Protein 7YY9 (pdb70)

Secondary structure (DSSP, 8-state):
--EEEEEE--TT--HHHHHHHHHHHHHSSEEEEEEE--TTS--SS-HHHHHHHHHHH-TT-TTEEEEEE-S-HHHHHHHTT--EEEEEE-SHHHHHHHHHHHHHHHHHH--EEEEEEPPGGGTT--HHHHHHHHHTT---TTTS-HHHHHHHHHHH-/--EEEEEE--TT--HHHHHHHHHHHHHSSEEEEEEEP-SS---SS-HHHHHHHHHHHTTT-TTEEEEEE-S-HHHHHHHTT--EEEEEE-SHHHHHHHHHHHHHHHHHH--EEEEEEPPGGGTT--HHHHHHHHHTT---GGGS-HHHHHHHHHHH-/--EEEEEE--TT--HHHHHHHHHHHTTSSEEEEEEE-----SS-HHHHHHHHHHHTTT-TTEEEEEE-S-HHHHHHTTT--EEEEEE-SHHHHHHHHHHHHHHHHHH--EEEEEEPPGGGTT--HHHHHHHHHTT---TTTS-HHHHHHHHHHH-

Radius of gyration: 25.12 Å; Cα contacts (8 Å, |Δi|>4): 786; chains: 3; bounding box: 42×67×66 Å

Nearest PDB structures (foldseek):
  8qj8-assembly1_C-2  TM=9.941E-01  e=2.354E-29  Mycobacteroides abscessus
  7yy8-assembly1_B-2  TM=9.987E-01  e=1.580E-28  Mycobacteroides abscessus
  5o08-assembly1_A  TM=9.700E-01  e=3.671E-29  Mycobacteroides abscessus ATCC 19977
  7yy0-assembly1_C  TM=9.836E-01  e=7.717E-28  Mycobacteroides abscessus
  3nba-assembly2_B  TM=9.868E-01  e=1.891E-24  Mycobacterium tuberculosis

B-factor: mean 23.9, std 9.45, range [9.54, 72.09]

Sequence (469 aa):
MTGAVCCPGSSFDPVTLGHLDVFERAAAQFDEVIVAVLINPNKAGMFTVVDERIEMIRESTADLPNLRVESGQGLLVDFVRERGLNAIVKGLRTGTDFEYELQMAQMNKHIAGVDTFFVVATAPAYSFVSSSSLAKEVATYGGDVSALLPASVHQRLLGKLRMTGAVCCPGSFDPVTLGHLDVFERAAAQFDEVIVAVLINPNKAGMFTVDERRIEMIRESTADDLPNLRVESGQGLLVDFVRERGLNNAIVKGLRTGTDFEYELQQMAQMNKHIAGVDTFFVATAPAYSFVSSSSLAKEVATYGGDVSALLPASVHQRLLGKLRMTGAVCPGSFDPVTLGHLLDVFERRAAAQFDEVIVAVLINPAGMFTVDERIEMIRESTADLPNLRVESGQGLLVDFVRERGLNAIVKGLRTGTDFEYELQMAQMNKHIAGVDTFFVATAPAYSFVSSSSLAKEVATYGGDVSALLPASVHQRLLGKLR

Organism: Mycobacteroides abscessus (strain ATCC 19977 / DSM 44196 / CCUG 20993 / CIP 104536 / JCM 13569 / NCTC 13031 / TMC 1543 / L948) (NCBI:txid561007)

Solvent-accessible surface area: 21781 Å² total; per-residue (Å²): 129,75,9,0,0,2,19,21,63,5,10,0,0,2,41,14,53,11,27,15,2,84,85,4,12,79,143,45,82,54,0,0,0,0,0,45,34,76,86,130,75,105,38,4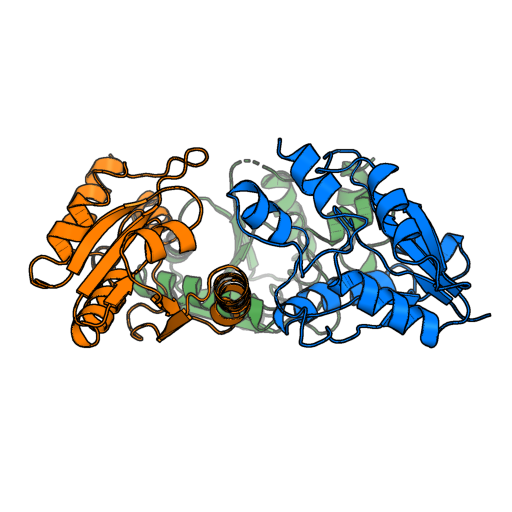8,4,69,47,100,35,15,24,81,0,0,135,98,31,10,86,136,34,133,44,22,101,6,53,48,19,114,37,24,23,2,75,9,0,129,126,63,70,15,68,11,0,11,43,37,22,86,41,44,41,42,89,41,130,27,48,22,46,16,64,2,23,105,78,34,17,30,0,50,29,107,60,35,70,32,24,119,67,52,28,20,8,22,18,71,23,0,44,102,10,7,71,120,66,10,85,0,53,60,5,6,11,104,15,0,34,142,82,0,64,46,86,60,238,183,77,9,0,0,5,16,17,63,5,9,0,0,3,36,15,52,21,27,12,0,72,83,3,11,78,140,43,73,32,0,0,0,0,0,60,42,83,101,93,75,97,46,46,4,84,36,111,61,19,20,34,0,0,141,92,20,8,88,109,26,133,47,16,104,4,42,51,8,125,42,25,32,2,64,11,0,132,133,74,71,19,92,8,1,4,45,36,24,93,22,44,44,41,88,50,116,28,52,20,60,18,66,2,24,106,79,23,10,41,0,58,18,102,55,34,72,33,24,120,66,51,25,23,5,27,16,80,24,0,39,89,4,8,75,114,69,16,86,0,50,62,4,4,12,94,30,0,35,68,80,0,84,29,98,63,228,142,74,9,0,0,2,22,19,54,7,9,0,1,2,42,17,54,12,24,15,3,84,83,4,12,78,140,44,95,56,0,0,0,7,0,76,55,74,109,146,53,56,5,82,34,99,38,27,16,78,0,0,132,93,31,9,83,133,32,132,46,21,95,4,47,41,17,127,36,19,50,2,61,14,0,133,139,74,70,16,87,9,5,8,58,27,23,82,25,46,44,42,91,43,117,34,48,24,61,17,64,2,23,111,81,32,13,33,0,60,23,105,61,44,74,34,15,120,68,50,24,21,9,31,17,81,28,0,37,94,4,12,76,109,69,15,91,0,52,61,4,4,13,95,41,0,34,116,72,0,74,51,86,67,123

Foldseek 3Di:
DFEAEEEDQPLPPKPQSVVQVVVRLVPTQAYEYENEDDPVDDGLDDPVLRQQLVCVSCVVRVRYHYDYDYDDPLVVQVVVVHQEYEYEDQDPVRVVVVVVVQVVSCVPRVHHYDYDYTDPVQSPDDSVVLLVCVLVPHDPPVTHDPSPDVVSNVSSD/DAEAEEEDQPLPPKVQNLVQVVVRLVPGQAYEYEHEDDPPDDDLDDSVRRLVQVCVSCVVRPRYHYDYDYDDVLVVQVVVVHQEYEYEDQDPVRCVVVVVVQVVSCVPRVHHYHYDYTDPVQSPDDSVVLLVCVLVPHDCCVTHPNVVVVVSVVSND/DFEAEEEDQPLPPKVQSVVQVVVRLVPGQAYEYEHEDDPDGQDDSVRRQVQVCVSCVVRPRYHYDYDYDDPLCVQVVVVHQEYEYEDQDPVRCVVVVVVQVVSCVPRVHHYHYDYTDPVCSPDDSVVLLVCVLVPHDCCVIHDVVVVVVSVVSSD

Structure (mmCIF, N/CA/C/O backbone):
data_7YY9
#
_entry.id   7YY9
#
_cell.length_a   76.053
_cell.length_b   125.052
_cell.length_c   119.088
_cell.angle_alpha   90.000
_cell.angle_beta   90.000
_cell.angle_gamma   90.000
#
_symmetry.space_group_name_H-M   'C 2 2 21'
#
loop_
_entity.id
_entity.type
_entity.pdbx_description
1 polymer 'Phosphopantetheine adenylyltransferase'
2 non-polymer 2-azanyl-4-chloranyl-benzenecarbonitrile
3 water water
#
loop_
_atom_site.group_PDB
_atom_site.id
_atom_site.type_symbol
_atom_site.label_atom_id
_atom_site.label_alt_id
_atom_site.label_comp_id
_atom_site.label_asym_id
_atom_site.label_entity_id
_atom_site.label_seq_id
_atom_site.pdbx_PDB_ins_code
_atom_site.Cartn_x
_atom_site.Cartn_y
_atom_site.Cartn_z
_atom_site.occupancy
_atom_site.B_iso_or_equiv
_atom_site.auth_seq_id
_atom_site.auth_comp_id
_atom_site.auth_asym_id
_atom_site.auth_atom_id
_atom_site.pdbx_PDB_model_num
ATOM 1 N N . MET A 1 2 ? 5.276 -39.045 3.078 1.00 45.39 1 MET A N 1
ATOM 2 C CA . MET A 1 2 ? 5.674 -37.659 3.283 1.00 34.25 1 MET A CA 1
ATOM 3 C C . MET A 1 2 ? 5.209 -36.774 2.128 1.00 28.90 1 MET A C 1
ATOM 4 O O . MET A 1 2 ? 4.367 -35.893 2.313 1.00 28.93 1 MET A O 1
ATOM 6 N N . THR A 1 3 ? 5.747 -37.013 0.935 1.00 25.52 2 THR A N 1
ATOM 7 C CA . THR A 1 3 ? 5.378 -36.205 -0.227 1.00 21.83 2 THR A CA 1
ATOM 8 C C . THR A 1 3 ? 3.998 -36.593 -0.747 1.00 22.56 2 THR A C 1
ATOM 9 O O . THR A 1 3 ? 3.534 -37.715 -0.547 1.00 22.54 2 THR A O 1
ATOM 13 N N . GLY A 1 4 ? 3.339 -35.659 -1.417 1.00 20.20 3 GLY A N 1
ATOM 14 C CA . GLY A 1 4 ? 2.023 -35.952 -1.947 1.00 16.97 3 GLY A CA 1
ATOM 15 C C . GLY A 1 4 ? 1.543 -34.934 -2.943 1.00 16.92 3 GLY A C 1
ATOM 16 O O . GLY A 1 4 ? 2.019 -33.793 -2.982 1.00 19.29 3 GLY A O 1
ATOM 17 N N . ALA A 1 5 ? 0.596 -35.365 -3.769 1.00 14.22 4 ALA A N 1
ATOM 18 C CA . ALA A 1 5 ? -0.038 -34.468 -4.727 1.00 15.11 4 ALA A CA 1
ATOM 19 C C . ALA A 1 5 ? -1.502 -34.798 -4.923 1.00 14.41 4 ALA A C 1
ATOM 20 O O . ALA A 1 5 ? -1.951 -35.922 -4.673 1.00 15.37 4 ALA A O 1
ATOM 22 N N . VAL A 1 6 ? -2.233 -33.789 -5.388 1.00 12.99 5 VAL A N 1
ATOM 23 C CA . VAL A 1 6 ? -3.646 -33.918 -5.734 1.00 12.93 5 VAL A CA 1
ATOM 24 C C . VAL A 1 6 ? -3.820 -33.831 -7.241 1.00 14.26 5 VAL A C 1
ATOM 25 O O . VAL A 1 6 ? -3.290 -32.916 -7.881 1.00 13.40 5 VAL A O 1
ATOM 29 N N . CYS A 1 7 ? -4.546 -34.798 -7.800 1.00 12.90 6 CYS A N 1
ATOM 30 C CA A CYS A 1 7 ? -4.910 -34.819 -9.218 0.70 13.00 6 CYS A CA 1
ATOM 31 C CA B CYS A 1 7 ? -4.903 -34.769 -9.211 0.30 13.02 6 CYS A CA 1
ATOM 32 C C . CYS A 1 7 ? -6.379 -34.452 -9.359 1.00 13.12 6 CYS A C 1
ATOM 33 O O . CYS A 1 7 ? -7.236 -35.300 -9.115 1.00 12.34 6 CYS A O 1
ATOM 38 N N . PRO A 1 8 ? -6.678 -33.218 -9.775 1.00 13.31 7 PRO A N 1
ATOM 39 C CA . PRO A 1 8 ? -8.060 -32.740 -9.822 1.00 12.11 7 PRO A CA 1
ATOM 40 C C . PRO A 1 8 ? -8.724 -32.907 -11.162 1.00 15.90 7 PRO A C 1
ATOM 41 O O . PRO A 1 8 ? -8.064 -32.987 -12.195 1.00 17.71 7 PRO A O 1
ATOM 45 N N . GLY A 1 9 ? -10.043 -32.935 -11.127 1.00 13.34 8 GLY A N 1
ATOM 46 C CA . GLY A 1 9 ? -10.837 -32.928 -12.335 1.00 14.15 8 GLY A CA 1
ATOM 47 C C . GLY A 1 9 ? -12.289 -33.208 -12.047 1.00 14.72 8 GLY A C 1
ATOM 48 O O . GLY A 1 9 ? -12.653 -33.532 -10.910 1.00 14.82 8 GLY A O 1
ATOM 49 N N . SER A 1 10 ? -13.120 -33.082 -13.079 1.00 14.40 9 SER A N 1
ATOM 50 C CA A SER A 1 10 ? -14.522 -33.446 -12.941 0.68 15.28 9 SER A CA 1
ATOM 51 C CA B SER A 1 10 ? -14.534 -33.437 -13.000 0.32 15.34 9 SER A CA 1
ATOM 52 C C . SER A 1 10 ? -14.728 -34.931 -13.199 1.00 14.75 9 SER A C 1
ATOM 53 O O . SER A 1 10 ? -15.666 -35.516 -12.667 1.00 15.70 9 SER A O 1
ATOM 58 N N . PHE A 1 11 ? -13.837 -35.529 -13.994 1.00 14.12 10 PHE A N 1
ATOM 59 C CA . PHE A 1 11 ? -13.830 -36.964 -14.286 1.00 14.69 10 PHE A CA 1
ATOM 60 C C . PHE A 1 11 ? -15.232 -37.514 -14.575 1.00 15.58 10 PHE A C 1
ATOM 61 O O . PHE A 1 11 ? -15.732 -38.418 -13.892 1.00 13.66 10 PHE A O 1
ATOM 69 N N . ASP A 1 12 ? -15.850 -36.957 -15.615 1.00 14.76 11 ASP A N 1
ATOM 70 C CA . ASP A 1 12 ? -17.241 -37.226 -15.939 1.00 14.98 11 ASP A CA 1
ATOM 71 C C . ASP A 1 12 ? -17.395 -37.714 -17.387 1.00 16.46 11 ASP A C 1
ATOM 72 O O . ASP A 1 12 ? -17.992 -37.030 -18.215 1.00 18.24 11 ASP A O 1
ATOM 77 N N . PRO A 1 13 ? -16.872 -38.909 -17.694 1.00 14.48 12 PRO A N 1
ATOM 78 C CA . PRO A 1 13 ? -16.151 -39.887 -16.882 1.00 15.43 12 PRO A CA 1
ATOM 79 C C . PRO A 1 13 ? -14.642 -39.776 -16.993 1.00 14.32 12 PRO A C 1
ATOM 80 O O . PRO A 1 13 ? -14.122 -39.133 -17.903 1.00 14.94 12 PRO A O 1
ATOM 84 N N . VAL A 1 14 ? -13.947 -40.455 -16.093 1.00 14.43 13 VAL A N 1
ATOM 85 C CA . VAL A 1 14 ? -12.506 -40.631 -16.197 1.00 15.00 13 VAL A CA 1
ATOM 86 C C . VAL A 1 14 ? -12.159 -41.307 -17.534 1.00 15.43 13 VAL A C 1
ATOM 87 O O . VAL A 1 14 ? -12.881 -42.194 -18.007 1.00 15.24 13 VAL A O 1
ATOM 91 N N . THR A 1 15 ? -11.067 -40.860 -18.143 1.00 14.72 14 THR A N 1
ATOM 92 C CA . THR A 1 15 ? -10.573 -41.470 -19.376 1.00 14.65 14 THR A CA 1
ATOM 93 C C . THR A 1 15 ? -9.228 -42.165 -19.174 1.00 14.32 14 THR A C 1
ATOM 94 O O . THR A 1 15 ? -8.596 -42.053 -18.107 1.00 13.59 14 THR A O 1
ATOM 98 N N . LEU A 1 16 ? -8.755 -42.850 -20.218 1.00 15.67 15 LEU A N 1
ATOM 99 C CA . LEU A 1 16 ? -7.433 -43.479 -20.151 1.00 16.81 15 LEU A CA 1
ATOM 100 C C . LEU A 1 16 ? -6.315 -42.432 -20.061 1.00 14.36 15 LEU A C 1
ATOM 101 O O . LEU A 1 16 ? -5.243 -42.705 -19.507 1.00 16.14 15 LEU A O 1
ATOM 106 N N . GLY A 1 17 ? -6.563 -41.241 -20.602 1.00 16.31 16 GLY A N 1
ATOM 107 C CA . GLY A 1 17 ? -5.636 -40.131 -20.441 1.00 14.78 16 GLY A CA 1
ATOM 108 C C . GLY A 1 17 ? -5.478 -39.735 -18.979 1.00 15.09 16 GLY A C 1
ATOM 109 O O . GLY A 1 17 ? -4.370 -39.546 -18.494 1.00 15.23 16 GLY A O 1
ATOM 110 N N . HIS A 1 18 ? -6.597 -39.636 -18.265 1.00 14.22 17 HIS A N 1
ATOM 111 C CA . HIS A 1 18 ? -6.530 -39.345 -16.838 1.00 15.19 17 HIS A CA 1
ATOM 112 C C . HIS A 1 18 ? -5.821 -40.434 -16.060 1.00 14.23 17 HIS A C 1
ATOM 113 O O . HIS A 1 18 ? -5.009 -40.147 -15.190 1.00 13.13 17 HIS A O 1
ATOM 120 N N . LEU A 1 19 ? -6.151 -41.684 -16.357 1.00 14.18 18 LEU A N 1
ATOM 121 C CA . LEU A 1 19 ? -5.537 -42.803 -15.651 1.00 15.55 18 LEU A CA 1
ATOM 122 C C . LEU A 1 19 ? -4.019 -42.806 -15.821 1.00 14.73 18 LEU A C 1
ATOM 123 O O . LEU A 1 19 ? -3.282 -43.101 -14.880 1.00 16.34 18 LEU A O 1
ATOM 128 N N . ASP A 1 20 ? -3.551 -42.470 -17.020 1.00 14.09 19 ASP A N 1
ATOM 129 C CA . ASP A 1 20 ? -2.121 -42.363 -17.268 1.00 15.31 19 ASP A CA 1
ATOM 130 C C . ASP A 1 20 ? -1.483 -41.300 -16.372 1.00 14.94 19 ASP A C 1
ATOM 131 O O . ASP A 1 20 ? -0.445 -41.546 -15.760 1.00 15.42 19 ASP A O 1
ATOM 136 N N . VAL A 1 21 ? -2.136 -40.148 -16.242 1.00 13.49 20 VAL A N 1
ATOM 137 C CA . VAL A 1 21 ? -1.662 -39.125 -15.319 1.00 13.88 20 VAL A CA 1
ATOM 138 C C . VAL A 1 21 ? -1.634 -39.620 -13.868 1.00 15.55 20 VAL A C 1
ATOM 139 O O . VAL A 1 21 ? -0.646 -39.402 -13.166 1.00 13.84 20 VAL A O 1
ATOM 143 N N . PHE A 1 22 ? -2.701 -40.282 -13.427 1.00 13.76 21 PHE A N 1
ATOM 144 C CA . PHE A 1 22 ? -2.729 -40.828 -12.065 1.00 12.97 21 PHE A CA 1
ATOM 145 C C . PHE A 1 22 ? -1.554 -41.771 -11.791 1.00 14.19 21 PHE A C 1
ATOM 146 O O . PHE A 1 22 ? -0.909 -41.716 -10.742 1.00 15.42 21 PHE A O 1
ATOM 154 N N . GLU A 1 23 ? -1.293 -42.667 -12.736 1.00 14.13 22 GLU A N 1
ATOM 155 C CA . GLU A 1 23 ? -0.236 -43.645 -12.584 1.00 16.45 22 GLU A CA 1
ATOM 156 C C . GLU A 1 23 ? 1.117 -42.958 -12.496 1.00 16.67 22 GLU A C 1
ATOM 157 O O . GLU A 1 23 ? 1.967 -43.310 -11.677 1.00 16.08 22 GLU A O 1
ATOM 163 N N . ARG A 1 24 ? 1.314 -41.946 -13.326 1.00 14.17 23 ARG A N 1
ATOM 164 C CA . ARG A 1 24 ? 2.581 -41.246 -13.318 1.00 17.39 23 ARG A CA 1
ATOM 165 C C . ARG A 1 24 ? 2.783 -40.406 -12.052 1.00 16.21 23 ARG A C 1
ATOM 166 O O . ARG A 1 24 ? 3.881 -40.351 -11.507 1.00 15.86 23 ARG A O 1
ATOM 174 N N . ALA A 1 25 ? 1.715 -39.797 -11.555 1.00 15.20 24 ALA A N 1
ATOM 175 C CA . ALA A 1 25 ? 1.804 -39.092 -10.282 1.00 14.78 24 ALA A CA 1
ATOM 176 C C . ALA A 1 25 ? 2.073 -40.076 -9.141 1.00 14.43 24 ALA A C 1
ATOM 177 O O . ALA A 1 25 ? 2.918 -39.814 -8.279 1.00 14.85 24 ALA A O 1
ATOM 179 N N . ALA A 1 26 ? 1.375 -41.215 -9.138 1.00 15.52 25 ALA A N 1
ATOM 180 C CA . ALA A 1 26 ? 1.556 -42.196 -8.052 1.00 15.08 25 ALA A CA 1
ATOM 181 C C . ALA A 1 26 ? 2.955 -42.803 -8.064 1.00 17.15 25 ALA A C 1
ATOM 182 O O . ALA A 1 26 ? 3.440 -43.283 -7.047 1.00 18.76 25 ALA A O 1
ATOM 184 N N . ALA A 1 27 ? 3.619 -42.774 -9.217 1.00 14.19 26 ALA A N 1
ATOM 185 C CA . ALA A 1 27 ? 4.984 -43.280 -9.297 1.00 16.81 26 ALA A CA 1
ATOM 186 C C . ALA A 1 27 ? 6.002 -42.292 -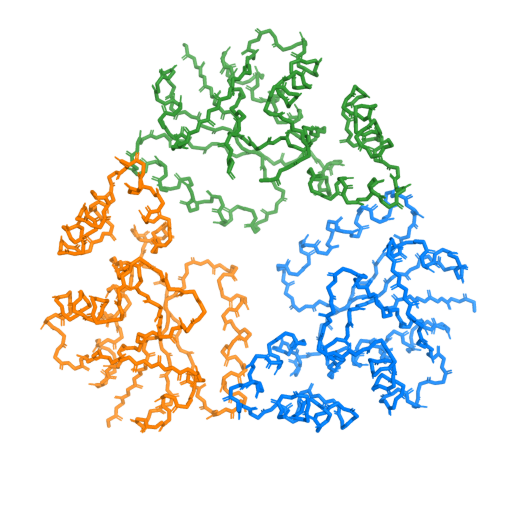8.722 1.00 17.18 26 ALA A C 1
ATOM 187 O O . ALA A 1 27 ? 7.148 -42.675 -8.451 1.00 22.72 26 ALA A O 1
ATOM 189 N N . GLN A 1 28 ? 5.613 -41.033 -8.545 1.00 16.64 27 GLN A N 1
ATOM 190 C CA . GLN A 1 28 ? 6.583 -39.991 -8.186 1.00 17.06 27 GLN A CA 1
ATOM 191 C C . GLN A 1 28 ? 6.323 -39.292 -6.860 1.00 21.03 27 GLN A C 1
ATOM 192 O O . GLN A 1 28 ? 7.148 -38.495 -6.419 1.00 21.36 27 GLN A O 1
ATOM 198 N N . PHE A 1 29 ? 5.178 -39.572 -6.240 1.00 18.24 28 PHE A N 1
ATOM 199 C CA . PHE A 1 29 ? 4.804 -38.965 -4.963 1.00 20.82 28 PHE A CA 1
ATOM 200 C C . PHE A 1 29 ? 4.406 -40.066 -3.990 1.00 18.49 28 PHE A C 1
ATOM 201 O O . PHE A 1 29 ? 3.868 -41.084 -4.416 1.00 20.21 28 PHE A O 1
ATOM 209 N N . ASP A 1 30 ? 4.647 -39.878 -2.694 1.00 18.14 29 ASP A N 1
ATOM 210 C CA . ASP A 1 30 ? 4.335 -40.947 -1.754 1.00 19.39 29 ASP A CA 1
ATOM 211 C C . ASP A 1 30 ? 2.832 -41.227 -1.682 1.00 18.54 29 ASP A C 1
ATOM 212 O O . ASP A 1 30 ? 2.416 -42.375 -1.531 1.00 21.19 29 ASP A O 1
ATOM 217 N N . GLU A 1 31 ? 2.022 -40.181 -1.777 1.00 16.09 30 GLU A N 1
ATOM 218 C CA . GLU A 1 31 ? 0.575 -40.373 -1.823 1.00 18.23 30 GLU A CA 1
ATOM 219 C C . GLU A 1 31 ? -0.044 -39.486 -2.894 1.00 17.84 30 GLU A C 1
ATOM 220 O O . GLU A 1 31 ? 0.411 -38.364 -3.141 1.00 17.36 30 GLU A O 1
ATOM 226 N N . VAL A 1 32 ? -1.091 -39.992 -3.523 1.00 14.23 31 VAL A N 1
ATOM 227 C CA . VAL A 1 32 ? -1.826 -39.213 -4.501 1.00 14.45 31 VAL A CA 1
ATOM 228 C C . VAL A 1 32 ? -3.299 -39.239 -4.134 1.00 15.18 31 VAL A C 1
ATOM 229 O O . VAL A 1 32 ? -3.846 -40.305 -3.799 1.00 16.66 31 VAL A O 1
ATOM 233 N N . ILE A 1 33 ? -3.930 -38.072 -4.163 1.00 13.84 32 ILE A N 1
ATOM 234 C CA . ILE A 1 33 ? -5.378 -37.993 -4.003 1.00 13.46 32 ILE A CA 1
ATOM 235 C C . ILE A 1 33 ? -5.995 -37.503 -5.289 1.00 14.95 32 ILE A C 1
ATOM 236 O O . ILE A 1 33 ? -5.634 -36.427 -5.792 1.00 15.03 32 ILE A O 1
ATOM 241 N N . VAL A 1 34 ? -6.900 -38.302 -5.841 1.00 12.35 33 VAL A N 1
ATOM 242 C CA . VAL A 1 34 ? -7.690 -37.882 -6.982 1.00 13.01 33 VAL A CA 1
ATOM 243 C C . VAL A 1 34 ? -8.860 -37.099 -6.430 1.00 14.14 33 VAL A C 1
ATOM 244 O O . VAL A 1 34 ? -9.638 -37.633 -5.625 1.00 15.14 33 VAL A O 1
ATOM 248 N N . ALA A 1 35 ? -8.958 -35.833 -6.807 1.00 12.46 34 ALA A N 1
ATOM 249 C CA . ALA A 1 35 ? -10.014 -34.949 -6.314 1.00 12.98 34 ALA A CA 1
ATOM 250 C C . ALA A 1 35 ? -11.090 -34.816 -7.374 1.00 12.07 34 ALA A C 1
ATOM 251 O O . ALA A 1 35 ? -10.886 -34.187 -8.421 1.00 13.23 34 ALA A O 1
ATOM 253 N N . VAL A 1 36 ? -12.243 -35.409 -7.103 1.00 13.24 35 VAL A N 1
ATOM 254 C CA . VAL A 1 36 ? -13.378 -35.336 -8.010 1.00 12.82 35 VAL A CA 1
ATOM 255 C C . VAL A 1 36 ? -14.161 -34.091 -7.648 1.00 14.93 35 VAL A C 1
ATOM 256 O O . VAL A 1 36 ? -14.881 -34.052 -6.631 1.00 14.69 35 VAL A O 1
ATOM 260 N N . LEU A 1 37 ? -13.988 -33.045 -8.443 1.00 14.44 36 LEU A N 1
ATOM 261 C CA . LEU A 1 37 ? -14.585 -31.762 -8.135 1.00 15.52 36 LEU A CA 1
ATOM 262 C C . LEU A 1 37 ? -15.969 -31.627 -8.761 1.00 17.90 36 LEU A C 1
ATOM 263 O O . LEU A 1 37 ? -16.138 -31.756 -9.976 1.00 20.84 36 LEU A O 1
ATOM 268 N N . ILE A 1 38 ? -16.949 -31.376 -7.902 1.00 18.94 37 ILE A N 1
ATOM 269 C CA . ILE A 1 38 ? -18.363 -31.401 -8.247 1.00 20.13 37 ILE A CA 1
ATOM 270 C C . ILE A 1 38 ? -18.907 -29.991 -8.273 1.00 24.73 37 ILE A C 1
ATOM 271 O O . ILE A 1 38 ? -18.630 -29.200 -7.375 1.00 26.53 37 ILE A O 1
ATOM 276 N N . ASN A 1 39 ? -19.659 -29.660 -9.317 1.00 22.90 38 ASN A N 1
ATOM 277 C CA . ASN A 1 39 ? -20.367 -28.389 -9.352 1.00 31.87 38 ASN A CA 1
ATOM 278 C C . ASN A 1 39 ? -21.752 -28.615 -8.770 1.00 28.93 38 ASN A C 1
ATOM 279 O O . ASN A 1 39 ? -22.562 -29.323 -9.362 1.00 30.36 38 ASN A O 1
ATOM 284 N N . PRO A 1 40 ? -22.030 -28.032 -7.594 1.00 26.14 39 PRO A N 1
ATOM 285 C CA . PRO A 1 40 ? -23.338 -28.304 -6.987 1.00 30.94 39 PRO A CA 1
ATOM 286 C C . PRO A 1 40 ? -24.492 -27.711 -7.800 1.00 36.70 39 PRO A C 1
ATOM 287 O O . PRO A 1 40 ? -25.644 -28.031 -7.518 1.00 45.74 39 PRO A O 1
ATOM 291 N N . ASN A 1 41 ? -24.186 -26.886 -8.800 1.00 33.92 40 ASN A N 1
ATOM 292 C CA . ASN A 1 41 ? -25.221 -26.242 -9.607 1.00 41.33 40 ASN A CA 1
ATOM 293 C C . ASN A 1 41 ? -25.402 -26.834 -11.004 1.00 44.07 40 ASN A C 1
ATOM 294 O O . ASN A 1 41 ? -26.315 -26.439 -11.729 1.00 50.76 40 ASN A O 1
ATOM 299 N N . LYS A 1 42 ? -24.540 -27.765 -11.397 1.00 39.90 41 LYS A N 1
ATOM 300 C CA . LYS A 1 42 ? -24.763 -28.461 -12.658 1.00 41.96 41 LYS A CA 1
ATOM 301 C C . LYS A 1 42 ? -24.370 -29.932 -12.557 1.00 39.40 41 LYS A C 1
ATOM 302 O O . LYS A 1 42 ? -23.206 -30.285 -12.360 1.00 40.87 41 LYS A O 1
ATOM 305 N N . ALA A 1 43 ? -25.378 -30.790 -12.643 1.00 40.23 42 ALA A N 1
ATOM 306 C CA . ALA A 1 43 ? -25.145 -32.219 -12.653 1.00 38.04 42 ALA A CA 1
ATOM 307 C C . ALA A 1 43 ? -24.478 -32.583 -13.966 1.00 41.26 42 ALA A C 1
ATOM 308 O O . ALA A 1 43 ? -24.806 -32.030 -15.015 1.00 45.88 42 ALA A O 1
ATOM 310 N N . GLY A 1 44 ? -23.525 -33.497 -13.909 1.00 37.94 43 GLY A N 1
ATOM 311 C CA . GLY A 1 44 ? -22.924 -33.984 -15.132 1.00 31.48 43 GLY A CA 1
ATOM 312 C C . GLY A 1 44 ? -23.686 -35.195 -15.616 1.00 25.68 43 GLY A C 1
ATOM 313 O O . GLY A 1 44 ? -24.869 -35.370 -15.323 1.00 27.92 43 GLY A O 1
ATOM 314 N N . MET A 1 45 ? -23.000 -36.049 -16.356 1.00 19.61 44 MET A N 1
ATOM 315 C CA . MET A 1 45 ? -23.597 -37.300 -16.791 1.00 23.97 44 MET A CA 1
ATOM 316 C C . MET A 1 45 ? -23.664 -38.335 -15.674 1.00 20.82 44 MET A C 1
ATOM 317 O O . MET A 1 45 ? -24.638 -39.090 -15.552 1.00 24.07 44 MET A O 1
ATOM 322 N N . PHE A 1 46 ? -22.610 -38.372 -14.866 1.00 18.46 45 PHE A N 1
ATOM 323 C CA . PHE A 1 46 ? -22.478 -39.340 -13.794 1.00 19.54 45 PHE A CA 1
ATOM 324 C C . PHE A 1 46 ? -22.577 -38.666 -12.436 1.00 16.74 45 PHE A C 1
ATOM 325 O O . PHE A 1 46 ? -22.074 -37.558 -12.257 1.00 16.82 45 PHE A O 1
ATOM 333 N N . THR A 1 47 ? -23.213 -39.337 -11.484 1.00 17.05 46 THR A N 1
ATOM 334 C CA . THR A 1 47 ? -23.240 -38.837 -10.117 1.00 16.32 46 THR A CA 1
ATOM 335 C C . THR A 1 47 ? -21.844 -38.949 -9.517 1.00 16.68 46 THR A C 1
ATOM 336 O O . THR A 1 47 ? -20.983 -39.648 -10.039 1.00 16.94 46 THR A O 1
ATOM 340 N N . VAL A 1 48 ? -21.632 -38.268 -8.399 1.00 17.95 47 VAL A N 1
ATOM 341 C CA A VAL A 1 48 ? -20.347 -38.329 -7.707 0.67 18.17 47 VAL A CA 1
ATOM 342 C CA B VAL A 1 48 ? -20.349 -38.312 -7.719 0.33 18.22 47 VAL A CA 1
ATOM 343 C C . VAL A 1 48 ? -19.954 -39.753 -7.358 1.00 15.83 47 VAL A C 1
ATOM 344 O O . VAL A 1 48 ? -18.811 -40.164 -7.578 1.00 17.45 47 VAL A O 1
ATOM 351 N N . ASP A 1 49 ? -20.899 -40.535 -6.829 1.00 16.79 48 ASP A N 1
ATOM 352 C CA . ASP A 1 49 ? -20.588 -41.908 -6.455 1.00 20.06 48 ASP A CA 1
ATOM 353 C C . ASP A 1 49 ? -20.181 -42.740 -7.668 1.00 15.49 48 ASP A C 1
ATOM 354 O O . ASP A 1 49 ? -19.275 -43.561 -7.587 1.00 19.27 48 ASP A O 1
ATOM 359 N N . GLU A 1 50 ? -20.860 -42.521 -8.792 1.00 17.73 49 GLU A N 1
ATOM 360 C CA . GLU A 1 50 ? -20.518 -43.229 -10.018 1.00 18.29 49 GLU A CA 1
ATOM 361 C C . GLU A 1 50 ? -19.120 -42.847 -10.511 1.00 16.88 49 GLU A C 1
ATOM 362 O O . GLU A 1 50 ? -18.341 -43.711 -10.907 1.00 17.59 49 GLU A O 1
ATOM 368 N N . ARG A 1 51 ? -18.807 -41.555 -10.468 1.00 16.31 50 ARG A N 1
ATOM 369 C CA . ARG A 1 51 ? -17.477 -41.110 -10.902 1.00 13.97 50 ARG A CA 1
ATOM 370 C C . ARG A 1 51 ? -16.378 -41.737 -10.062 1.00 14.61 50 ARG A C 1
ATOM 371 O O . ARG A 1 51 ? -15.373 -42.197 -10.573 1.00 16.42 50 ARG A O 1
ATOM 379 N N . ILE A 1 52 ? -16.577 -41.757 -8.751 1.00 16.62 51 ILE A N 1
ATOM 380 C CA . ILE A 1 52 ? -15.588 -42.311 -7.836 1.00 15.59 51 ILE A CA 1
ATOM 381 C C . ILE A 1 52 ? -15.416 -43.815 -8.044 1.00 15.29 51 ILE A C 1
ATOM 382 O O . ILE A 1 52 ? -14.297 -44.321 -8.080 1.00 16.84 51 ILE A O 1
ATOM 387 N N . GLU A 1 53 ? -16.535 -44.511 -8.216 1.00 17.32 52 GLU A N 1
ATOM 388 C CA . GLU A 1 53 ? -16.515 -45.948 -8.449 1.00 20.80 52 GLU A CA 1
ATOM 389 C C . GLU A 1 53 ? -15.739 -46.295 -9.721 1.00 19.33 52 GLU A C 1
ATOM 390 O O . GLU A 1 53 ? -14.951 -47.234 -9.737 1.00 21.05 52 GLU A O 1
ATOM 396 N N . MET A 1 54 ? -15.941 -45.522 -10.781 1.00 17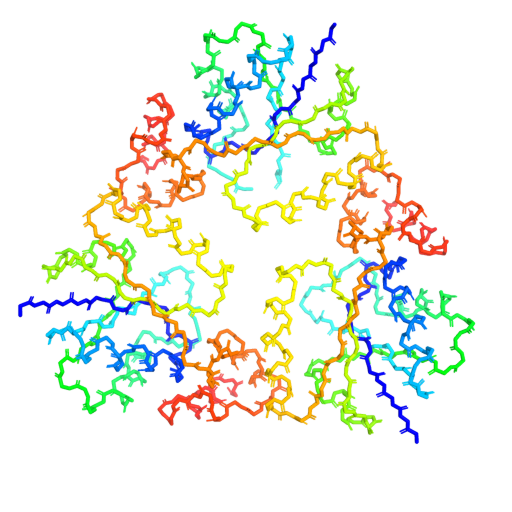.14 53 MET A N 1
ATOM 397 C CA . MET A 1 54 ? -15.254 -45.808 -12.033 1.00 19.30 53 MET A CA 1
ATOM 398 C C . MET A 1 54 ? -13.756 -45.570 -11.916 1.00 18.71 53 MET A C 1
ATOM 399 O O . MET A 1 54 ? -12.950 -46.298 -12.503 1.00 19.35 53 MET A O 1
ATOM 404 N N . ILE A 1 55 ? -13.367 -44.566 -11.136 1.00 16.85 54 ILE A N 1
ATOM 405 C CA . ILE A 1 55 ? -11.945 -44.341 -10.914 1.00 16.18 54 ILE A CA 1
ATOM 406 C C . ILE A 1 55 ? -11.323 -45.429 -10.039 1.00 17.68 54 ILE A C 1
ATOM 407 O O . ILE A 1 55 ? -10.241 -45.927 -10.338 1.00 19.01 54 ILE A O 1
ATOM 412 N N . ARG A 1 56 ? -12.020 -45.822 -8.981 1.00 17.37 55 ARG A N 1
ATOM 413 C CA . ARG A 1 56 ? -11.461 -46.825 -8.077 1.00 18.40 55 ARG A CA 1
ATOM 414 C C . ARG A 1 56 ? -11.253 -48.152 -8.787 1.00 17.28 55 ARG A C 1
ATOM 415 O O . ARG A 1 56 ? -10.226 -48.808 -8.604 1.00 21.74 55 ARG A O 1
ATOM 423 N N . GLU A 1 57 ? -12.213 -48.533 -9.620 1.00 19.78 56 GLU A N 1
ATOM 424 C CA . GLU A 1 57 ? -12.121 -49.811 -10.325 1.00 21.64 56 GLU A CA 1
ATOM 425 C C . GLU A 1 57 ? -10.950 -49.862 -11.304 1.00 25.21 56 GLU A C 1
ATOM 426 O O . GLU A 1 57 ? -10.423 -50.936 -11.599 1.00 29.92 56 GLU A O 1
ATOM 432 N N . SER A 1 58 ? -10.519 -48.706 -11.794 1.00 20.96 57 SER A N 1
ATOM 433 C CA . SER A 1 58 ? -9.425 -48.699 -12.757 1.00 19.99 57 SER A CA 1
ATOM 434 C C . SER A 1 58 ? -8.088 -48.247 -12.154 1.00 23.86 57 SER A C 1
ATOM 435 O O . SER A 1 58 ? -7.105 -48.099 -12.881 1.00 23.37 57 SER A O 1
ATOM 438 N N . THR A 1 59 ? -8.047 -48.059 -10.832 1.00 20.53 58 THR A N 1
ATOM 439 C CA . THR A 1 59 ? -6.808 -47.718 -10.121 1.00 20.64 58 THR A CA 1
ATOM 440 C C . THR A 1 59 ? -6.492 -48.681 -8.974 1.00 23.90 58 THR A C 1
ATOM 441 O O . THR A 1 59 ? -5.724 -48.354 -8.073 1.00 21.19 58 THR A O 1
ATOM 445 N N . ALA A 1 60 ? -7.069 -49.875 -9.011 1.00 26.44 59 ALA A N 1
ATOM 446 C CA . ALA A 1 60 ? -6.898 -50.821 -7.912 1.00 28.76 59 ALA A CA 1
ATOM 447 C C . ALA A 1 60 ? -5.445 -51.268 -7.743 1.00 29.19 59 ALA A C 1
ATOM 448 O O . ALA A 1 60 ? -5.049 -51.696 -6.656 1.00 33.74 59 ALA A O 1
ATOM 450 N N . ASP A 1 61 ? -4.656 -51.158 -8.810 1.00 32.38 60 ASP A N 1
ATOM 451 C CA . ASP A 1 61 ? -3.244 -51.548 -8.785 1.00 32.36 60 ASP A CA 1
ATOM 452 C C . ASP A 1 61 ? -2.320 -50.437 -8.281 1.00 30.61 60 ASP A C 1
ATOM 453 O O . ASP A 1 61 ? -1.103 -50.608 -8.256 1.00 35.93 60 ASP A O 1
ATOM 458 N N . LEU A 1 62 ? -2.892 -49.300 -7.892 1.00 26.06 61 LEU A N 1
ATOM 459 C CA . LEU A 1 62 ? -2.100 -48.184 -7.371 1.00 25.96 61 LEU A CA 1
ATOM 460 C C . LEU A 1 62 ? -2.323 -48.014 -5.866 1.00 23.78 61 LEU A C 1
ATOM 461 O O . LEU A 1 62 ? -3.245 -47.315 -5.445 1.00 25.34 61 LEU A O 1
ATOM 466 N N . PRO A 1 63 ? -1.474 -48.649 -5.045 1.00 26.22 62 PRO A N 1
ATOM 467 C CA . PRO A 1 63 ? -1.742 -48.714 -3.604 1.00 27.49 62 PRO A CA 1
ATOM 468 C C . PRO A 1 63 ? -1.667 -47.375 -2.869 1.00 27.43 62 PRO A C 1
ATOM 469 O O . PRO A 1 63 ? -2.272 -47.240 -1.804 1.00 24.66 62 PRO A O 1
ATOM 473 N N . ASN A 1 64 ? -0.946 -46.402 -3.422 1.00 20.41 63 ASN A N 1
ATOM 474 C CA . ASN A 1 64 ? -0.783 -45.122 -2.749 1.00 19.61 63 ASN A CA 1
ATOM 475 C C . ASN A 1 64 ? -1.719 -44.042 -3.280 1.00 17.03 63 ASN A C 1
ATOM 476 O O . ASN A 1 64 ? -1.526 -42.857 -3.004 1.00 20.71 63 ASN A O 1
ATOM 481 N N . LEU A 1 65 ? -2.742 -44.459 -4.016 1.00 15.63 64 LEU A N 1
ATOM 482 C CA . LEU A 1 65 ? -3.726 -43.528 -4.547 1.00 16.92 64 LEU A CA 1
ATOM 483 C C . LEU A 1 65 ? -5.087 -43.703 -3.870 1.00 18.68 64 LEU A C 1
ATOM 484 O O . LEU A 1 65 ? -5.550 -44.823 -3.664 1.00 19.86 64 LEU A O 1
ATOM 489 N N . ARG A 1 66 ? -5.726 -42.590 -3.533 1.00 14.91 65 ARG A N 1
ATOM 490 C CA . ARG A 1 66 ? -7.102 -42.636 -3.070 1.00 15.76 65 ARG A CA 1
ATOM 491 C C . ARG A 1 66 ? -7.945 -41.582 -3.753 1.00 16.48 65 ARG A C 1
ATOM 492 O O . ARG A 1 66 ? -7.414 -40.652 -4.373 1.00 15.02 65 ARG A O 1
ATOM 500 N N . VAL A 1 67 ? -9.259 -41.756 -3.678 1.00 15.53 66 VAL A N 1
ATOM 501 C CA . VAL A 1 67 ? -10.189 -40.919 -4.429 1.00 13.75 66 VAL A CA 1
ATOM 502 C C . VAL A 1 67 ? -11.184 -40.252 -3.493 1.00 15.19 66 VAL A C 1
ATOM 503 O O . VAL A 1 67 ? -11.813 -40.937 -2.683 1.00 16.78 66 VAL A O 1
ATOM 507 N N . GLU A 1 68 ? -11.303 -38.928 -3.577 1.00 14.79 67 GLU A N 1
ATOM 508 C CA . GLU A 1 68 ? -12.245 -38.168 -2.745 1.00 16.20 67 GLU A CA 1
ATOM 509 C C . GLU A 1 68 ? -12.912 -37.076 -3.555 1.00 17.21 67 GLU A C 1
ATOM 510 O O . GLU A 1 68 ? -12.300 -36.507 -4.457 1.00 17.01 67 GLU A O 1
ATOM 516 N N . SER A 1 69 ? -14.152 -36.745 -3.237 1.00 14.56 68 SER A N 1
ATOM 517 C CA . SER A 1 69 ? -14.800 -35.637 -3.916 1.00 14.61 68 SER A CA 1
ATOM 518 C C . SER A 1 69 ? -14.706 -34.346 -3.115 1.00 13.41 68 SER A C 1
ATOM 519 O O . SER A 1 69 ? -14.392 -34.345 -1.923 1.00 13.86 68 SER A O 1
ATOM 522 N N . GLY A 1 70 ? -14.997 -33.243 -3.785 1.00 13.11 69 GLY A N 1
ATOM 523 C CA . GLY A 1 70 ? -14.979 -31.937 -3.172 1.00 12.39 69 GLY A CA 1
ATOM 524 C C . GLY A 1 70 ? -15.638 -30.892 -4.031 1.00 14.31 69 GLY A C 1
ATOM 525 O O . GLY A 1 70 ? -16.090 -31.170 -5.132 1.00 15.83 69 GLY A O 1
ATOM 526 N N . GLN A 1 71 ? -15.691 -29.675 -3.520 1.00 14.81 70 GLN A N 1
ATOM 527 C CA . GLN A 1 71 ? -16.216 -28.543 -4.277 1.00 17.02 70 GLN A CA 1
ATOM 528 C C . GLN A 1 71 ? -15.567 -27.263 -3.753 1.00 15.83 70 GLN A C 1
ATOM 529 O O . GLN A 1 71 ? -14.851 -27.295 -2.760 1.00 17.85 70 GLN A O 1
ATOM 535 N N . GLY A 1 72 ? -15.798 -26.141 -4.430 1.00 18.28 71 GLY A N 1
ATOM 536 C CA . GLY A 1 72 ? -15.185 -24.894 -4.010 1.00 18.85 71 GLY A CA 1
ATOM 537 C C . GLY A 1 72 ? -13.755 -24.803 -4.496 1.00 16.50 71 GLY A C 1
ATOM 538 O O . GLY A 1 72 ? -13.407 -25.394 -5.511 1.00 19.44 71 GLY A O 1
ATOM 539 N N . LEU A 1 73 ? -12.928 -24.068 -3.772 1.00 16.48 72 LEU A N 1
ATOM 540 C CA . LEU A 1 73 ? -11.542 -23.858 -4.199 1.00 17.22 72 LEU A CA 1
ATOM 541 C C . LEU A 1 73 ? -10.696 -25.114 -4.076 1.00 15.46 72 LEU A C 1
ATOM 542 O O . LEU A 1 73 ? -10.581 -25.688 -2.995 1.00 16.94 72 LEU A O 1
ATOM 547 N N . LEU A 1 74 ? -10.067 -25.505 -5.173 1.00 14.65 73 LEU A N 1
ATOM 548 C CA . LEU A 1 74 ? -9.142 -26.629 -5.151 1.00 14.46 73 LEU A CA 1
ATOM 549 C C . LEU A 1 74 ? -8.039 -26.442 -4.102 1.00 14.67 73 LEU A C 1
ATOM 550 O O . LEU A 1 74 ? -7.675 -27.394 -3.419 1.00 13.80 73 LEU A O 1
ATOM 555 N N . VAL A 1 75 ? -7.502 -25.228 -3.966 1.00 16.08 74 VAL A N 1
ATOM 556 C CA . VAL A 1 75 ? -6.414 -25.034 -3.006 1.00 14.91 74 VAL A CA 1
ATOM 557 C C . VAL A 1 75 ? -6.836 -25.333 -1.571 1.00 14.84 74 VAL A C 1
ATOM 558 O O . VAL A 1 75 ? -6.004 -25.763 -0.779 1.00 16.10 74 VAL A O 1
ATOM 562 N N . ASP A 1 76 ? -8.113 -25.150 -1.238 1.00 15.70 75 ASP A N 1
ATOM 563 C CA . ASP A 1 76 ? -8.580 -25.535 0.101 1.00 15.66 75 ASP A CA 1
ATOM 564 C C . ASP A 1 76 ? -8.597 -27.060 0.292 1.00 14.91 75 ASP A C 1
ATOM 565 O O . ASP A 1 76 ? -8.214 -27.580 1.341 1.00 16.33 75 ASP A O 1
ATOM 570 N N . PHE A 1 77 ? -9.039 -27.776 -0.738 1.00 15.37 76 PHE A N 1
ATOM 571 C CA . PHE A 1 77 ? -8.996 -29.233 -0.725 1.00 15.38 76 PHE A CA 1
ATOM 572 C C . PHE A 1 77 ? -7.561 -29.723 -0.504 1.00 13.57 76 PHE A C 1
ATOM 573 O O . PHE A 1 77 ? -7.300 -30.630 0.300 1.00 14.09 76 PHE A O 1
ATOM 581 N N . VAL A 1 78 ? -6.621 -29.114 -1.223 1.00 12.90 77 VAL A N 1
ATOM 582 C CA . VAL A 1 78 ? -5.229 -29.512 -1.140 1.00 14.07 77 VAL A CA 1
ATOM 583 C C . VAL A 1 78 ? -4.650 -29.226 0.253 1.00 13.95 77 VAL A C 1
ATOM 584 O O . VAL A 1 78 ? -4.101 -30.125 0.895 1.00 14.74 77 VAL A O 1
ATOM 588 N N . ARG A 1 79 ? -4.794 -27.996 0.731 1.00 14.54 78 ARG A N 1
ATOM 589 C CA . ARG A 1 79 ? -4.199 -27.603 2.032 1.00 15.17 78 ARG A CA 1
ATOM 590 C C . ARG A 1 79 ? -4.836 -28.350 3.208 1.00 17.35 78 ARG A C 1
ATOM 591 O O . ARG A 1 79 ? -4.140 -28.688 4.100 1.00 19.19 78 ARG A O 1
ATOM 599 N N . GLU A 1 80 ? -6.133 -28.590 3.151 1.00 15.35 79 GLU A N 1
ATOM 600 C CA . GLU A 1 80 ? -6.755 -29.278 4.284 1.00 17.26 79 GLU A CA 1
ATOM 601 C C . GLU A 1 80 ? -6.251 -30.719 4.430 1.00 19.24 79 GLU A C 1
ATOM 602 O O . GLU A 1 80 ? -6.431 -31.337 5.486 1.00 21.42 79 GLU A O 1
ATOM 608 N N . ARG A 1 81 ? -5.565 -31.239 3.415 1.00 17.42 80 ARG A N 1
ATOM 609 C CA . ARG A 1 81 ? -4.979 -32.571 3.505 1.00 16.43 80 ARG A CA 1
ATOM 610 C C . ARG A 1 81 ? -3.487 -32.505 3.796 1.00 17.06 80 ARG A C 1
ATOM 611 O O . ARG A 1 81 ? -2.785 -33.513 3.729 1.00 21.84 80 ARG A O 1
ATOM 619 N N . GLY A 1 82 ? -3.004 -31.304 4.101 1.00 15.93 81 GLY A N 1
ATOM 620 C CA . GLY A 1 82 ? -1.608 -31.118 4.460 1.00 18.36 81 GLY A CA 1
ATOM 621 C C . GLY A 1 82 ? -0.662 -31.181 3.275 1.00 16.56 81 GLY A C 1
ATOM 622 O O . GLY A 1 82 ? 0.528 -31.434 3.435 1.00 20.21 81 GLY A O 1
ATOM 623 N N . LEU A 1 83 ? -1.202 -30.938 2.096 1.00 15.63 82 LEU A N 1
ATOM 624 C CA . LEU A 1 83 ? -0.385 -31.012 0.876 1.00 14.86 82 LEU A CA 1
ATOM 625 C C . LEU A 1 83 ? -0.258 -29.636 0.248 1.00 14.21 82 LEU A C 1
ATOM 626 O O . LEU A 1 83 ? -0.913 -28.742 0.670 1.00 17.63 82 LEU A O 1
ATOM 631 N N . ASN A 1 84 ? 0.570 -29.551 -0.776 1.00 14.35 83 ASN A N 1
ATOM 632 C CA . ASN A 1 84 ? 0.848 -28.237 -1.375 1.00 13.46 83 ASN A CA 1
ATOM 633 C C . ASN A 1 84 ? 1.142 -28.374 -2.873 1.00 17.15 83 ASN A C 1
ATOM 634 O O . ASN A 1 84 ? 1.723 -27.482 -3.419 1.00 15.90 83 ASN A O 1
ATOM 639 N N . ALA A 1 85 ? 0.728 -29.483 -3.473 1.00 13.66 84 ALA A N 1
ATOM 640 C CA . ALA A 1 85 ? 0.999 -29.718 -4.894 1.00 13.79 84 ALA A CA 1
ATOM 641 C C . ALA A 1 85 ? -0.209 -30.293 -5.614 1.00 13.12 84 ALA A C 1
ATOM 642 O O . ALA A 1 85 ? -0.923 -31.157 -5.094 1.00 15.20 84 ALA A O 1
ATOM 644 N N . ILE A 1 86 ? -0.398 -29.793 -6.828 1.00 12.40 85 ILE A N 1
ATOM 645 C CA . ILE A 1 86 ? -1.404 -30.249 -7.780 1.00 11.96 85 ILE A CA 1
ATOM 646 C C . ILE A 1 86 ? -0.661 -30.849 -8.961 1.00 13.18 85 ILE A C 1
ATOM 647 O O . ILE A 1 86 ? 0.335 -30.278 -9.384 1.00 14.48 85 ILE A O 1
ATOM 652 N N . VAL A 1 87 ? -1.128 -31.987 -9.479 1.00 12.37 86 VAL A N 1
ATOM 653 C CA . VAL A 1 87 ? -0.589 -32.579 -10.712 1.00 13.04 86 VAL A CA 1
ATOM 654 C C . VAL A 1 87 ? -1.713 -32.673 -11.735 1.00 14.87 86 VAL A C 1
ATOM 655 O O . VAL A 1 87 ? -2.773 -33.236 -11.446 1.00 14.47 86 VAL A O 1
ATOM 659 N N . LYS A 1 88 ? -1.464 -32.108 -12.914 1.00 13.98 87 LYS A N 1
ATOM 660 C CA . LYS A 1 88 ? -2.440 -32.005 -13.990 1.00 16.82 87 LYS A CA 1
ATOM 661 C C . LYS A 1 88 ? -1.822 -32.399 -15.323 1.00 15.78 87 LYS A C 1
ATOM 662 O O . LYS A 1 88 ? -0.694 -32.025 -15.615 1.00 15.59 87 LYS A O 1
ATOM 668 N N . GLY A 1 89 ? -2.568 -33.120 -16.141 1.00 14.27 88 GLY A N 1
ATOM 669 C CA . GLY A 1 89 ? -2.119 -33.414 -17.494 1.00 15.06 88 GLY A CA 1
ATOM 670 C C . GLY A 1 89 ? -2.413 -32.296 -18.481 1.00 14.87 88 GLY A C 1
ATOM 671 O O . GLY A 1 89 ? -3.411 -31.586 -18.352 1.00 18.45 88 GLY A O 1
ATOM 672 N N . LEU A 1 90 ? -1.533 -32.137 -19.469 1.00 15.66 89 LEU A N 1
ATOM 673 C CA . LEU A 1 90 ? -1.729 -31.160 -20.546 1.00 16.53 89 LEU A CA 1
ATOM 674 C C . LEU A 1 90 ? -1.512 -31.805 -21.891 1.00 18.62 89 LEU A C 1
ATOM 675 O O . LEU A 1 90 ? -0.587 -32.608 -22.059 1.00 19.21 89 LEU A O 1
ATOM 680 N N . ARG A 1 91 ? -2.333 -31.416 -22.865 1.00 19.39 90 ARG A N 1
ATOM 681 C CA . ARG A 1 91 ? -2.182 -31.886 -24.241 1.00 18.50 90 ARG A CA 1
ATOM 682 C C . ARG A 1 91 ? -1.560 -30.853 -25.166 1.00 21.34 90 ARG A C 1
ATOM 683 O O . ARG A 1 91 ? -0.771 -31.200 -26.051 1.00 23.46 90 ARG A O 1
ATOM 691 N N . THR A 1 92 ? -1.935 -29.590 -24.993 1.00 21.00 91 THR A N 1
ATOM 692 C CA . THR A 1 92 ? -1.572 -28.577 -25.987 1.00 21.69 91 THR A CA 1
ATOM 693 C C . THR A 1 92 ? -1.019 -27.305 -25.375 1.00 19.96 91 THR A C 1
ATOM 694 O O . THR A 1 92 ? -1.152 -27.079 -24.189 1.00 20.93 91 THR A O 1
ATOM 698 N N . GLY A 1 93 ? -0.434 -26.456 -26.211 1.00 20.50 92 GLY A N 1
ATOM 699 C CA . GLY A 1 93 ? 0.061 -25.154 -25.801 1.00 20.12 92 GLY A CA 1
ATOM 700 C C . GLY A 1 93 ? -1.074 -24.286 -25.316 1.00 25.33 92 GLY A C 1
ATOM 701 O O . GLY A 1 93 ? -0.915 -23.535 -24.355 1.00 21.37 92 GLY A O 1
ATOM 702 N N . THR A 1 94 ? -2.228 -24.393 -25.972 1.00 23.46 93 THR A N 1
ATOM 703 C CA . THR A 1 94 ? -3.426 -23.687 -25.532 1.00 20.50 93 THR A CA 1
ATOM 704 C C . THR A 1 94 ? -3.815 -24.105 -24.108 1.00 23.25 93 THR A C 1
ATOM 705 O O . THR A 1 94 ? -4.124 -23.255 -23.261 1.00 22.59 93 THR A O 1
ATOM 709 N N . ASP A 1 95 ? -3.779 -25.411 -23.839 1.00 21.15 94 ASP A N 1
ATOM 710 C CA . ASP A 1 95 ? -4.007 -25.933 -22.488 1.00 20.42 94 ASP A CA 1
ATOM 711 C C . ASP A 1 95 ? -3.074 -25.264 -21.500 1.00 21.95 94 ASP A C 1
ATOM 712 O O . ASP A 1 95 ? -3.487 -24.855 -20.404 1.00 20.39 94 ASP A O 1
ATOM 717 N N . PHE A 1 96 ? -1.808 -25.205 -21.877 1.00 19.61 95 PHE A N 1
ATOM 718 C CA . PHE A 1 96 ? -0.785 -24.658 -20.964 1.00 17.09 95 PHE A CA 1
ATOM 719 C C . PHE A 1 96 ? -1.070 -23.196 -20.603 1.00 19.69 95 PHE A C 1
ATOM 720 O O . PHE A 1 96 ? -0.942 -22.836 -19.455 1.00 19.98 95 PHE A O 1
ATOM 728 N N . GLU A 1 97 ? -1.424 -22.379 -21.584 1.00 19.50 96 GLU A N 1
ATOM 729 C CA . GLU A 1 97 ? -1.672 -20.941 -21.290 1.00 21.89 96 GLU A CA 1
ATOM 730 C C . GLU A 1 97 ? -2.848 -20.780 -20.323 1.00 26.04 96 GLU A C 1
ATOM 731 O O . GLU A 1 97 ? -2.768 -19.969 -19.392 1.00 25.94 96 GLU A O 1
ATOM 737 N N . TYR A 1 98 ? -3.881 -21.577 -20.494 1.00 25.10 97 TYR A N 1
ATOM 738 C CA . TYR A 1 98 ? -5.051 -21.484 -19.602 1.00 24.70 97 TYR A CA 1
ATOM 739 C C . TYR A 1 98 ? -4.723 -22.008 -18.198 1.00 21.69 97 TYR A C 1
ATOM 740 O O . TYR A 1 98 ? -5.039 -21.376 -17.202 1.00 23.56 97 TYR A O 1
ATOM 749 N N . GLU A 1 99 ? -4.066 -23.154 -18.132 1.00 20.80 98 GLU A N 1
ATOM 750 C CA . GLU A 1 99 ? -3.731 -23.747 -16.856 1.00 21.46 98 GLU A CA 1
ATOM 751 C C . GLU A 1 99 ? -2.650 -22.961 -16.126 1.00 20.65 98 GLU A C 1
ATOM 752 O O . GLU A 1 99 ? -2.603 -22.980 -14.894 1.00 19.72 98 GLU A O 1
ATOM 758 N N . LEU A 1 100 ? -1.764 -22.298 -16.870 1.00 19.22 99 LEU A N 1
ATOM 759 C CA . LEU A 1 100 ? -0.762 -21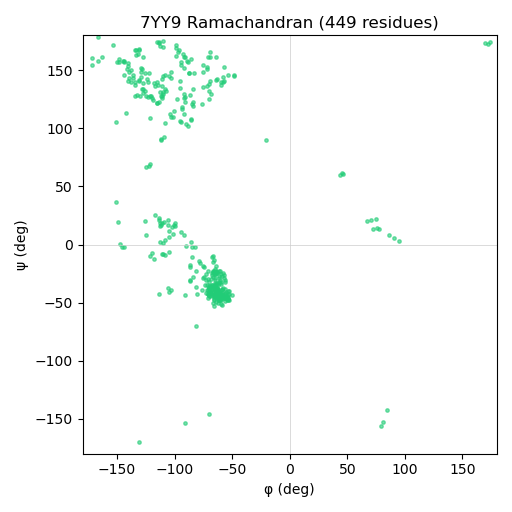.432 -16.251 1.00 17.86 99 LEU A CA 1
ATOM 760 C C . LEU A 1 100 ? -1.463 -20.348 -15.437 1.00 16.17 99 LEU A C 1
ATOM 761 O O . LEU A 1 100 ? -1.045 -20.031 -14.337 1.00 16.75 99 LEU A O 1
ATOM 766 N N . GLN A 1 101 ? -2.512 -19.763 -15.986 1.00 17.90 100 GLN A N 1
ATOM 767 C CA . GLN A 1 101 ? -3.159 -18.672 -15.280 1.00 17.45 100 GLN A CA 1
ATOM 768 C C . GLN A 1 101 ? -3.779 -19.193 -13.985 1.00 14.79 100 GLN A C 1
ATOM 769 O O . GLN A 1 101 ? -3.651 -18.570 -12.923 1.00 14.25 100 GLN A O 1
ATOM 775 N N . MET A 1 102 ? -4.424 -20.348 -14.047 1.00 16.80 101 MET A N 1
ATOM 776 C CA . MET A 1 102 ? -5.006 -20.903 -12.829 1.00 14.62 101 MET A CA 1
ATOM 777 C C . MET A 1 102 ? -3.941 -21.332 -11.814 1.00 12.92 101 MET A C 1
ATOM 778 O O . MET A 1 102 ? -4.104 -21.164 -10.596 1.00 13.39 101 MET A O 1
ATOM 783 N N . ALA A 1 103 ? -2.829 -21.864 -12.312 1.00 12.75 102 ALA A N 1
ATOM 784 C CA . ALA A 1 103 ? -1.720 -22.249 -11.455 1.00 11.80 102 ALA A CA 1
ATOM 785 C C . ALA A 1 103 ? -1.092 -21.044 -10.749 1.00 13.79 102 ALA A C 1
ATOM 786 O O . ALA A 1 103 ? -0.785 -21.092 -9.557 1.00 14.18 102 ALA A O 1
ATOM 788 N N . GLN A 1 104 ? -0.917 -19.954 -11.476 1.00 14.03 103 GLN A N 1
ATOM 789 C CA . GLN A 1 104 ? -0.323 -18.781 -10.864 1.00 14.30 103 GLN A CA 1
ATOM 790 C C . GLN A 1 104 ? -1.278 -18.160 -9.862 1.00 13.61 103 GLN A C 1
ATOM 791 O O . GLN A 1 104 ? -0.851 -17.672 -8.814 1.00 13.45 103 GLN A O 1
ATOM 797 N N . MET A 1 105 ? -2.570 -18.205 -10.161 1.00 13.82 104 MET A N 1
ATOM 798 C CA . MET A 1 105 ? -3.554 -17.728 -9.182 1.00 13.37 104 MET A CA 1
ATOM 799 C C . MET A 1 105 ? -3.530 -18.587 -7.927 1.00 14.50 104 MET A C 1
ATOM 800 O O . MET A 1 105 ? -3.584 -18.062 -6.807 1.00 13.19 104 MET A O 1
ATOM 805 N N . ASN A 1 106 ? -3.478 -19.907 -8.104 1.00 12.78 105 ASN A N 1
ATOM 806 C CA . ASN A 1 106 ? -3.481 -20.821 -6.961 1.00 12.36 105 ASN A CA 1
ATOM 807 C C . ASN A 1 106 ? -2.253 -20.684 -6.090 1.00 13.45 105 ASN A C 1
ATOM 808 O O . ASN A 1 106 ? -2.334 -20.836 -4.872 1.00 15.71 105 ASN A O 1
ATOM 813 N N . LYS A 1 107 ? -1.105 -20.406 -6.699 1.00 13.90 106 LYS A N 1
ATOM 814 C CA . LYS A 1 107 ? 0.118 -20.165 -5.945 1.00 14.61 106 LYS A CA 1
ATOM 815 C C . LYS A 1 107 ? 0.011 -18.831 -5.208 1.00 16.33 106 LYS A C 1
ATOM 816 O O . LYS A 1 107 ? 0.420 -18.718 -4.055 1.00 16.53 106 LYS A O 1
ATOM 822 N N . HIS A 1 108 ? -0.562 -17.834 -5.874 1.00 14.42 107 HIS A N 1
ATOM 823 C CA . HIS A 1 108 ? -0.763 -16.512 -5.272 1.00 16.88 107 HIS A CA 1
ATOM 824 C C . HIS A 1 108 ? -1.637 -16.560 -4.028 1.00 17.22 107 HIS A C 1
ATOM 825 O O . HIS A 1 108 ? -1.302 -15.947 -3.008 1.00 17.85 107 HIS A O 1
ATOM 832 N N . ILE A 1 109 ? -2.768 -17.254 -4.103 1.00 16.39 108 ILE A N 1
ATOM 833 C CA . ILE A 1 109 ? -3.733 -17.164 -3.005 1.00 15.30 108 ILE A CA 1
ATOM 834 C C . ILE A 1 109 ? -3.461 -18.153 -1.884 1.00 17.65 108 ILE A C 1
ATOM 835 O O . ILE A 1 109 ? -3.929 -17.947 -0.765 1.00 19.96 108 ILE A O 1
ATOM 840 N N . ALA A 1 110 ? -2.692 -19.203 -2.153 1.00 14.82 109 ALA A N 1
ATOM 841 C CA . ALA A 1 110 ? -2.554 -20.272 -1.172 1.00 17.33 109 ALA A CA 1
ATOM 842 C C . ALA A 1 110 ? -1.189 -20.936 -1.122 1.00 17.01 109 ALA A C 1
ATOM 843 O O . ALA A 1 110 ? -0.973 -21.844 -0.312 1.00 18.98 109 ALA A O 1
ATOM 845 N N . GLY A 1 111 ? -0.264 -20.522 -1.982 1.00 14.82 110 GLY A N 1
ATOM 846 C CA . GLY A 1 111 ? 1.070 -21.092 -1.946 1.00 15.10 110 GLY A CA 1
ATOM 847 C C . GLY A 1 111 ? 1.138 -22.518 -2.461 1.00 19.01 110 GLY A C 1
ATOM 848 O O . GLY A 1 111 ? 2.128 -23.204 -2.276 1.00 22.37 110 GLY A O 1
ATOM 849 N N . VAL A 1 112 ? 0.077 -22.961 -3.121 1.00 14.91 111 VAL A N 1
ATOM 850 C CA . VAL A 1 112 ? 0.029 -24.307 -3.685 1.00 16.40 111 VAL A CA 1
ATOM 851 C C . VAL A 1 112 ? 0.652 -24.331 -5.085 1.00 15.13 111 VAL A C 1
ATOM 852 O O . VAL A 1 112 ? 0.275 -23.526 -5.945 1.00 16.56 111 VAL A O 1
ATOM 856 N N . ASP A 1 113 ? 1.583 -25.262 -5.314 1.00 15.07 112 ASP A N 1
ATOM 857 C CA . ASP A 1 113 ? 2.285 -25.402 -6.600 1.00 16.34 112 ASP A CA 1
ATOM 858 C C . ASP A 1 113 ? 1.543 -26.336 -7.531 1.00 15.80 112 ASP A C 1
ATOM 859 O O . ASP A 1 113 ? 0.793 -27.195 -7.072 1.00 16.82 112 ASP A O 1
ATOM 864 N N . THR A 1 114 ? 1.792 -26.197 -8.830 1.00 13.63 113 THR A N 1
ATOM 865 C CA . THR A 1 114 ? 1.179 -27.081 -9.822 1.00 13.13 113 THR A CA 1
ATOM 866 C C . THR A 1 114 ? 2.265 -27.667 -10.697 1.00 15.63 113 THR A C 1
ATOM 867 O O . THR A 1 114 ? 3.129 -26.943 -11.178 1.00 17.35 113 THR A O 1
ATOM 871 N N . PHE A 1 115 ? 2.235 -28.986 -10.864 1.00 13.87 114 PHE A N 1
ATOM 872 C CA . PHE A 1 115 ? 3.138 -29.682 -11.767 1.00 13.84 114 PHE A CA 1
ATOM 873 C C . PHE A 1 115 ? 2.331 -30.229 -12.920 1.00 15.29 114 PHE A C 1
ATOM 874 O O . PHE A 1 115 ? 1.314 -30.885 -12.716 1.00 18.91 114 PHE A O 1
ATOM 882 N N . PHE A 1 116 ? 2.759 -29.928 -14.130 1.00 14.80 115 PHE A N 1
ATOM 883 C CA . PHE A 1 116 ? 2.068 -30.430 -15.302 1.00 13.91 115 PHE A CA 1
ATOM 884 C C . PHE A 1 116 ? 2.827 -31.571 -15.912 1.00 16.30 115 PHE A C 1
ATOM 885 O O . PHE A 1 116 ? 4.055 -31.621 -15.875 1.00 17.97 115 PHE A O 1
ATOM 893 N N . VAL A 1 117 ? 2.083 -32.479 -16.498 1.00 14.13 116 VAL A N 1
ATOM 894 C CA A VAL A 1 117 ? 2.717 -33.556 -17.229 0.56 14.88 116 VAL A CA 1
ATOM 895 C CA B VAL A 1 117 ? 2.662 -33.603 -17.200 0.44 14.89 116 VAL A CA 1
ATOM 896 C C . VAL A 1 117 ? 2.115 -33.643 -18.623 1.00 17.38 116 VAL A C 1
ATOM 897 O O . VAL A 1 117 ? 0.929 -33.363 -18.833 1.00 18.03 116 VAL A O 1
ATOM 904 N N . ALA A 1 118 ? 2.975 -33.958 -19.595 1.00 15.03 117 ALA A N 1
ATOM 905 C CA . ALA A 1 118 ? 2.526 -34.067 -20.973 1.00 16.78 117 ALA A CA 1
ATOM 906 C C . ALA A 1 118 ? 1.758 -35.359 -21.153 1.00 17.23 117 ALA A C 1
ATOM 907 O O . ALA A 1 118 ? 2.171 -36.416 -20.676 1.00 17.33 117 ALA A O 1
ATOM 909 N N . THR A 1 119 ? 0.629 -35.262 -21.843 1.00 18.45 118 THR A N 1
ATOM 910 C CA . THR A 1 119 ? -0.165 -36.435 -22.199 1.00 19.38 118 THR A CA 1
ATOM 911 C C . THR A 1 119 ? 0.663 -37.561 -22.822 1.00 16.45 118 THR A C 1
ATOM 912 O O . THR A 1 119 ? 1.654 -37.284 -23.494 1.00 17.95 118 THR A O 1
ATOM 916 N N . ALA A 1 120 ? 0.293 -38.816 -22.561 1.00 15.61 119 ALA A N 1
ATOM 917 C CA . ALA A 1 120 ? 0.785 -39.903 -23.416 1.00 17.03 119 ALA A CA 1
ATOM 918 C C . ALA A 1 120 ? 0.316 -39.643 -24.845 1.00 17.49 119 ALA A C 1
ATOM 919 O O . ALA A 1 120 ? -0.805 -39.201 -25.045 1.00 19.13 119 ALA A O 1
ATOM 921 N N . PRO A 1 121 ? 1.174 -39.900 -25.833 1.00 16.70 120 PRO A N 1
ATOM 922 C CA . PRO A 1 121 ? 0.782 -39.653 -27.228 1.00 18.40 120 PRO A CA 1
ATOM 923 C C . PRO A 1 121 ? -0.539 -40.308 -27.636 1.00 19.93 120 PRO A C 1
ATOM 924 O O . PRO A 1 121 ? -1.325 -39.684 -28.346 1.00 20.34 120 PRO A O 1
ATOM 928 N N . ALA A 1 122 ? -0.789 -41.532 -27.180 1.00 16.94 121 ALA A N 1
ATOM 929 C CA . ALA A 1 122 ? -1.944 -42.302 -27.621 1.00 19.90 121 ALA A CA 1
ATOM 930 C C . ALA A 1 122 ? -3.256 -41.648 -27.208 1.00 24.39 121 ALA A C 1
ATOM 931 O O . ALA A 1 122 ? -4.293 -41.883 -27.829 1.00 28.32 121 ALA A O 1
ATOM 933 N N . TYR A 1 123 ? -3.202 -40.824 -26.164 1.00 22.75 122 TYR A N 1
ATOM 934 C CA . TYR A 1 123 ? -4.400 -40.171 -25.629 1.00 26.19 122 TYR A CA 1
ATOM 935 C C . TYR A 1 123 ? -4.444 -38.673 -25.913 1.00 20.71 122 TYR A C 1
ATOM 936 O O . TYR A 1 123 ? -5.191 -37.937 -25.263 1.00 26.58 122 TYR A O 1
ATOM 945 N N . SER A 1 124 ? -3.675 -38.222 -26.890 1.00 25.18 123 SER A N 1
ATOM 946 C CA . SER A 1 124 ? -3.622 -36.797 -27.215 1.00 27.42 123 SER A CA 1
ATOM 947 C C . SER A 1 124 ? -4.996 -36.228 -27.586 1.00 30.57 123 SER A C 1
ATOM 948 O O . SER A 1 124 ? -5.239 -35.027 -27.447 1.00 31.14 123 SER A O 1
ATOM 951 N N . PHE A 1 125 ? -5.900 -37.089 -28.046 1.00 20.82 124 PHE A N 1
ATOM 952 C CA . PHE A 1 125 ? -7.161 -36.609 -28.584 1.00 19.90 124 PHE A CA 1
ATOM 953 C C . PHE A 1 125 ? -8.378 -36.994 -27.738 1.00 18.94 124 PHE A C 1
ATOM 954 O O . PHE A 1 125 ? -9.509 -36.661 -28.094 1.00 18.00 124 PHE A O 1
ATOM 962 N N . VAL A 1 126 ? -8.161 -37.669 -26.610 1.00 17.96 125 VAL A N 1
ATOM 963 C CA . VAL A 1 126 ? -9.297 -38.081 -25.806 1.00 19.70 125 VAL A CA 1
ATOM 964 C C . VAL A 1 126 ? -9.543 -37.041 -24.714 1.00 18.00 125 VAL A C 1
ATOM 965 O O . VAL A 1 126 ? -8.609 -36.475 -24.120 1.00 20.43 125 VAL A O 1
ATOM 969 N N . SER A 1 127 ? -10.809 -36.703 -24.561 1.00 15.32 126 SER A N 1
ATOM 970 C CA . SER A 1 127 ? -11.274 -35.891 -23.453 1.00 14.46 126 SER A CA 1
ATOM 971 C C . SER A 1 127 ? -12.605 -36.463 -23.019 1.00 16.77 126 SER A C 1
ATOM 972 O O . SER A 1 127 ? -13.279 -37.136 -23.808 1.00 15.62 126 SER A O 1
ATOM 975 N N . SER A 1 128 ? -12.989 -36.219 -21.772 1.00 15.06 127 SER A N 1
ATOM 976 C CA . SER A 1 128 ? -14.301 -36.660 -21.318 1.00 16.10 127 SER A CA 1
ATOM 977 C C . SER A 1 128 ? -15.399 -36.101 -22.215 1.00 15.52 127 SER A C 1
ATOM 978 O O . SER A 1 128 ? -16.301 -36.827 -22.622 1.00 16.42 127 SER A O 1
ATOM 981 N N . SER A 1 129 ? -15.318 -34.816 -22.546 1.00 16.07 128 SER A N 1
ATOM 982 C CA A SER A 1 129 ? -16.375 -34.179 -23.324 0.62 17.51 128 SER A CA 1
ATOM 983 C CA B SER A 1 129 ? -16.366 -34.171 -23.331 0.38 17.51 128 SER A CA 1
ATOM 984 C C . SER A 1 129 ? -16.477 -34.745 -24.743 1.00 15.98 128 SER A C 1
ATOM 985 O O . SER A 1 129 ? -17.584 -35.013 -25.231 1.00 16.96 128 SER A O 1
ATOM 990 N N . LEU A 1 130 ? -15.339 -34.956 -25.400 1.00 15.89 129 LEU A N 1
ATOM 991 C CA . LEU A 1 130 ? -15.397 -35.430 -26.782 1.00 17.40 129 LEU A CA 1
ATOM 992 C C . LEU A 1 130 ? -15.808 -36.896 -26.815 1.00 17.45 129 LEU A C 1
ATOM 993 O O . LEU A 1 130 ? -16.541 -37.323 -27.706 1.00 15.94 129 LEU A O 1
ATOM 998 N N . ALA A 1 131 ? -15.378 -37.664 -25.826 1.00 14.91 130 ALA A N 1
ATOM 999 C CA . ALA A 1 131 ? -15.793 -39.054 -25.764 1.00 15.75 130 ALA A CA 1
ATOM 1000 C C . ALA A 1 131 ? -17.308 -39.147 -25.565 1.00 16.97 130 ALA A C 1
ATOM 1001 O O . ALA A 1 131 ? -17.973 -39.946 -26.215 1.00 16.71 130 ALA A O 1
ATOM 1003 N N . LYS A 1 132 ? -17.865 -38.305 -24.703 1.00 16.39 131 LYS A N 1
ATOM 1004 C CA . LYS A 1 132 ? -19.318 -38.292 -24.515 1.00 17.98 131 LYS A CA 1
ATOM 1005 C C . LYS A 1 132 ? -20.056 -37.870 -25.778 1.00 16.92 131 LYS A C 1
ATOM 1006 O O . LYS A 1 132 ? -21.064 -38.474 -26.137 1.00 18.48 131 LYS A O 1
ATOM 1012 N N . GLU A 1 133 ? -19.562 -36.839 -26.456 1.00 16.07 132 GLU A N 1
ATOM 1013 C CA . GLU A 1 133 ? -20.222 -36.370 -27.676 1.00 18.88 132 GLU A CA 1
ATOM 1014 C C . GLU A 1 133 ? -20.186 -37.414 -28.787 1.00 20.38 132 GLU A C 1
ATOM 1015 O O . GLU A 1 133 ? -21.190 -37.654 -29.462 1.00 18.87 132 GLU A O 1
ATOM 1021 N N . VAL A 1 134 ? -19.029 -38.036 -28.983 1.00 16.70 133 VAL A N 1
ATOM 1022 C CA . VAL A 1 134 ? -18.909 -39.060 -30.012 1.00 16.31 133 VAL A CA 1
ATOM 1023 C C . VAL A 1 134 ? -19.820 -40.235 -29.683 1.00 18.32 133 VAL A C 1
ATOM 1024 O O . VAL A 1 134 ? -20.551 -40.718 -30.555 1.00 18.43 133 VAL A O 1
ATOM 1028 N N . ALA A 1 135 ? -19.822 -40.666 -28.421 1.00 18.58 134 ALA A N 1
ATOM 1029 C CA . ALA A 1 135 ? -20.644 -41.807 -28.034 1.00 19.96 134 ALA A CA 1
ATOM 1030 C C . ALA A 1 135 ? -22.135 -41.489 -28.176 1.00 18.40 134 ALA A C 1
ATOM 1031 O O . ALA A 1 135 ? -22.929 -42.373 -28.522 1.00 20.25 134 ALA A O 1
ATOM 1033 N N . THR A 1 136 ? -22.506 -40.237 -27.938 1.00 17.96 135 THR A N 1
ATOM 1034 C CA . THR A 1 136 ? -23.910 -39.817 -28.023 1.00 18.45 135 THR A CA 1
ATOM 1035 C C . THR A 1 136 ? -24.453 -40.069 -29.421 1.00 21.12 135 THR A C 1
ATOM 1036 O O . THR A 1 136 ? -25.630 -40.399 -29.607 1.00 23.44 135 THR A O 1
ATOM 1040 N N . TYR A 1 137 ? -23.574 -39.944 -30.405 1.00 18.90 136 TYR A N 1
ATOM 1041 C CA . TYR A 1 137 ? -23.987 -40.097 -31.791 1.00 19.64 136 TYR A CA 1
ATOM 1042 C C . TYR A 1 137 ? -23.523 -41.425 -32.369 1.00 21.90 136 TYR A C 1
ATOM 1043 O O . TYR A 1 137 ? -23.488 -41.606 -33.588 1.00 24.73 136 TYR A O 1
ATOM 1052 N N . GLY A 1 138 ? -23.158 -42.348 -31.487 1.00 20.19 137 GLY A N 1
ATOM 1053 C CA . GLY A 1 138 ? -22.884 -43.723 -31.869 1.00 22.37 137 GLY A CA 1
ATOM 1054 C C . GLY A 1 138 ? -21.468 -44.111 -32.256 1.00 24.26 137 GLY A C 1
ATOM 1055 O O . GLY A 1 138 ? -21.224 -45.249 -32.654 1.00 29.62 137 GLY A O 1
ATOM 1056 N N . GLY A 1 139 ? -20.517 -43.194 -32.120 1.00 21.34 138 GLY A N 1
ATOM 1057 C CA . GLY A 1 139 ? -19.140 -43.522 -32.452 1.00 21.30 138 GLY A CA 1
ATOM 1058 C C . GLY A 1 139 ? -18.494 -44.461 -31.444 1.00 22.58 138 GLY A C 1
ATOM 1059 O O . GLY A 1 139 ? -18.867 -44.453 -30.268 1.00 22.88 138 GLY A O 1
ATOM 1060 N N . ASP A 1 140 ? -17.518 -45.249 -31.892 1.00 24.32 139 ASP A N 1
ATOM 1061 C CA . ASP A 1 140 ? -16.874 -46.249 -31.034 1.00 24.64 139 ASP A CA 1
ATOM 1062 C C . ASP A 1 140 ? -15.720 -45.683 -30.202 1.00 27.04 139 ASP A C 1
ATOM 1063 O O . ASP A 1 140 ? -14.629 -45.430 -30.720 1.00 24.94 139 ASP A O 1
ATOM 1068 N N . VAL A 1 141 ? -15.953 -45.527 -28.903 1.00 23.94 140 VAL A N 1
ATOM 1069 C CA . VAL A 1 141 ? -14.943 -44.972 -28.008 1.00 22.12 140 VAL A CA 1
ATOM 1070 C C . VAL A 1 141 ? -14.409 -45.997 -27.001 1.00 20.93 140 VAL A C 1
ATOM 1071 O O . VAL A 1 141 ? -13.785 -45.632 -26.013 1.00 27.11 140 VAL A O 1
ATOM 1075 N N . SER A 1 142 ? -14.618 -47.274 -27.296 1.00 26.69 141 SER A N 1
ATOM 1076 C CA . SER A 1 142 ? -14.238 -48.344 -26.379 1.00 27.76 141 SER A CA 1
ATOM 1077 C C . SER A 1 142 ? -12.742 -48.362 -26.039 1.00 27.85 141 SER A C 1
ATOM 1078 O O . SER A 1 142 ? -12.357 -48.813 -24.961 1.00 28.42 141 SER A O 1
ATOM 1081 N N . ALA A 1 143 ? -11.900 -47.859 -26.938 1.00 25.65 142 ALA A N 1
ATOM 1082 C CA . ALA A 1 143 ? -10.458 -47.942 -26.731 1.00 23.36 142 ALA A CA 1
ATOM 1083 C C . ALA A 1 143 ? -9.893 -46.737 -25.984 1.00 23.41 142 ALA A C 1
ATOM 1084 O O . ALA A 1 143 ? -8.693 -46.682 -25.722 1.00 23.83 142 ALA A O 1
ATOM 1086 N N . LEU A 1 144 ? -10.758 -45.785 -25.643 1.00 21.86 143 LEU A N 1
ATOM 1087 C CA . LEU A 1 144 ? -10.318 -44.534 -25.032 1.00 20.19 143 LEU A CA 1
ATOM 1088 C C . LEU A 1 144 ? -10.691 -44.434 -23.563 1.00 23.29 143 LEU A C 1
ATOM 1089 O O . LEU A 1 144 ? -10.260 -43.511 -22.858 1.00 21.33 143 LEU A O 1
ATOM 1094 N N . LEU A 1 145 ? -11.512 -45.382 -23.119 1.00 19.27 144 LEU A N 1
ATOM 1095 C CA . LEU A 1 145 ? -12.053 -45.375 -21.768 1.00 23.38 144 LEU A CA 1
ATOM 1096 C C . LEU A 1 145 ? -11.731 -46.696 -21.114 1.00 20.46 144 LEU A C 1
ATOM 1097 O O . LEU A 1 145 ? -11.673 -47.721 -21.803 1.00 23.68 144 LEU A O 1
ATOM 1102 N N . PRO A 1 146 ? -11.520 -46.695 -19.790 1.00 24.38 145 PRO A N 1
ATOM 1103 C CA . PRO A 1 146 ? -11.346 -47.977 -19.112 1.00 27.11 145 PRO A CA 1
ATOM 1104 C C . PRO A 1 146 ? -12.604 -48.825 -19.187 1.00 24.69 145 PRO A C 1
ATOM 1105 O O . PRO A 1 146 ? -13.695 -48.313 -19.456 1.00 24.06 145 PRO A O 1
ATOM 1109 N N . ALA A 1 147 ? -12.441 -50.123 -18.947 1.00 26.78 146 ALA A N 1
ATOM 1110 C CA . ALA A 1 147 ? -13.568 -51.042 -18.882 1.00 28.50 146 ALA A CA 1
ATOM 1111 C C . ALA A 1 147 ? -14.602 -50.596 -17.850 1.00 24.72 146 ALA A C 1
ATOM 1112 O O . ALA A 1 147 ? -15.795 -50.810 -18.022 1.00 25.21 146 ALA A O 1
ATOM 1114 N N . SER A 1 148 ? -14.141 -49.956 -16.780 1.00 27.68 147 SER A N 1
ATOM 1115 C CA . SER A 1 148 ? -15.037 -49.514 -15.715 1.00 23.86 147 SER A CA 1
ATOM 1116 C C . SER A 1 148 ? -15.987 -48.404 -16.173 1.00 20.04 147 SER A C 1
ATOM 1117 O O . SER A 1 148 ? -16.951 -48.082 -15.477 1.00 26.07 147 SER A O 1
ATOM 1120 N N . VAL A 1 149 ? -15.731 -47.846 -17.356 1.00 20.21 148 VAL A N 1
ATOM 1121 C CA . VAL A 1 149 ? -16.481 -46.698 -17.844 1.00 18.96 148 VAL A CA 1
ATOM 1122 C C . VAL A 1 149 ? -17.348 -46.953 -19.083 1.00 19.06 148 VAL A C 1
ATOM 1123 O O . VAL A 1 149 ? -18.471 -46.475 -19.161 1.00 20.78 148 VAL A O 1
ATOM 1127 N N . HIS A 1 150 ? -16.819 -47.690 -20.054 1.00 23.01 149 HIS A N 1
ATOM 1128 C CA . HIS A 1 150 ? -17.408 -47.676 -21.396 1.00 19.21 149 HIS A CA 1
ATOM 1129 C C . HIS A 1 150 ? -18.877 -48.110 -21.441 1.00 19.47 149 HIS A C 1
ATOM 1130 O O . HIS A 1 150 ? -19.727 -47.397 -21.964 1.00 18.50 149 HIS A O 1
ATOM 1137 N N . GLN A 1 151 ? -19.179 -49.258 -20.863 1.00 21.29 150 GLN A N 1
ATOM 1138 C CA . GLN A 1 151 ? -20.548 -49.727 -20.946 1.00 24.98 150 GLN A CA 1
ATOM 1139 C C . GLN A 1 151 ? -21.470 -48.952 -20.003 1.00 22.19 150 GLN A C 1
ATOM 1140 O O . GLN A 1 151 ? -22.646 -48.765 -20.314 1.00 22.37 150 GLN A O 1
ATOM 1146 N N . ARG A 1 152 ? -20.941 -48.444 -18.888 1.00 22.06 151 ARG A N 1
ATOM 1147 C CA . ARG A 1 152 ? -21.736 -47.543 -18.049 1.00 20.53 151 ARG A CA 1
ATOM 1148 C C . ARG A 1 152 ? -22.098 -46.270 -18.803 1.00 18.47 151 ARG A C 1
ATOM 1149 O O . ARG A 1 152 ? -23.213 -45.755 -18.677 1.00 19.85 151 ARG A O 1
ATOM 1157 N N . LEU A 1 153 ? -21.162 -45.763 -19.605 1.00 17.48 152 LEU A N 1
ATOM 1158 C CA . LEU A 1 153 ? -21.455 -44.632 -20.473 1.00 17.10 152 LEU A CA 1
ATOM 1159 C C . LEU A 1 153 ? -22.553 -44.960 -21.483 1.00 18.29 152 LEU A C 1
ATOM 1160 O O . LEU A 1 153 ? -23.480 -44.189 -21.661 1.00 19.38 152 LEU A O 1
ATOM 1165 N N . LEU A 1 154 ? -22.435 -46.103 -22.151 1.00 19.94 153 LEU A N 1
ATOM 1166 C CA . LEU A 1 154 ? -23.448 -46.438 -23.147 1.00 19.35 153 LEU A CA 1
ATOM 1167 C C . LEU A 1 154 ? -24.816 -46.582 -22.484 1.00 22.55 153 LEU A C 1
ATOM 1168 O O . LEU A 1 154 ? -25.835 -46.202 -23.068 1.00 23.22 153 LEU A O 1
ATOM 1173 N N . GLY A 1 155 ? -24.818 -47.098 -21.259 1.00 22.12 154 GLY A N 1
ATOM 1174 C CA . GLY A 1 155 ? -26.033 -47.223 -20.474 1.00 24.37 154 GLY A CA 1
ATOM 1175 C C . GLY A 1 155 ? -26.678 -45.882 -20.180 1.00 24.46 154 GLY A C 1
ATOM 1176 O O . GLY A 1 155 ? -27.893 -45.724 -20.308 1.00 25.88 154 GLY A O 1
ATOM 1177 N N . LYS A 1 156 ? -25.873 -44.904 -19.774 1.00 22.50 155 LYS A N 1
ATOM 1178 C CA . LYS A 1 156 ? -26.400 -43.562 -19.536 1.00 22.38 155 LYS A CA 1
ATOM 1179 C C . LYS A 1 156 ? -27.042 -42.985 -20.787 1.00 25.58 155 LYS A C 1
ATOM 1180 O O . LYS A 1 156 ? -28.069 -42.312 -20.720 1.00 28.10 155 LYS A O 1
ATOM 1186 N N . LEU A 1 157 ? -26.425 -43.234 -21.938 1.00 23.15 156 LEU A N 1
ATOM 1187 C CA . LEU A 1 157 ? -26.911 -42.656 -23.176 1.00 27.01 156 LEU A CA 1
ATOM 1188 C C . LEU A 1 157 ? -28.181 -43.353 -23.649 1.00 28.05 156 LEU A C 1
ATOM 1189 O O . LEU A 1 157 ? -29.014 -42.745 -24.311 1.00 35.37 156 LEU A O 1
ATOM 1194 N N . ARG A 1 158 ? -28.337 -44.620 -23.290 1.00 30.07 157 ARG A N 1
ATOM 1195 C CA . ARG A 1 158 ? -29.554 -45.347 -23.639 1.00 31.44 157 ARG A CA 1
ATOM 1196 C C . ARG A 1 158 ? -30.575 -45.318 -22.507 1.00 34.04 157 ARG A C 1
ATOM 1197 O O . ARG A 1 158 ? -30.458 -44.521 -21.575 1.00 37.00 157 ARG A O 1
ATOM 1205 N N . MET B 1 2 ? -11.745 -42.852 -58.642 1.00 45.54 1 MET B N 1
ATOM 1206 C CA . MET B 1 2 ? -12.606 -41.781 -58.147 1.00 39.33 1 MET B CA 1
ATOM 1207 C C . MET B 1 2 ? -12.239 -41.401 -56.709 1.00 36.58 1 MET B C 1
ATOM 1208 O O . MET B 1 2 ? -12.457 -42.170 -55.772 1.00 43.25 1 MET B O 1
ATOM 1213 N N . THR B 1 3 ? -11.683 -40.203 -56.560 1.00 23.39 2 THR B N 1
ATOM 1214 C CA . THR B 1 3 ? -11.311 -39.657 -55.263 1.00 21.70 2 THR B CA 1
ATOM 1215 C C . THR B 1 3 ? -12.396 -38.697 -54.785 1.00 18.96 2 THR B C 1
ATOM 1216 O O . THR B 1 3 ? -13.208 -38.220 -55.583 1.00 20.32 2 THR B O 1
ATOM 1220 N N . GLY B 1 4 ? -12.417 -38.388 -53.490 1.00 19.20 3 GLY B N 1
ATOM 1221 C CA . GLY B 1 4 ? -13.439 -37.487 -52.990 1.00 17.95 3 GLY B CA 1
ATOM 1222 C C . GLY B 1 4 ? -13.272 -37.042 -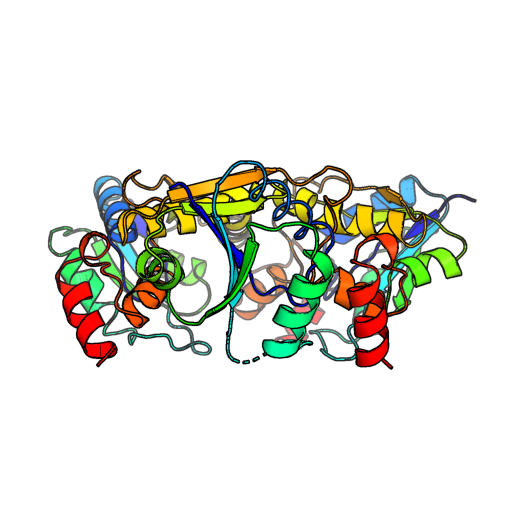51.557 1.00 18.80 3 GLY B C 1
ATOM 1223 O O . GLY B 1 4 ? -12.588 -37.696 -50.770 1.00 18.02 3 GLY B O 1
ATOM 1224 N N . ALA B 1 5 ? -13.926 -35.937 -51.216 1.00 14.91 4 ALA B N 1
ATOM 1225 C CA . ALA B 1 5 ? -13.878 -35.430 -49.854 1.00 16.47 4 ALA B CA 1
ATOM 1226 C C . ALA B 1 5 ? -15.145 -34.691 -49.481 1.00 15.95 4 ALA B C 1
ATOM 1227 O O . ALA B 1 5 ? -15.886 -34.213 -50.343 1.00 15.15 4 ALA B O 1
ATOM 1229 N N . VAL B 1 6 ? -15.386 -34.624 -48.175 1.00 14.71 5 VAL B N 1
ATOM 1230 C CA . VAL B 1 6 ? -16.505 -33.911 -47.615 1.00 13.39 5 VAL B CA 1
ATOM 1231 C C . VAL B 1 6 ? -16.037 -32.624 -46.929 1.00 15.62 5 VAL B C 1
ATOM 1232 O O . VAL B 1 6 ? -15.084 -32.637 -46.142 1.00 15.43 5 VAL B O 1
ATOM 1236 N N . CYS B 1 7 ? -16.714 -31.520 -47.225 1.00 13.83 6 CYS B N 1
ATOM 1237 C CA A CYS B 1 7 ? -16.431 -30.254 -46.563 0.40 13.83 6 CYS B CA 1
ATOM 1238 C CA B CYS B 1 7 ? -16.444 -30.223 -46.597 0.60 13.84 6 CYS B CA 1
ATOM 1239 C C . CYS B 1 7 ? -17.593 -29.871 -45.651 1.00 15.19 6 CYS B C 1
ATOM 1240 O O . CYS B 1 7 ? -18.648 -29.427 -46.109 1.00 13.92 6 CYS B O 1
ATOM 1245 N N . PRO B 1 8 ? -17.408 -30.060 -44.339 1.00 14.80 7 PRO B N 1
ATOM 1246 C CA . PRO B 1 8 ? -18.479 -29.885 -43.354 1.00 15.35 7 PRO B CA 1
ATOM 1247 C C . PRO B 1 8 ? -18.553 -28.495 -42.755 1.00 17.52 7 PRO B C 1
ATOM 1248 O O . PRO B 1 8 ? -17.551 -27.778 -42.667 1.00 19.04 7 PRO B O 1
ATOM 1252 N N . GLY B 1 9 ? -19.747 -28.100 -42.341 1.00 16.06 8 GLY B N 1
ATOM 1253 C CA . GLY B 1 9 ? -19.907 -26.857 -41.611 1.00 16.19 8 GLY B CA 1
ATOM 1254 C C . GLY B 1 9 ? -21.360 -26.529 -41.375 1.00 15.32 8 GLY B C 1
ATOM 1255 O O . GLY B 1 9 ? -22.244 -27.225 -41.878 1.00 16.39 8 GLY B O 1
ATOM 1256 N N . SER B 1 10 ? -21.604 -25.474 -40.607 1.00 18.63 9 SER B N 1
ATOM 1257 C CA . SER B 1 10 ? -22.960 -24.959 -40.470 1.00 17.99 9 SER B CA 1
ATOM 1258 C C . SER B 1 10 ? -23.286 -23.959 -41.581 1.00 17.26 9 SER B C 1
ATOM 1259 O O . SER B 1 10 ? -24.439 -23.860 -42.007 1.00 18.80 9 SER B O 1
ATOM 1262 N N . PHE B 1 11 ? -22.275 -23.228 -42.057 1.00 16.49 10 PHE B N 1
ATOM 1263 C CA . PHE B 1 11 ? -22.428 -22.276 -43.171 1.00 15.57 10 PHE B CA 1
ATOM 1264 C C . PHE B 1 11 ? -23.651 -21.374 -43.017 1.00 18.03 10 PHE B C 1
ATOM 1265 O O . PHE B 1 11 ? -24.553 -21.365 -43.869 1.00 17.00 10 PHE B O 1
ATOM 1273 N N . ASP B 1 12 ? -23.666 -20.605 -41.932 1.00 16.94 11 ASP B N 1
ATOM 1274 C CA . ASP B 1 12 ? -24.822 -19.806 -41.524 1.00 18.96 11 ASP B CA 1
ATOM 1275 C C . ASP B 1 12 ? -24.499 -18.316 -41.412 1.00 18.59 11 ASP B C 1
ATOM 1276 O O . ASP B 1 12 ? -24.494 -17.775 -40.312 1.00 21.05 11 ASP B O 1
ATOM 1281 N N . PRO B 1 13 ? -24.221 -17.636 -42.530 1.00 16.89 12 PRO B N 1
ATOM 1282 C CA . PRO B 1 13 ? -24.228 -18.097 -43.918 1.00 16.73 12 PRO B CA 1
ATOM 1283 C C . PRO B 1 13 ? -22.828 -18.452 -44.424 1.00 16.58 12 PRO B C 1
ATOM 1284 O O . PRO B 1 13 ? -21.823 -18.135 -43.790 1.00 17.87 12 PRO B O 1
ATOM 1288 N N . VAL B 1 14 ? -22.775 -19.080 -45.590 1.00 16.64 13 VAL B N 1
ATOM 1289 C CA . VAL B 1 14 ? -21.508 -19.320 -46.264 1.00 16.95 13 VAL B CA 1
ATOM 1290 C C . VAL B 1 14 ? -20.779 -17.996 -46.512 1.00 16.92 13 VAL B C 1
ATOM 1291 O O . VAL B 1 14 ? -21.392 -16.980 -46.844 1.00 17.65 13 VAL B O 1
ATOM 1295 N N . THR B 1 15 ? -19.461 -17.999 -46.319 1.00 14.50 14 THR B N 1
ATOM 1296 C CA . THR B 1 15 ? -18.665 -16.799 -46.537 1.00 14.87 14 THR B CA 1
ATOM 1297 C C . THR B 1 15 ? -17.693 -17.002 -47.692 1.00 15.95 14 THR B C 1
ATOM 1298 O O . THR B 1 15 ? -17.550 -18.121 -48.202 1.00 15.37 14 THR B O 1
ATOM 1302 N N . LEU B 1 16 ? -16.988 -15.943 -48.073 1.00 15.37 15 LEU B N 1
ATOM 1303 C CA . LEU B 1 16 ? -15.987 -16.096 -49.128 1.00 14.02 15 LEU B CA 1
ATOM 1304 C C . LEU B 1 16 ? -14.819 -16.968 -48.672 1.00 14.56 15 LEU B C 1
ATOM 1305 O O . LEU B 1 16 ? -14.133 -17.559 -49.510 1.00 14.53 15 LEU B O 1
ATOM 1310 N N . GLY B 1 17 ? -14.574 -17.048 -47.367 1.00 15.19 16 GLY B N 1
ATOM 1311 C CA . GLY B 1 17 ? -13.556 -17.956 -46.874 1.00 15.78 16 GLY B CA 1
ATOM 1312 C C . GLY B 1 17 ? -13.945 -19.408 -47.102 1.00 16.51 16 GLY B C 1
ATOM 1313 O O . GLY B 1 17 ? -13.129 -20.229 -47.540 1.00 15.02 16 GLY B O 1
ATOM 1314 N N . HIS B 1 18 ? -15.200 -19.738 -46.819 1.00 14.17 17 HIS B N 1
ATOM 1315 C CA . HIS B 1 18 ? -15.717 -21.071 -47.125 1.00 14.34 17 HIS B CA 1
ATOM 1316 C C . HIS B 1 18 ? -15.623 -21.384 -48.606 1.00 14.86 17 HIS B C 1
ATOM 1317 O O . HIS B 1 18 ? -15.234 -22.489 -48.987 1.00 13.81 17 HIS B O 1
ATOM 1324 N N . LEU B 1 19 ? -16.012 -20.414 -49.430 1.00 13.31 18 LEU B N 1
ATOM 1325 C CA . LEU B 1 19 ? -16.066 -20.641 -50.864 1.00 14.46 18 LEU B CA 1
ATOM 1326 C C . LEU B 1 19 ? -14.667 -20.929 -51.386 1.00 15.38 18 LEU B C 1
ATOM 1327 O O . LEU B 1 19 ? -14.485 -21.780 -52.249 1.00 15.86 18 LEU B O 1
ATOM 1332 N N . ASP B 1 20 ? -13.670 -20.238 -50.830 1.00 14.78 19 ASP B N 1
ATOM 1333 C CA . ASP B 1 20 ? -12.289 -20.447 -51.240 1.00 16.04 19 ASP B CA 1
ATOM 1334 C C . ASP B 1 20 ? -11.869 -21.891 -50.939 1.00 16.30 19 ASP B C 1
ATOM 1335 O O . ASP B 1 20 ? -11.254 -22.553 -51.769 1.00 16.43 19 ASP B O 1
ATOM 1340 N N . VAL B 1 21 ? -12.224 -22.392 -49.763 1.00 13.13 20 VAL B N 1
ATOM 1341 C CA . VAL B 1 21 ? -11.984 -23.784 -49.426 1.00 13.63 20 VAL B CA 1
ATOM 1342 C C . VAL B 1 21 ? -12.703 -24.743 -50.398 1.00 14.42 20 VAL B C 1
ATOM 1343 O O . VAL B 1 21 ? -12.110 -25.725 -50.852 1.00 14.38 20 VAL B O 1
ATOM 1347 N N . PHE B 1 22 ? -13.978 -24.475 -50.693 1.00 11.95 21 PHE B N 1
ATOM 1348 C CA . PHE B 1 22 ? -14.724 -25.316 -51.626 1.00 13.67 21 PHE B CA 1
ATOM 1349 C C . PHE B 1 22 ? -14.043 -25.410 -52.991 1.00 13.33 21 PHE B C 1
ATOM 1350 O O . PHE B 1 22 ? -13.942 -26.496 -53.568 1.00 13.68 21 PHE B O 1
ATOM 1358 N N . GLU B 1 23 ? -13.611 -24.264 -53.499 1.00 12.72 22 GLU B N 1
ATOM 1359 C CA . GLU B 1 23 ? -12.941 -24.188 -54.792 1.00 14.29 22 GLU B CA 1
ATOM 1360 C C . GLU B 1 23 ? -11.651 -24.987 -54.788 1.00 14.11 22 GLU B C 1
ATOM 1361 O O . GLU B 1 23 ? -11.321 -25.697 -55.746 1.00 15.04 22 GLU B O 1
ATOM 1367 N N . ARG B 1 24 ? -10.891 -24.859 -53.716 1.00 13.15 23 ARG B N 1
ATOM 1368 C CA . ARG B 1 24 ? -9.627 -25.563 -53.645 1.00 14.16 23 ARG B CA 1
ATOM 1369 C C . ARG B 1 24 ? -9.825 -27.061 -53.503 1.00 14.01 23 ARG B C 1
ATOM 1370 O O . ARG B 1 24 ? -9.084 -27.848 -54.100 1.00 16.51 23 ARG B O 1
ATOM 1378 N N . ALA B 1 25 ? -10.834 -27.482 -52.743 1.00 13.05 24 ALA B N 1
ATOM 1379 C CA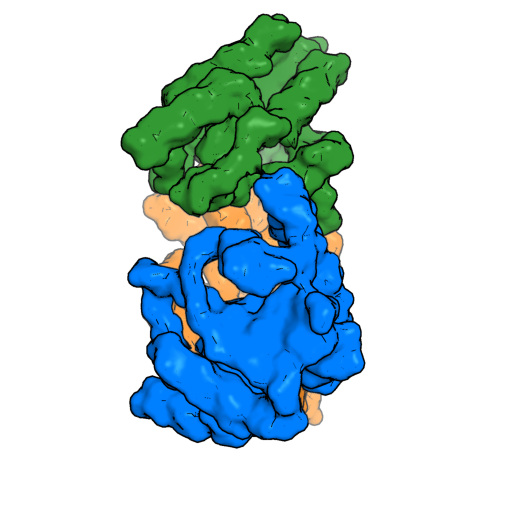 . ALA B 1 25 ? -11.122 -28.894 -52.663 1.00 11.90 24 ALA B CA 1
ATOM 1380 C C . ALA B 1 25 ? -11.596 -29.451 -54.003 1.00 13.74 24 ALA B C 1
ATOM 1381 O O . ALA B 1 25 ? -11.174 -30.530 -54.412 1.00 14.08 24 ALA B O 1
ATOM 1383 N N . ALA B 1 26 ? -12.473 -28.714 -54.673 1.00 12.79 25 ALA B N 1
ATOM 1384 C CA . ALA B 1 26 ? -13.015 -29.181 -55.947 1.00 13.76 25 ALA B CA 1
ATOM 1385 C C . ALA B 1 26 ? -11.932 -29.289 -57.010 1.00 14.26 25 ALA B C 1
ATOM 1386 O O . ALA B 1 26 ? -12.063 -30.078 -57.948 1.00 14.34 25 ALA B O 1
ATOM 1388 N N . ALA B 1 27 ? -10.862 -28.512 -56.859 1.00 12.56 26 ALA B N 1
ATOM 1389 C CA . ALA B 1 27 ? -9.754 -28.562 -57.811 1.00 14.27 26 ALA B CA 1
ATOM 1390 C C . ALA B 1 27 ? -8.881 -29.797 -57.632 1.00 15.05 26 ALA B C 1
ATOM 1391 O O . ALA B 1 27 ? -8.122 -30.152 -58.534 1.00 19.65 26 ALA B O 1
ATOM 1393 N N . GLN B 1 28 ? -8.956 -30.444 -56.476 1.00 14.58 27 GLN B N 1
ATOM 1394 C CA . GLN B 1 28 ? -8.007 -31.526 -56.158 1.00 14.32 27 GLN B CA 1
ATOM 1395 C C . GLN B 1 28 ? -8.618 -32.905 -55.953 1.00 16.94 27 GLN B C 1
ATOM 1396 O O . GLN B 1 28 ? -7.896 -33.893 -55.883 1.00 20.07 27 GLN B O 1
ATOM 1402 N N . PHE B 1 29 ? -9.943 -32.974 -55.826 1.00 16.78 28 PHE B N 1
ATOM 1403 C CA . PHE B 1 29 ? -10.639 -34.252 -55.625 1.00 16.88 28 PHE B CA 1
ATOM 1404 C C . PHE B 1 29 ? -11.662 -34.449 -56.734 1.00 15.87 28 PHE B C 1
ATOM 1405 O O . PHE B 1 29 ? -12.232 -33.479 -57.193 1.00 16.63 28 PHE B O 1
ATOM 1413 N N . ASP B 1 30 ? -11.916 -35.690 -57.159 1.00 15.60 29 ASP B N 1
ATOM 1414 C CA . ASP B 1 30 ? -12.864 -35.906 -58.250 1.00 20.35 29 ASP B CA 1
ATOM 1415 C C . ASP B 1 30 ? -14.273 -35.480 -57.861 1.00 17.52 29 ASP B C 1
ATOM 1416 O O . ASP B 1 30 ? -15.031 -35.015 -58.698 1.00 17.82 29 ASP B O 1
ATOM 1421 N N . GLU B 1 31 ? -14.618 -35.657 -56.591 1.00 16.24 30 GLU B N 1
ATOM 1422 C CA . GLU B 1 31 ? -15.914 -35.215 -56.099 1.00 17.73 30 GLU B CA 1
ATOM 1423 C C . GLU B 1 31 ? -15.801 -34.596 -54.708 1.00 16.53 30 GLU B C 1
ATOM 1424 O O . GLU B 1 31 ? -14.992 -35.014 -53.863 1.00 17.28 30 GLU B O 1
ATOM 1430 N N . VAL B 1 32 ? -16.596 -33.559 -54.494 1.00 14.32 31 VAL B N 1
ATOM 1431 C CA . VAL B 1 32 ? -16.666 -32.904 -53.213 1.00 12.99 31 VAL B CA 1
ATOM 1432 C C . VAL B 1 32 ? -18.123 -32.819 -52.810 1.00 14.01 31 VAL B C 1
ATOM 1433 O O . VAL B 1 32 ? -18.990 -32.471 -53.620 1.00 13.89 31 VAL B O 1
ATOM 1437 N N . ILE B 1 33 ? -18.397 -33.171 -51.560 1.00 13.20 32 ILE B N 1
ATOM 1438 C CA . ILE B 1 33 ? -19.707 -32.963 -50.993 1.00 13.23 32 ILE B CA 1
ATOM 1439 C C . ILE B 1 33 ? -19.606 -31.954 -49.865 1.00 14.56 32 ILE B C 1
ATOM 1440 O O . ILE B 1 33 ? -18.857 -32.165 -48.911 1.00 15.46 32 ILE B O 1
ATOM 1445 N N . VAL B 1 34 ? -20.343 -30.860 -49.977 1.00 13.83 33 VAL B N 1
ATOM 1446 C CA . VAL B 1 34 ? -20.472 -29.917 -48.880 1.00 11.12 33 VAL B CA 1
ATOM 1447 C C . VAL B 1 34 ? -21.586 -30.405 -47.981 1.00 14.92 33 VAL B C 1
ATOM 1448 O O . VAL B 1 34 ? -22.723 -30.576 -48.452 1.00 15.19 33 VAL B O 1
ATOM 1452 N N . ALA B 1 35 ? -21.259 -30.653 -46.711 1.00 13.79 34 ALA B N 1
ATOM 1453 C CA . ALA B 1 35 ? -22.229 -31.153 -45.742 1.00 14.85 34 ALA B CA 1
ATOM 1454 C C . ALA B 1 35 ? -22.678 -30.040 -44.812 1.00 14.69 34 ALA B C 1
ATOM 1455 O O . ALA B 1 35 ? -21.895 -29.551 -43.983 1.00 16.23 34 ALA B O 1
ATOM 1457 N N . VAL B 1 36 ? -23.947 -29.656 -44.940 1.00 16.51 35 VAL B N 1
ATOM 1458 C CA . VAL B 1 36 ? -24.538 -28.571 -44.164 1.00 14.58 35 VAL B CA 1
ATOM 1459 C C . VAL B 1 36 ? -25.201 -29.160 -42.938 1.00 20.78 35 VAL B C 1
ATOM 1460 O O . VAL B 1 36 ? -26.140 -29.936 -43.048 1.00 19.60 35 VAL B O 1
ATOM 1464 N N . LEU B 1 37 ? -24.710 -28.811 -41.763 1.00 19.67 36 LEU B N 1
ATOM 1465 C CA . LEU B 1 37 ? -25.118 -29.584 -40.605 1.00 24.39 36 LEU B CA 1
ATOM 1466 C C . LEU B 1 37 ? -26.460 -29.077 -40.063 1.00 27.97 36 LEU B C 1
ATOM 1467 O O . LEU B 1 37 ? -26.717 -27.868 -39.981 1.00 27.64 36 LEU B O 1
ATOM 1472 N N . ILE B 1 38 ? -27.359 -30.012 -39.782 1.00 28.35 37 ILE B N 1
ATOM 1473 C CA . ILE B 1 38 ? -28.616 -29.634 -39.158 1.00 26.68 37 ILE B CA 1
ATOM 1474 C C . ILE B 1 38 ? -28.449 -29.898 -37.664 1.00 32.82 37 ILE B C 1
ATOM 1475 O O . ILE B 1 38 ? -28.033 -30.978 -37.233 1.00 31.85 37 ILE B O 1
ATOM 1479 N N . ASN B 1 39 ? -28.696 -28.856 -36.881 1.00 34.78 38 ASN B N 1
ATOM 1480 C CA . ASN B 1 39 ? -28.519 -28.924 -35.442 1.00 42.03 38 ASN B CA 1
ATOM 1481 C C . ASN B 1 39 ? -29.834 -28.607 -34.753 1.00 48.37 38 ASN B C 1
ATOM 1482 O O . ASN B 1 39 ? -30.290 -27.465 -34.770 1.00 52.14 38 ASN B O 1
ATOM 1487 N N . PRO B 1 40 ? -30.461 -29.633 -34.162 1.00 48.35 39 PRO B N 1
ATOM 1488 C CA . PRO B 1 40 ? -31.775 -29.527 -33.524 1.00 52.14 39 PRO B CA 1
ATOM 1489 C C . PRO B 1 40 ? -31.786 -28.552 -32.349 1.00 56.72 39 PRO B C 1
ATOM 1490 O O . PRO B 1 40 ? -32.844 -28.038 -31.992 1.00 57.14 39 PRO B O 1
ATOM 1492 N N . ASN B 1 41 ? -30.619 -28.298 -31.766 1.00 62.54 40 ASN B N 1
ATOM 1493 C CA . ASN B 1 41 ? -30.519 -27.432 -30.597 1.00 60.59 40 ASN B CA 1
ATOM 1494 C C . ASN B 1 41 ? -30.506 -25.951 -30.964 1.00 68.41 40 ASN B C 1
ATOM 1495 O O . ASN B 1 41 ? -31.467 -25.230 -30.697 1.00 72.09 40 ASN B O 1
ATOM 1497 N N . LYS B 1 42 ? -29.415 -25.502 -31.577 1.00 69.75 41 LYS B N 1
ATOM 1498 C CA . LYS B 1 42 ? -29.273 -24.098 -31.951 1.00 70.11 41 LYS B CA 1
ATOM 1499 C C . LYS B 1 42 ? -29.711 -23.853 -33.392 1.00 67.17 41 LYS B C 1
ATOM 1500 O O . LYS B 1 42 ? -29.003 -24.204 -34.337 1.00 63.25 41 LYS B O 1
ATOM 1502 N N . ALA B 1 43 ? -30.886 -23.252 -33.552 1.00 65.52 42 ALA B N 1
ATOM 1503 C CA . ALA B 1 43 ? -31.367 -22.852 -34.867 1.00 56.43 42 ALA B CA 1
ATOM 1504 C C . ALA B 1 43 ? -30.899 -21.434 -35.172 1.00 59.57 42 ALA B C 1
ATOM 1505 O O . ALA B 1 43 ? -31.444 -20.464 -34.645 1.00 65.92 42 ALA B O 1
ATOM 1507 N N . GLY B 1 44 ? -29.886 -21.326 -36.025 1.00 51.36 43 GLY B N 1
ATOM 1508 C CA . GLY B 1 44 ? -29.265 -20.052 -36.338 1.00 41.24 43 GLY B CA 1
ATOM 1509 C C . GLY B 1 44 ? -30.117 -19.103 -37.160 1.00 33.25 43 GLY B C 1
ATOM 1510 O O . GLY B 1 44 ? -31.343 -19.062 -37.032 1.00 37.79 43 GLY B O 1
ATOM 1511 N N . MET B 1 45 ? -29.456 -18.332 -38.013 1.00 24.17 44 MET B N 1
ATOM 1512 C CA . MET B 1 45 ? -30.124 -17.272 -38.749 1.00 24.40 44 MET B CA 1
ATOM 1513 C C . MET B 1 45 ? -30.873 -17.791 -39.979 1.00 25.74 44 MET B C 1
ATOM 1514 O O . MET B 1 45 ? -31.999 -17.369 -40.261 1.00 26.92 44 MET B O 1
ATOM 1519 N N . PHE B 1 46 ? -30.240 -18.699 -40.717 1.00 22.51 45 PHE B N 1
ATOM 1520 C CA . PHE B 1 46 ? -30.829 -19.223 -41.949 1.00 23.05 45 PHE B CA 1
ATOM 1521 C C . PHE B 1 46 ? -31.253 -20.678 -41.792 1.00 20.50 45 PHE B C 1
ATOM 1522 O O . PHE B 1 46 ? -30.604 -21.446 -41.086 1.00 21.21 45 PHE B O 1
ATOM 1530 N N . THR B 1 47 ? -32.349 -21.066 -42.446 1.00 22.70 46 THR B N 1
ATOM 1531 C CA . THR B 1 47 ? -32.770 -22.459 -42.426 1.00 23.23 46 THR B CA 1
ATOM 1532 C C . THR B 1 47 ? -31.775 -23.300 -43.226 1.00 19.46 46 THR B C 1
ATOM 1533 O O . THR B 1 47 ? -31.017 -22.758 -44.030 1.00 21.67 46 THR B O 1
ATOM 1537 N N . VAL B 1 48 ? -31.768 -24.612 -43.004 1.00 22.84 47 VAL B N 1
ATOM 1538 C CA . VAL B 1 48 ? -30.867 -25.485 -43.754 1.00 20.49 47 VAL B CA 1
ATOM 1539 C C . VAL B 1 48 ? -31.090 -25.333 -45.256 1.00 23.55 47 VAL B C 1
ATOM 1540 O O . VAL B 1 48 ? -30.136 -25.274 -46.023 1.00 21.05 47 VAL B O 1
ATOM 1544 N N . ASP B 1 49 ? -32.344 -25.254 -45.682 1.00 23.94 48 ASP B N 1
ATOM 1545 C CA . ASP B 1 49 ? -32.612 -25.119 -47.104 1.00 22.54 48 ASP B CA 1
ATOM 1546 C C . ASP B 1 49 ? -32.090 -23.791 -47.648 1.00 19.87 48 ASP B C 1
ATOM 1547 O O . ASP B 1 49 ? -31.555 -23.741 -48.758 1.00 21.00 48 ASP B O 1
ATOM 1552 N N . GLU B 1 50 ? -32.222 -22.723 -46.864 1.00 22.70 49 GLU B N 1
ATOM 1553 C CA . GLU B 1 50 ? -31.670 -21.432 -47.253 1.00 18.85 49 GLU B CA 1
ATOM 1554 C C . GLU B 1 50 ? -30.152 -21.506 -47.386 1.00 17.92 49 GLU B C 1
ATOM 1555 O O . GLU B 1 50 ? -29.578 -20.985 -48.342 1.00 20.08 49 GLU B O 1
ATOM 1561 N N . ARG B 1 51 ? -29.520 -22.165 -46.421 1.00 19.50 50 ARG B N 1
ATOM 1562 C CA A ARG B 1 51 ? -28.064 -22.316 -46.434 0.62 17.04 50 ARG B CA 1
ATOM 1563 C CA B ARG B 1 51 ? -28.067 -22.300 -46.431 0.38 17.07 50 ARG B CA 1
ATOM 1564 C C . ARG B 1 51 ? -27.581 -23.102 -47.638 1.00 18.10 50 ARG B C 1
ATOM 1565 O O . ARG B 1 51 ? -26.587 -22.735 -48.259 1.00 16.57 50 ARG B O 1
ATOM 1580 N N . ILE B 1 52 ? -28.281 -24.189 -47.964 1.00 17.79 51 ILE B N 1
ATOM 1581 C CA . ILE B 1 52 ? -27.963 -24.997 -49.151 1.00 17.93 51 ILE B CA 1
ATOM 1582 C C . ILE B 1 52 ? -28.106 -24.182 -50.442 1.00 17.16 51 ILE B C 1
ATOM 1583 O O . ILE B 1 52 ? -27.244 -24.227 -51.324 1.00 17.09 51 ILE B O 1
ATOM 1588 N N . GLU B 1 53 ? -29.195 -23.426 -50.543 1.00 17.60 52 GLU B N 1
ATOM 1589 C CA . GLU B 1 53 ? -29.439 -22.577 -51.704 1.00 20.24 52 GLU B CA 1
ATOM 1590 C C . GLU B 1 53 ? -28.328 -21.542 -51.899 1.00 19.65 52 GLU B C 1
ATOM 1591 O O . GLU B 1 53 ? -27.838 -21.337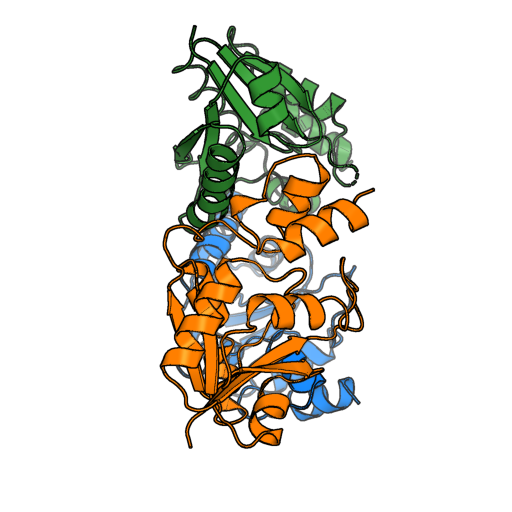 -53.010 1.00 20.11 52 GLU B O 1
ATOM 1593 N N . MET B 1 54 ? -27.890 -20.925 -50.807 1.00 18.16 53 MET B N 1
ATOM 1594 C CA . MET B 1 54 ? -26.836 -19.925 -50.909 1.00 18.29 53 MET B CA 1
ATOM 1595 C C . MET B 1 54 ? -25.515 -20.554 -51.353 1.00 17.44 53 MET B C 1
ATOM 1596 O O . MET B 1 54 ? -24.778 -19.972 -52.147 1.00 17.80 53 MET B O 1
ATOM 1601 N N . ILE B 1 55 ? -25.233 -21.750 -50.854 1.00 16.51 54 ILE B N 1
ATOM 1602 C CA . ILE B 1 55 ? -24.011 -22.435 -51.255 1.00 16.47 54 ILE B CA 1
ATOM 1603 C C . ILE B 1 55 ? -24.092 -22.849 -52.730 1.00 16.46 54 ILE B C 1
ATOM 1604 O O . ILE B 1 55 ? -23.127 -22.685 -53.472 1.00 15.79 54 ILE B O 1
ATOM 1609 N N . ARG B 1 56 ? -25.243 -23.355 -53.162 1.00 16.64 55 ARG B N 1
ATOM 1610 C CA . ARG B 1 56 ? -25.387 -23.761 -54.561 1.00 17.72 55 ARG B CA 1
ATOM 1611 C C . ARG B 1 56 ? -25.236 -22.589 -55.519 1.00 16.91 55 ARG B C 1
ATOM 1612 O O . ARG B 1 56 ? -24.600 -22.715 -56.565 1.00 18.53 55 ARG B O 1
ATOM 1620 N N . GLU B 1 57 ? -25.797 -21.440 -55.151 1.00 16.00 56 GLU B N 1
ATOM 1621 C CA . GLU B 1 57 ? -25.600 -20.239 -55.948 1.00 18.31 56 GLU B CA 1
ATOM 1622 C C . GLU B 1 57 ? -24.117 -19.898 -56.057 1.00 21.55 56 GLU B C 1
ATOM 1623 O O . GLU B 1 57 ? -23.612 -19.624 -57.139 1.00 24.74 56 GLU B O 1
ATOM 1629 N N . SER B 1 58 ? -23.413 -19.967 -54.937 1.00 18.55 57 SER B N 1
ATOM 1630 C CA . SER B 1 58 ? -22.020 -19.552 -54.907 1.00 19.45 57 SER B CA 1
ATOM 1631 C C . SER B 1 58 ? -21.075 -20.540 -55.583 1.00 17.63 57 SER B C 1
ATOM 1632 O O . SER B 1 58 ? -19.968 -20.168 -55.976 1.00 19.42 57 SER B O 1
ATOM 1635 N N . THR B 1 59 ? -21.515 -21.789 -55.746 1.00 17.26 58 THR B N 1
ATOM 1636 C CA . THR B 1 59 ? -20.660 -22.840 -56.296 1.00 14.89 58 THR B CA 1
ATOM 1637 C C . THR B 1 59 ? -21.141 -23.325 -57.664 1.00 14.69 58 THR B C 1
ATOM 1638 O O . THR B 1 59 ? -20.816 -24.428 -58.096 1.00 15.47 58 THR B O 1
ATOM 1642 N N . ALA B 1 60 ? -21.895 -22.478 -58.346 1.00 15.27 59 ALA B N 1
ATOM 1643 C CA . ALA B 1 60 ? -22.483 -22.858 -59.624 1.00 14.88 59 ALA B CA 1
ATOM 1644 C C . ALA B 1 60 ? -21.465 -23.304 -60.661 1.00 15.38 59 ALA B C 1
ATOM 1645 O O . ALA B 1 60 ? -21.787 -24.129 -61.514 1.00 16.19 59 ALA B O 1
ATOM 1647 N N . ASP B 1 61 ? -20.236 -22.788 -60.573 1.00 16.00 60 ASP B N 1
ATOM 1648 C CA A ASP B 1 61 ? -19.203 -23.155 -61.536 0.48 18.74 60 ASP B CA 1
ATOM 1649 C CA B ASP B 1 61 ? -19.158 -23.116 -61.499 0.52 18.74 60 ASP B CA 1
ATOM 1650 C C . ASP B 1 61 ? -18.338 -24.342 -61.096 1.00 16.85 60 ASP B C 1
ATOM 1651 O O . ASP B 1 61 ? -17.309 -24.631 -61.713 1.00 17.79 60 ASP B O 1
ATOM 1660 N N . LEU B 1 62 ? -18.769 -25.053 -60.057 1.00 14.86 61 LEU B N 1
ATOM 1661 C CA . LEU B 1 62 ? -18.045 -26.240 -59.593 1.00 15.30 61 LEU B CA 1
ATOM 1662 C C . LEU B 1 62 ? -18.856 -27.506 -59.847 1.00 14.00 61 LEU B C 1
ATOM 1663 O O . LEU B 1 62 ? -19.690 -27.910 -59.015 1.00 13.18 61 LEU B O 1
ATOM 1668 N N . PRO B 1 63 ? -18.665 -28.123 -61.021 1.00 12.92 62 PRO B N 1
ATOM 1669 C CA . PRO B 1 63 ? -19.590 -29.199 -61.406 1.00 14.23 62 PRO B CA 1
ATOM 1670 C C . PRO B 1 63 ? -19.410 -30.467 -60.583 1.00 16.05 62 PRO B C 1
ATOM 1671 O O . PRO B 1 63 ? -20.359 -31.258 -60.485 1.00 16.62 62 PRO B O 1
ATOM 1675 N N . ASN B 1 64 ? -18.226 -30.659 -59.991 1.00 12.47 63 ASN B N 1
ATOM 1676 C CA . ASN B 1 64 ? -17.949 -31.862 -59.217 1.00 12.81 63 ASN B CA 1
ATOM 1677 C C . ASN B 1 64 ? -18.218 -31.679 -57.723 1.00 14.49 63 ASN B C 1
ATOM 1678 O O . ASN B 1 64 ? -17.860 -32.550 -56.925 1.00 15.91 63 ASN B O 1
ATOM 1683 N N . LEU B 1 65 ? -18.857 -30.566 -57.369 1.00 12.43 64 LEU B N 1
ATOM 1684 C CA . LEU B 1 65 ? -19.227 -30.286 -55.980 1.00 13.46 64 LEU B CA 1
ATOM 1685 C C . LEU B 1 65 ? -20.736 -30.313 -55.842 1.00 15.08 64 LEU B C 1
ATOM 1686 O O . LEU B 1 65 ? -21.439 -29.685 -56.637 1.00 14.73 64 LEU B O 1
ATOM 1691 N N . ARG B 1 66 ? -21.237 -31.031 -54.843 1.00 13.13 65 ARG B N 1
ATOM 1692 C CA . ARG B 1 66 ? -22.663 -31.003 -54.551 1.00 14.60 65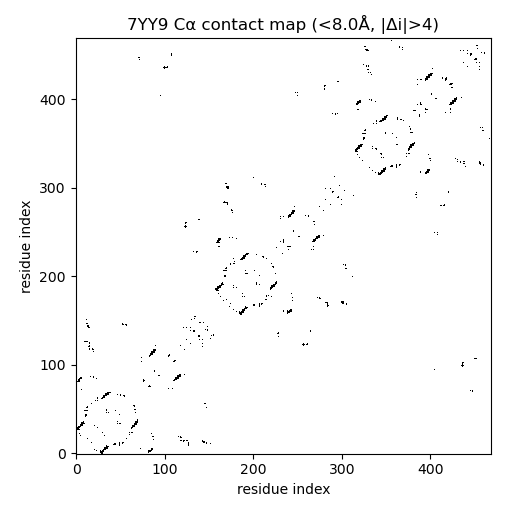 ARG B CA 1
ATOM 1693 C C . ARG B 1 66 ? -22.873 -30.679 -53.091 1.00 14.66 65 ARG B C 1
ATOM 1694 O O . ARG B 1 66 ? -21.954 -30.826 -52.276 1.00 14.31 65 ARG B O 1
ATOM 1702 N N . VAL B 1 67 ? -24.080 -30.241 -52.765 1.00 14.18 66 VAL B N 1
ATOM 1703 C CA . VAL B 1 67 ? -24.417 -29.741 -51.444 1.00 13.74 66 VAL B CA 1
ATOM 1704 C C . VAL B 1 67 ? -25.547 -30.582 -50.848 1.00 16.69 66 VAL B C 1
ATOM 1705 O O . VAL B 1 67 ? -26.576 -30.779 -51.495 1.00 18.16 66 VAL B O 1
ATOM 1709 N N . GLU B 1 68 ? -25.357 -31.090 -49.635 1.00 16.98 67 GLU B N 1
ATOM 1710 C CA . GLU B 1 68 ? -26.361 -31.912 -48.957 1.00 17.75 67 GLU B CA 1
ATOM 1711 C C . GLU B 1 68 ? -26.424 -31.562 -47.480 1.00 19.16 67 GLU B C 1
ATOM 1712 O O . GLU B 1 68 ? -25.447 -31.103 -46.906 1.00 19.53 67 GLU B O 1
ATOM 1718 N N . SER B 1 69 ? -27.568 -31.792 -46.852 1.00 19.68 68 SER B N 1
ATOM 1719 C CA . SER B 1 69 ? -27.657 -31.593 -45.419 1.00 18.85 68 SER B CA 1
ATOM 1720 C C . SER B 1 69 ? -27.255 -32.869 -44.702 1.00 19.23 68 SER B C 1
ATOM 1721 O O . SER B 1 69 ? -27.335 -33.973 -45.255 1.00 22.80 68 SER B O 1
ATOM 1724 N N . GLY B 1 70 ? -26.829 -32.727 -43.458 1.00 21.22 69 GLY B N 1
ATOM 1725 C CA . GLY B 1 70 ? -26.433 -33.881 -42.686 1.00 24.70 69 GLY B CA 1
ATOM 1726 C C . GLY B 1 70 ? -26.730 -33.663 -41.224 1.00 20.94 69 GLY B C 1
ATOM 1727 O O . GLY B 1 70 ? -26.870 -32.530 -40.771 1.00 22.14 69 GLY B O 1
ATOM 1728 N N . GLN B 1 71 ? -26.811 -34.763 -40.494 1.00 24.55 70 GLN B N 1
ATOM 1729 C CA . GLN B 1 71 ? -27.141 -34.725 -39.087 1.00 27.52 70 GLN B CA 1
ATOM 1730 C C . GLN B 1 71 ? -26.356 -35.814 -38.372 1.00 23.78 70 GLN B C 1
ATOM 1731 O O . GLN B 1 71 ? -26.088 -36.866 -38.948 1.00 25.18 70 GLN B O 1
ATOM 1737 N N . GLY B 1 72 ? -25.964 -35.552 -37.130 1.00 27.29 71 GLY B N 1
ATOM 1738 C CA . GLY B 1 72 ? -25.300 -36.560 -36.332 1.00 26.44 71 GLY B CA 1
ATOM 1739 C C . GLY B 1 72 ? -23.806 -36.635 -36.569 1.00 26.08 71 GLY B C 1
ATOM 1740 O O . GLY B 1 72 ? -23.145 -35.621 -36.765 1.00 27.28 71 GLY B O 1
ATOM 1741 N N . LEU B 1 73 ? -23.288 -37.856 -36.561 1.00 21.35 72 LEU B N 1
ATOM 1742 C CA . LEU B 1 73 ? -21.852 -38.106 -36.596 1.00 19.69 72 LEU B CA 1
ATOM 1743 C C . LEU B 1 73 ? -21.284 -37.894 -37.993 1.00 19.84 72 LEU B C 1
ATOM 1744 O O . LEU B 1 73 ? -21.694 -38.579 -38.925 1.00 21.60 72 LEU B O 1
ATOM 1749 N N . LEU B 1 74 ? -20.330 -36.972 -38.131 1.00 17.36 73 LEU B N 1
ATOM 1750 C CA . LEU B 1 74 ? -19.810 -36.628 -39.454 1.00 18.80 73 LEU B CA 1
ATOM 1751 C C . LEU B 1 74 ? -19.205 -37.834 -40.171 1.00 20.88 73 LEU B C 1
ATOM 1752 O O . LEU B 1 74 ? -19.428 -38.014 -41.370 1.00 17.67 73 LEU B O 1
ATOM 1757 N N . VAL B 1 75 ? -18.462 -38.679 -39.460 1.00 16.39 74 VAL B N 1
ATOM 1758 C CA . VAL B 1 75 ? -17.827 -39.798 -40.140 1.00 17.60 74 VAL B CA 1
ATOM 1759 C C . VAL B 1 75 ? -18.845 -40.809 -40.681 1.00 19.61 74 VAL B C 1
ATOM 1760 O O . VAL B 1 75 ? -18.537 -41.529 -41.625 1.00 20.63 74 VAL B O 1
ATOM 1764 N N . ASP B 1 76 ? -20.049 -40.856 -40.111 1.00 17.92 75 ASP B N 1
ATOM 1765 C CA . ASP B 1 76 ? -21.092 -41.688 -40.711 1.00 21.09 75 ASP B CA 1
ATOM 1766 C C . ASP B 1 76 ? -21.549 -41.106 -42.044 1.00 21.18 75 ASP B C 1
ATOM 1767 O O . ASP B 1 76 ? -21.704 -41.837 -43.024 1.00 24.24 75 ASP B O 1
ATOM 1772 N N . PHE B 1 77 ? -21.757 -39.794 -42.073 1.00 20.63 76 PHE B N 1
ATOM 1773 C CA . PHE B 1 77 ? -22.108 -39.079 -43.300 1.00 19.12 76 PHE B CA 1
ATOM 1774 C C . PHE B 1 77 ? -21.070 -39.367 -44.384 1.00 20.34 76 PHE B C 1
ATOM 1775 O O . PHE B 1 77 ? -21.410 -39.687 -45.535 1.00 18.82 76 PHE B O 1
ATOM 1783 N N . VAL B 1 78 ? -19.796 -39.273 -44.022 1.00 17.17 77 VAL B N 1
ATOM 1784 C CA . VAL B 1 78 ? -18.722 -39.477 -44.989 1.00 16.45 77 VAL B CA 1
ATOM 1785 C C . VAL B 1 78 ? -18.715 -40.902 -45.538 1.00 18.83 77 VAL B C 1
ATOM 1786 O O . VAL B 1 78 ? -18.669 -41.109 -46.753 1.00 18.03 77 VAL B O 1
ATOM 1790 N N . ARG B 1 79 ? -18.773 -41.879 -44.650 0.85 19.25 78 ARG B N 1
ATOM 1791 C CA . ARG B 1 79 ? -18.700 -43.302 -45.068 1.00 20.20 78 ARG B CA 1
ATOM 1792 C C . ARG B 1 79 ? -19.951 -43.760 -45.806 0.85 19.19 78 ARG B C 1
ATOM 1793 O O . ARG B 1 79 ? -19.808 -44.595 -46.674 0.85 21.99 78 ARG B O 1
ATOM 1801 N N . GLU B 1 80 ? -21.106 -43.215 -45.458 1.00 20.56 79 GLU B N 1
ATOM 1802 C CA . GLU B 1 80 ? -22.365 -43.623 -46.133 1.00 24.08 79 GLU B CA 1
ATOM 1803 C C . GLU B 1 80 ? -22.284 -43.216 -47.604 1.00 28.84 79 GLU B C 1
ATOM 1804 O O . GLU B 1 80 ? -22.996 -43.782 -48.397 1.00 27.12 79 GLU B O 1
ATOM 1810 N N . ARG B 1 81 ? -21.427 -42.267 -47.928 1.00 20.59 80 ARG B N 1
ATOM 1811 C CA . ARG B 1 81 ? -21.300 -41.810 -49.302 1.00 21.36 80 ARG B CA 1
ATOM 1812 C C . ARG B 1 81 ? -20.069 -42.383 -49.995 1.00 20.51 80 ARG B C 1
ATOM 1813 O O . ARG B 1 81 ? -19.674 -41.925 -51.072 1.00 23.08 80 ARG B O 1
ATOM 1821 N N . GLY B 1 82 ? -19.497 -43.420 -49.397 1.00 21.48 81 GLY B N 1
ATOM 1822 C CA . GLY B 1 82 ? -18.377 -44.135 -49.978 1.00 25.05 81 GLY B CA 1
ATOM 1823 C C . GLY B 1 82 ? -17.069 -43.368 -49.985 1.00 24.51 81 GLY B C 1
ATOM 1824 O O . GLY B 1 82 ? -16.161 -43.669 -50.763 1.00 25.02 81 GLY B O 1
ATOM 1825 N N . LEU B 1 83 ? -16.974 -42.367 -49.117 1.00 20.04 82 LEU B N 1
ATOM 1826 C CA . LEU B 1 83 ? -15.771 -41.551 -49.029 1.00 20.81 82 LEU B CA 1
ATOM 1827 C C . LEU B 1 83 ? -15.064 -41.772 -47.699 1.00 16.66 82 LEU B C 1
ATOM 1828 O O . LEU B 1 83 ? -15.615 -42.409 -46.802 1.00 19.68 82 LEU B O 1
ATOM 1833 N N . ASN B 1 84 ? -13.855 -41.238 -47.559 1.00 17.53 83 ASN B N 1
ATOM 1834 C CA A ASN B 1 84 ? -13.175 -41.356 -46.267 0.62 17.06 83 ASN B CA 1
ATOM 1835 C CA B ASN B 1 84 ? -13.011 -41.466 -46.418 0.38 16.83 83 ASN B CA 1
ATOM 1836 C C . ASN B 1 84 ? -12.159 -40.237 -46.065 1.00 16.44 83 ASN B C 1
ATOM 1837 O O . ASN B 1 84 ? -11.119 -40.385 -45.419 1.00 16.43 83 ASN B O 1
ATOM 1846 N N . ALA B 1 85 ? -12.548 -39.061 -46.560 1.00 15.95 84 ALA B N 1
ATOM 1847 C CA . ALA B 1 85 ? -11.773 -37.846 -46.367 1.00 12.95 84 ALA B CA 1
ATOM 1848 C C . ALA B 1 85 ? -12.666 -36.645 -46.104 1.00 13.73 84 ALA B C 1
ATOM 1849 O O . ALA B 1 85 ? -13.739 -36.495 -46.703 1.00 14.09 84 ALA B O 1
ATOM 1851 N N . ILE B 1 86 ? -12.205 -35.810 -45.193 1.00 12.70 85 ILE B N 1
ATOM 1852 C CA . ILE B 1 86 ? -12.835 -34.514 -44.828 1.00 12.48 85 ILE B CA 1
ATOM 1853 C C . ILE B 1 86 ? -11.837 -33.419 -45.220 1.00 12.92 85 ILE B C 1
ATOM 1854 O O . ILE B 1 86 ? -10.671 -33.613 -45.042 1.00 14.64 85 ILE B O 1
ATOM 1859 N N . VAL B 1 87 ? -12.329 -32.313 -45.777 1.00 13.90 86 VAL B N 1
ATOM 1860 C CA . VAL B 1 87 ? -11.457 -31.151 -46.080 1.00 13.81 86 VAL B CA 1
ATOM 1861 C C . VAL B 1 87 ? -12.021 -29.950 -45.326 1.00 14.89 86 VAL B C 1
ATOM 1862 O O . VAL B 1 87 ? -13.201 -29.705 -45.408 1.00 15.55 86 VAL B O 1
ATOM 1866 N N . LYS B 1 88 ? -11.170 -29.280 -44.566 1.00 14.46 87 LYS B N 1
ATOM 1867 C CA . LYS B 1 88 ? -11.616 -28.103 -43.793 1.00 18.70 87 LYS B CA 1
ATOM 1868 C C . LYS B 1 88 ? -10.581 -26.993 -43.867 1.00 17.77 87 LYS B C 1
ATOM 1869 O O . LYS B 1 88 ? -9.430 -27.269 -43.893 1.00 16.81 87 LYS B O 1
ATOM 1875 N N . GLY B 1 89 ? -11.057 -25.766 -43.785 1.00 14.00 88 GLY B N 1
ATOM 1876 C CA . GLY B 1 89 ? -10.154 -24.627 -43.743 1.00 14.50 88 GLY B CA 1
ATOM 1877 C C . GLY B 1 89 ? -9.723 -24.291 -42.323 1.00 16.62 88 GLY B C 1
ATOM 1878 O O . GLY B 1 89 ? -10.484 -24.503 -41.371 1.00 20.61 88 GLY B O 1
ATOM 1879 N N . LEU B 1 90 ? -8.496 -23.800 -42.186 1.00 16.12 89 LEU B N 1
ATOM 1880 C CA . LEU B 1 90 ? -7.945 -23.383 -40.892 1.00 19.31 89 LEU B CA 1
ATOM 1881 C C . LEU B 1 90 ? -7.389 -21.966 -40.958 1.00 22.87 89 LEU B C 1
ATOM 1882 O O . LEU B 1 90 ? -6.716 -21.623 -41.922 1.00 21.33 89 LEU B O 1
ATOM 1887 N N . ARG B 1 91 ? -7.614 -21.156 -39.923 1.00 21.22 90 ARG B N 1
ATOM 1888 C CA . ARG B 1 91 ? -7.064 -19.798 -39.914 1.00 24.87 90 ARG B CA 1
ATOM 1889 C C . ARG B 1 91 ? -5.866 -19.637 -38.971 1.00 24.73 90 ARG B C 1
ATOM 1890 O O . ARG B 1 91 ? -4.908 -18.931 -39.294 1.00 23.93 90 ARG B O 1
ATOM 1898 N N . THR B 1 92 ? -5.900 -20.297 -37.816 1.00 25.00 91 THR B N 1
ATOM 1899 C CA . THR B 1 92 ? -4.869 -20.066 -36.804 1.00 28.59 91 THR B CA 1
ATOM 1900 C C . THR B 1 92 ? -4.317 -21.345 -36.209 1.00 24.11 91 THR B C 1
ATOM 1901 O O . THR B 1 92 ? -4.897 -22.421 -36.365 1.00 22.09 91 THR B O 1
ATOM 1905 N N . GLY B 1 93 ? -3.210 -21.203 -35.487 1.00 22.22 92 GLY B N 1
ATOM 1906 C CA . GLY B 1 93 ? -2.653 -22.292 -34.713 1.00 22.52 92 GLY B CA 1
ATOM 1907 C C . GLY B 1 93 ? -3.612 -22.836 -33.672 1.00 23.99 92 GLY B C 1
ATOM 1908 O O . GLY B 1 93 ? -3.649 -24.041 -33.450 1.00 21.71 92 GLY B O 1
ATOM 1909 N N . THR B 1 94 ? -4.383 -21.958 -33.028 1.00 21.06 93 THR B N 1
ATOM 1910 C CA . THR B 1 94 ? -5.399 -22.411 -32.081 1.00 20.28 93 THR B CA 1
ATOM 1911 C C . THR B 1 94 ? -6.423 -23.299 -32.786 1.00 24.46 93 THR B C 1
ATOM 1912 O O . THR B 1 94 ? -6.815 -24.339 -32.250 1.00 23.50 93 THR B O 1
ATOM 1916 N N . ASP B 1 95 ? -6.839 -22.884 -33.984 1.00 26.02 94 ASP B N 1
ATOM 1917 C CA . ASP B 1 95 ? -7.743 -23.666 -34.833 1.00 27.93 94 ASP B CA 1
ATOM 1918 C C . ASP B 1 95 ? -7.205 -25.066 -35.024 1.00 22.70 94 ASP B C 1
ATOM 1919 O O . ASP B 1 95 ? -7.934 -26.050 -34.904 1.00 21.19 94 ASP B O 1
ATOM 1924 N N . PHE B 1 96 ? -5.924 -25.118 -35.361 1.00 21.20 95 PHE B N 1
ATOM 1925 C CA . PHE B 1 96 ? -5.281 -26.408 -35.676 1.00 18.79 95 PHE B CA 1
ATOM 1926 C C . PHE B 1 96 ? -5.315 -27.344 -34.454 1.00 22.39 95 PHE B C 1
ATOM 1927 O O . PHE B 1 96 ? -5.567 -28.500 -34.636 1.00 22.77 95 PHE B O 1
ATOM 1935 N N . GLU B 1 97 ? -5.034 -26.821 -33.254 1.00 22.86 96 GLU B N 1
ATOM 1936 C CA . GLU B 1 97 ? -4.980 -27.648 -32.011 1.00 25.22 96 GLU B CA 1
ATOM 1937 C C . GLU B 1 97 ? -6.338 -28.311 -31.749 1.00 27.36 96 GLU B C 1
ATOM 1938 O O . GLU B 1 97 ? -6.405 -29.500 -31.499 1.00 25.50 96 GLU B O 1
ATOM 1944 N N . TYR B 1 98 ? -7.404 -27.548 -31.831 1.00 25.85 97 TYR B N 1
ATOM 1945 C CA . TYR B 1 98 ? -8.748 -28.108 -31.584 1.00 24.24 97 TYR B CA 1
ATOM 1946 C C . TYR B 1 98 ? -9.184 -29.061 -32.711 1.00 23.63 97 TYR B C 1
ATOM 1947 O O . TYR B 1 98 ? -9.749 -30.121 -32.473 1.00 20.73 97 TYR B O 1
ATOM 1955 N N . GLU B 1 99 ? -8.937 -28.651 -33.945 1.00 20.99 98 GLU B N 1
ATOM 1956 C CA . GLU B 1 99 ? -9.275 -29.483 -35.090 1.00 19.08 98 GLU B CA 1
ATOM 1957 C C . GLU B 1 99 ? -8.414 -30.731 -35.172 1.00 19.50 98 GLU B C 1
ATOM 1958 O O . GLU B 1 99 ? -8.859 -31.751 -35.690 1.00 17.70 98 GLU B O 1
ATOM 1964 N N . LEU B 1 100 ? -7.176 -30.665 -34.679 1.00 18.72 99 LEU B N 1
ATOM 1965 C CA . LEU B 1 100 ? -6.327 -31.853 -34.668 1.00 16.62 99 LEU B CA 1
ATOM 1966 C C . LEU B 1 100 ? -6.946 -32.931 -33.779 1.00 15.86 99 LEU B C 1
ATOM 1967 O O . LEU B 1 100 ? -6.929 -34.104 -34.135 1.00 15.96 99 LEU B O 1
ATOM 1972 N N . GLN B 1 101 ? -7.478 -32.536 -32.626 1.00 17.20 100 GLN B N 1
ATOM 1973 C CA A GLN B 1 101 ? -8.135 -33.485 -31.707 0.52 15.58 100 GLN B CA 1
ATOM 1974 C CA B GLN B 1 101 ? -8.060 -33.532 -31.753 0.48 15.55 100 GLN B CA 1
ATOM 1975 C C . GLN B 1 101 ? -9.281 -34.175 -32.415 1.00 14.85 100 GLN B C 1
ATOM 1976 O O . GLN B 1 101 ? -9.423 -35.399 -32.380 1.00 13.97 100 GLN B O 1
ATOM 1987 N N . MET B 1 102 ? -10.112 -33.367 -33.061 1.00 14.74 101 MET B N 1
ATOM 1988 C CA . MET B 1 102 ? -11.256 -33.882 -33.815 1.00 14.95 101 MET B CA 1
ATOM 1989 C C . MET B 1 102 ? -10.806 -34.804 -34.944 1.00 13.14 101 MET B C 1
ATOM 1990 O O . MET B 1 102 ? -11.410 -35.846 -35.197 1.00 14.60 101 MET B O 1
ATOM 1995 N N . ALA B 1 103 ? -9.741 -34.403 -35.638 1.00 11.99 102 ALA B N 1
ATOM 1996 C CA . ALA B 1 103 ? -9.263 -35.212 -36.764 1.00 13.91 102 ALA B CA 1
ATOM 1997 C C . ALA B 1 103 ? -8.711 -36.556 -36.309 1.00 11.81 102 ALA B C 1
ATOM 1998 O O . ALA B 1 103 ? -8.959 -37.590 -36.926 1.00 13.80 102 ALA B O 1
ATOM 2000 N N . GLN B 1 104 ? -7.971 -36.549 -35.209 1.00 12.88 103 GLN B N 1
ATOM 2001 C CA . GLN B 1 104 ? -7.436 -37.803 -34.700 1.00 13.08 103 GLN B CA 1
ATOM 2002 C C . GLN B 1 104 ? -8.543 -38.715 -34.185 1.00 13.04 103 GLN B C 1
ATOM 2003 O O . GLN B 1 104 ? -8.496 -39.924 -34.390 1.00 14.16 103 GLN B O 1
ATOM 2009 N N . MET B 1 105 ? -9.540 -38.112 -33.549 1.00 14.24 104 MET B N 1
ATOM 2010 C CA . MET B 1 105 ? -10.710 -38.856 -33.105 1.00 14.64 104 MET B CA 1
ATOM 2011 C C . MET B 1 105 ? -11.471 -39.476 -34.265 1.00 14.69 104 MET B C 1
ATOM 2012 O O . MET B 1 105 ? -11.806 -40.660 -34.231 1.00 15.29 104 MET B O 1
ATOM 2017 N N . ASN B 1 106 ? -11.684 -38.703 -35.332 1.00 13.47 105 ASN B N 1
ATOM 2018 C CA . ASN B 1 106 ? -12.411 -39.206 -36.490 1.00 14.20 105 ASN B CA 1
ATOM 2019 C C . ASN B 1 106 ? -11.647 -40.307 -37.201 1.00 14.86 105 ASN B C 1
ATOM 2020 O O . ASN B 1 106 ? -12.243 -41.257 -37.721 1.00 16.51 105 ASN B O 1
ATOM 2025 N N . LYS B 1 107 ? -10.324 -40.187 -37.236 1.00 13.96 106 LYS B N 1
ATOM 2026 C CA . LYS B 1 107 ? -9.516 -41.234 -37.846 1.00 15.98 106 LYS B CA 1
ATOM 2027 C C . LYS B 1 107 ? -9.530 -42.510 -36.986 1.00 16.68 106 LYS B C 1
ATOM 2028 O O . LYS B 1 107 ? -9.565 -43.623 -37.518 1.00 18.28 106 LYS B O 1
ATOM 2034 N N . HIS B 1 108 ? -9.512 -42.338 -35.665 1.00 16.81 107 HIS B N 1
ATOM 2035 C CA . HIS B 1 108 ? -9.535 -43.466 -34.736 1.00 17.56 107 HIS B CA 1
ATOM 2036 C C . HIS B 1 108 ? -10.846 -44.242 -34.810 1.00 19.23 107 HIS B C 1
ATOM 2037 O O . HIS B 1 108 ? -10.840 -45.471 -34.859 1.00 20.35 107 HIS B O 1
ATOM 2044 N N . ILE B 1 109 ? -11.966 -43.531 -34.797 1.00 15.71 108 ILE B N 1
ATOM 2045 C CA . ILE B 1 109 ? -13.266 -44.196 -34.701 1.00 17.67 108 ILE B CA 1
ATOM 2046 C C . ILE B 1 109 ? -13.774 -44.731 -36.049 1.00 20.02 108 ILE B C 1
ATOM 2047 O O . ILE B 1 109 ? -14.570 -45.660 -36.068 1.00 22.47 108 ILE B O 1
ATOM 2052 N N . ALA B 1 110 ? -13.314 -44.191 -37.183 1.00 17.90 109 ALA B N 1
ATOM 2053 C CA . ALA B 1 110 ? -13.935 -44.571 -38.459 1.00 17.46 109 ALA B CA 1
ATOM 2054 C C . ALA B 1 110 ? -12.982 -44.681 -39.639 1.00 20.54 109 ALA B C 1
ATOM 2055 O O . ALA B 1 110 ? -13.412 -45.006 -40.746 1.00 23.01 109 ALA B O 1
ATOM 2057 N N . GLY B 1 111 ? -11.708 -44.384 -39.426 1.00 18.36 110 GLY B N 1
ATOM 2058 C CA . GLY B 1 111 ? -10.719 -44.497 -40.489 1.00 18.09 110 GLY B CA 1
ATOM 2059 C C . GLY B 1 111 ? -10.796 -43.368 -41.502 1.00 20.46 110 GLY B C 1
ATOM 2060 O O . GLY B 1 111 ? -10.217 -43.447 -42.586 1.00 22.53 110 GLY B O 1
ATOM 2061 N N . VAL B 1 112 ? -11.519 -42.316 -41.148 1.00 15.93 111 VAL B N 1
ATOM 2062 C CA . VAL B 1 112 ? -11.715 -41.168 -42.026 1.00 17.47 111 VAL B CA 1
ATOM 2063 C C . VAL B 1 112 ? -10.630 -40.151 -41.770 1.00 17.78 111 VAL B C 1
ATOM 2064 O O . VAL B 1 112 ? -10.426 -39.749 -40.634 1.00 18.10 111 VAL B O 1
ATOM 2068 N N . ASP B 1 113 ? -9.948 -39.731 -42.829 1.00 15.00 112 ASP B N 1
ATOM 2069 C CA . ASP B 1 113 ? -8.861 -38.768 -42.728 1.00 14.12 112 ASP B CA 1
ATOM 2070 C C . ASP B 1 113 ? -9.352 -37.337 -42.920 1.00 14.67 112 ASP B C 1
ATOM 2071 O O . ASP B 1 113 ? -10.460 -37.122 -43.405 1.00 15.27 112 ASP B O 1
ATOM 2076 N N . THR B 1 114 ? -8.529 -36.372 -42.520 1.00 14.27 113 THR B N 1
ATOM 2077 C CA . THR B 1 114 ? -8.886 -34.956 -42.619 1.00 13.87 113 THR B CA 1
ATOM 2078 C C . THR B 1 114 ? -7.722 -34.208 -43.234 1.00 13.32 113 THR B C 1
ATOM 2079 O O . THR B 1 114 ? -6.575 -34.347 -42.787 1.00 15.01 113 THR B O 1
ATOM 2083 N N . PHE B 1 115 ? -8.017 -33.435 -44.277 1.00 13.36 114 PHE B N 1
ATOM 2084 C CA . PHE B 1 115 ? -7.037 -32.568 -44.914 1.00 13.45 114 PHE B CA 1
ATOM 2085 C C . PHE B 1 115 ? -7.400 -31.128 -44.641 1.00 14.19 114 PHE B C 1
ATOM 2086 O O . PHE B 1 115 ? -8.544 -30.727 -44.835 1.00 19.83 114 PHE B O 1
ATOM 2094 N N . PHE B 1 116 ? -6.447 -30.369 -44.139 1.00 14.43 115 PHE B N 1
ATOM 2095 C CA . PHE B 1 116 ? -6.687 -28.976 -43.804 1.00 13.94 115 PHE B CA 1
ATOM 2096 C C . PHE B 1 116 ? -6.061 -28.078 -44.835 1.00 16.64 115 PHE B C 1
ATOM 2097 O O . PHE B 1 116 ? -4.984 -28.376 -45.342 1.00 17.43 115 PHE B O 1
ATOM 2105 N N . VAL B 1 117 ? -6.704 -26.956 -45.117 1.00 14.75 116 VAL B N 1
ATOM 2106 C CA . VAL B 1 117 ? -6.074 -25.952 -45.959 1.00 14.69 116 VAL B CA 1
ATOM 2107 C C . VAL B 1 117 ? -6.030 -24.620 -45.239 1.00 17.30 116 VAL B C 1
ATOM 2108 O O . VAL B 1 117 ? -6.951 -24.267 -44.497 1.00 22.39 116 VAL B O 1
ATOM 2112 N N . ALA B 1 118 ? -4.927 -23.899 -45.434 1.00 18.58 117 ALA B N 1
ATOM 2113 C CA . ALA B 1 118 ? -4.760 -22.586 -44.852 1.00 20.54 117 ALA B CA 1
ATOM 2114 C C . ALA B 1 118 ? -5.653 -21.595 -45.562 1.00 19.16 117 ALA B C 1
ATOM 2115 O O . ALA B 1 118 ? -5.758 -21.576 -46.798 1.00 18.09 117 ALA B O 1
ATOM 2117 N N . THR B 1 119 ? -6.288 -20.760 -44.761 1.00 22.01 118 THR B N 1
ATOM 2118 C CA . THR B 1 119 ? -7.076 -19.664 -45.271 1.00 20.51 118 THR B CA 1
ATOM 2119 C C . THR B 1 119 ? -6.334 -18.831 -46.333 1.00 18.74 118 THR B C 1
ATOM 2120 O O . THR B 1 119 ? -5.107 -18.725 -46.302 1.00 21.02 118 THR B O 1
ATOM 2124 N N . ALA B 1 120 ? -7.068 -18.329 -47.321 1.00 18.37 119 ALA B N 1
ATOM 2125 C CA . ALA B 1 120 ? -6.519 -17.272 -48.162 1.00 18.31 119 ALA B CA 1
ATOM 2126 C C . ALA B 1 120 ? -6.296 -16.081 -47.246 1.00 18.71 119 ALA B C 1
ATOM 2127 O O . ALA B 1 120 ? -7.101 -15.851 -46.340 1.00 19.05 119 ALA B O 1
ATOM 2129 N N . PRO B 1 121 ? -5.197 -15.340 -47.453 1.00 16.19 120 PRO B N 1
ATOM 2130 C CA . PRO B 1 121 ? -4.886 -14.211 -46.566 1.00 15.50 120 PRO B CA 1
ATOM 2131 C C . PRO B 1 121 ? -6.045 -13.232 -46.415 1.00 18.09 120 PRO B C 1
ATOM 2132 O O . PRO B 1 121 ? -6.333 -12.794 -45.300 1.00 17.84 120 PRO B O 1
ATOM 2136 N N . ALA B 1 122 ? -6.724 -12.915 -47.511 1.00 15.16 121 ALA B N 1
ATOM 2137 C CA . ALA B 1 122 ? -7.782 -11.911 -47.502 1.00 20.42 121 ALA B CA 1
ATOM 2138 C C . ALA B 1 122 ? -8.930 -12.265 -46.565 1.00 22.99 121 ALA B C 1
ATOM 2139 O O . ALA B 1 122 ? -9.662 -11.377 -46.136 1.00 24.12 121 ALA B O 1
ATOM 2141 N N . TYR B 1 123 ? -9.095 -13.550 -46.256 1.00 21.65 122 TYR B N 1
ATOM 2142 C CA . TYR B 1 123 ? -10.266 -13.989 -45.469 1.00 22.08 122 TYR B CA 1
ATOM 2143 C C . TYR B 1 123 ? -9.905 -14.499 -44.086 1.00 23.52 122 TYR B C 1
ATOM 2144 O O . TYR B 1 123 ? -10.719 -15.142 -43.406 1.00 23.46 122 TYR B O 1
ATOM 2153 N N . SER B 1 124 ? -8.697 -14.180 -43.650 1.00 21.74 123 SER B N 1
ATOM 2154 C CA . SER B 1 124 ? -8.176 -14.628 -42.368 1.00 28.32 123 SER B CA 1
ATOM 2155 C C . SER B 1 124 ? -9.078 -14.205 -41.197 1.00 25.45 123 SER B C 1
ATOM 2156 O O . SER B 1 124 ? -9.109 -14.855 -40.149 1.00 28.75 123 SER B O 1
ATOM 2159 N N . PHE B 1 125 ? -9.823 -13.121 -41.382 1.00 19.45 124 PHE B N 1
ATOM 2160 C CA . PHE B 1 125 ? -10.590 -12.558 -40.280 1.00 21.61 124 PHE B CA 1
ATOM 2161 C C . PHE B 1 125 ? -12.096 -12.746 -40.464 1.00 18.09 124 PHE B C 1
ATOM 2162 O O . PHE B 1 125 ? -12.889 -12.304 -39.634 1.00 19.73 124 PHE B O 1
ATOM 2170 N N . VAL B 1 126 ? -12.521 -13.389 -41.539 1.00 17.96 125 VAL B N 1
ATOM 2171 C CA . VAL B 1 126 ? -13.961 -13.521 -41.691 1.00 20.85 125 VAL B CA 1
ATOM 2172 C C . VAL B 1 126 ? -14.448 -14.865 -41.147 1.00 19.82 125 VAL B C 1
ATOM 2173 O O . VAL B 1 126 ? -13.775 -15.895 -41.234 1.00 19.83 125 VAL B O 1
ATOM 2177 N N . SER B 1 127 ? -15.599 -14.804 -40.487 1.00 16.43 126 SER B N 1
ATOM 2178 C CA . SER B 1 127 ? -16.322 -15.977 -40.033 1.00 16.31 126 SER B CA 1
ATOM 2179 C C . SER B 1 127 ? -17.788 -15.654 -40.182 1.00 16.60 126 SER B C 1
ATOM 2180 O O . SER B 1 127 ? -18.167 -14.475 -40.226 1.00 16.98 126 SER B O 1
ATOM 2183 N N . SER B 1 128 ? -18.606 -16.692 -40.269 1.00 16.15 127 SER B N 1
ATOM 2184 C CA . SER B 1 128 ? -20.063 -16.513 -40.284 1.00 15.89 127 SER B CA 1
ATOM 2185 C C . SER B 1 128 ? -20.547 -15.709 -39.082 1.00 17.54 127 SER B C 1
ATOM 2186 O O . SER B 1 128 ? -21.322 -14.768 -39.243 1.00 18.49 127 SER B O 1
ATOM 2189 N N . SER B 1 129 ? -20.077 -16.071 -37.891 1.00 17.76 128 SER B N 1
ATOM 2190 C CA A SER B 1 129 ? -20.534 -15.429 -36.662 0.39 18.83 128 SER B CA 1
ATOM 2191 C CA B SER B 1 129 ? -20.558 -15.426 -36.672 0.61 18.79 128 SER B CA 1
ATOM 2192 C C . SER B 1 129 ? -20.152 -13.952 -36.609 1.00 20.42 128 SER B C 1
ATOM 2193 O O . SER B 1 129 ? -20.973 -13.101 -36.284 1.00 20.96 128 SER B O 1
ATOM 2198 N N . LEU B 1 130 ? -18.905 -13.633 -36.944 1.00 18.04 129 LEU B N 1
ATOM 2199 C CA . LEU B 1 130 ? -18.496 -12.238 -36.841 1.00 18.18 129 LEU B CA 1
ATOM 2200 C C . LEU B 1 130 ? -19.145 -11.397 -37.945 1.00 17.50 129 LEU B C 1
ATOM 2201 O O . LEU B 1 130 ? -19.504 -10.239 -37.714 1.00 22.07 129 LEU B O 1
ATOM 2206 N N . ALA B 1 131 ? -19.320 -11.972 -39.135 1.00 18.59 130 ALA B N 1
ATOM 2207 C CA . ALA B 1 131 ? -20.011 -11.267 -40.207 1.00 18.36 130 ALA B CA 1
ATOM 2208 C C . ALA B 1 131 ? -21.452 -10.923 -39.798 1.00 20.82 130 ALA B C 1
ATOM 2209 O O . ALA B 1 131 ? -21.894 -9.799 -40.020 1.00 21.08 130 ALA B O 1
ATOM 2211 N N . LYS B 1 132 ? -22.157 -11.879 -39.194 1.00 21.16 131 LYS B N 1
ATOM 2212 C CA . LYS B 1 132 ? -23.532 -11.634 -38.748 1.00 20.76 131 LYS B CA 1
ATOM 2213 C C . LYS B 1 132 ? -23.566 -10.558 -37.677 1.00 23.95 131 LYS B C 1
ATOM 2214 O O . LYS B 1 132 ? -24.422 -9.668 -37.718 1.00 25.26 131 LYS B O 1
ATOM 2220 N N . GLU B 1 133 ? -22.643 -10.639 -36.721 1.00 22.28 132 GLU B N 1
ATOM 2221 C CA . GLU B 1 133 ? -22.619 -9.674 -35.620 1.00 23.55 132 GLU B CA 1
ATOM 2222 C C . GLU B 1 133 ? -22.383 -8.264 -36.149 1.00 25.32 132 GLU B C 1
ATOM 2223 O O . GLU B 1 133 ? -23.119 -7.337 -35.821 1.00 27.32 132 GLU B O 1
ATOM 2229 N N . VAL B 1 134 ? -21.362 -8.103 -36.979 1.00 23.10 133 VAL B N 1
ATOM 2230 C CA . VAL B 1 134 ? -21.068 -6.813 -37.581 1.00 23.78 133 VAL B CA 1
ATOM 2231 C C . VAL B 1 134 ? -22.249 -6.278 -38.393 1.00 24.07 133 VAL B C 1
ATOM 2232 O O . VAL B 1 134 ? -22.619 -5.110 -38.259 1.00 26.26 133 VAL B O 1
ATOM 2236 N N . ALA B 1 135 ? -22.845 -7.130 -39.223 1.00 23.34 134 ALA B N 1
ATOM 2237 C CA . ALA B 1 135 ? -23.966 -6.715 -40.061 1.00 25.66 134 ALA B CA 1
ATOM 2238 C C . ALA B 1 135 ? -25.176 -6.301 -39.225 1.00 23.24 134 ALA B C 1
ATOM 2239 O O . ALA B 1 135 ? -25.921 -5.405 -39.617 1.00 31.73 134 ALA B O 1
ATOM 2241 N N . THR B 1 136 ? -25.358 -6.947 -38.079 1.00 24.45 135 THR B N 1
ATOM 2242 C CA . THR B 1 136 ? -26.511 -6.675 -37.218 1.00 28.12 135 THR B CA 1
ATOM 2243 C C . THR B 1 136 ? -26.511 -5.214 -36.766 1.00 35.46 135 THR B C 1
ATOM 2244 O O . THR B 1 136 ? -27.571 -4.607 -36.572 1.00 32.39 135 THR B O 1
ATOM 2248 N N . TYR B 1 137 ? -25.319 -4.639 -36.644 1.00 34.31 136 TYR B N 1
ATOM 2249 C CA . TYR B 1 137 ? -25.177 -3.256 -36.205 1.00 32.36 136 TYR B CA 1
ATOM 2250 C C . TYR B 1 137 ? -24.806 -2.304 -37.330 1.00 33.65 136 TYR B C 1
ATOM 2251 O O . TYR B 1 137 ? -24.286 -1.217 -37.081 1.00 42.90 136 TYR B O 1
ATOM 2260 N N . GLY B 1 138 ? -25.067 -2.707 -38.565 1.00 30.57 137 GLY B N 1
ATOM 2261 C CA . GLY B 1 138 ? -24.927 -1.807 -39.693 1.00 36.20 137 GLY B CA 1
ATOM 2262 C C . GLY B 1 138 ? -23.542 -1.718 -40.301 1.00 36.24 137 GLY B C 1
ATOM 2263 O O . GLY B 1 138 ? -23.291 -0.871 -41.156 1.00 39.25 137 GLY B O 1
ATOM 2264 N N . GLY B 1 139 ? -22.636 -2.585 -39.862 1.00 31.72 138 GLY B N 1
ATOM 2265 C CA . GLY B 1 139 ? -21.326 -2.662 -40.479 1.00 27.23 138 GLY B CA 1
ATOM 2266 C C . GLY B 1 139 ? -21.424 -3.286 -41.861 1.00 30.39 138 GLY B C 1
ATOM 2267 O O . GLY B 1 139 ? -22.313 -4.096 -42.116 1.00 35.41 138 GLY B O 1
ATOM 2268 N N . ASP B 1 140 ? -20.506 -2.912 -42.748 1.00 29.09 139 ASP B N 1
ATOM 2269 C CA . ASP B 1 140 ? -20.545 -3.344 -44.141 1.00 31.85 139 ASP B CA 1
ATOM 2270 C C . ASP B 1 140 ? -19.665 -4.577 -44.369 1.00 27.23 139 ASP B C 1
ATOM 2271 O O . ASP B 1 140 ? -18.442 -4.478 -44.388 1.00 30.50 139 ASP B O 1
ATOM 2276 N N . VAL B 1 141 ? -20.293 -5.736 -44.547 1.00 28.79 140 VAL B N 1
ATOM 2277 C CA . VAL B 1 141 ? -19.547 -6.980 -44.729 1.00 25.57 140 VAL B CA 1
ATOM 2278 C C . VAL B 1 141 ? -19.692 -7.516 -46.154 1.00 25.61 140 VAL B C 1
ATOM 2279 O O . VAL B 1 141 ? -19.420 -8.692 -46.423 1.00 25.82 140 VAL B O 1
ATOM 2283 N N . SER B 1 142 ? -20.102 -6.643 -47.069 1.00 24.97 141 SER B N 1
ATOM 2284 C CA . SER B 1 142 ? -20.367 -7.047 -48.452 1.00 30.25 141 SER B CA 1
ATOM 2285 C C . SER B 1 142 ? -19.136 -7.614 -49.174 1.00 30.07 141 SER B C 1
ATOM 2286 O O . SER B 1 142 ? -19.275 -8.430 -50.086 1.00 31.09 141 SER B O 1
ATOM 2289 N N . ALA B 1 143 ? -17.936 -7.199 -48.773 1.00 26.33 142 ALA B N 1
ATOM 2290 C CA . ALA B 1 143 ? -16.719 -7.686 -49.421 1.00 25.89 142 ALA B CA 1
ATOM 2291 C C . ALA B 1 143 ? -16.272 -9.053 -48.891 1.00 21.57 142 ALA B C 1
ATOM 2292 O O . ALA B 1 143 ? -15.297 -9.625 -49.390 1.00 22.92 142 ALA B O 1
ATOM 2294 N N . LEU B 1 144 ? -17.005 -9.570 -47.909 1.00 22.28 143 LEU B N 1
ATOM 2295 C CA . LEU B 1 144 ? -16.618 -10.799 -47.209 1.00 21.33 143 LEU B CA 1
ATOM 2296 C C . LEU B 1 144 ? -17.530 -11.976 -47.519 1.00 20.55 143 LEU B C 1
ATOM 2297 O O . LEU B 1 144 ? -17.267 -13.103 -47.094 1.00 18.50 143 LEU B O 1
ATOM 2302 N N . LEU B 1 145 ? -18.619 -11.690 -48.227 1.00 21.51 144 LEU B N 1
ATOM 2303 C CA . LEU B 1 145 ? -19.661 -12.673 -48.496 1.00 20.62 144 LEU B CA 1
ATOM 2304 C C . LEU B 1 145 ? -19.947 -12.722 -49.980 1.00 20.67 144 LEU B C 1
ATOM 2305 O O . LEU B 1 145 ? -19.785 -11.717 -50.663 1.00 22.56 144 LEU B O 1
ATOM 2310 N N . PRO B 1 146 ? -20.382 -13.891 -50.479 1.00 20.53 145 PRO B N 1
ATOM 2311 C CA . PRO B 1 146 ? -20.830 -13.935 -51.872 1.00 25.09 145 PRO B CA 1
ATOM 2312 C C . PRO B 1 146 ? -21.962 -12.927 -52.089 1.00 28.00 145 PRO B C 1
ATOM 2313 O O . PRO B 1 146 ? -22.684 -12.610 -51.139 1.00 26.33 145 PRO B O 1
ATOM 2317 N N . ALA B 1 147 ? -22.104 -12.435 -53.316 1.00 28.11 146 ALA B N 1
ATOM 2318 C CA . ALA B 1 147 ? -23.047 -11.359 -53.630 1.00 35.05 146 ALA B CA 1
ATOM 2319 C C . ALA B 1 147 ? -24.475 -11.654 -53.178 1.00 36.64 146 ALA B C 1
ATOM 2320 O O . ALA B 1 147 ? -25.150 -10.795 -52.609 1.00 35.33 146 ALA B O 1
ATOM 2322 N N . SER B 1 148 ? -24.921 -12.878 -53.421 1.00 33.21 147 SER B N 1
ATOM 2323 C CA . SER B 1 148 ? -26.294 -13.261 -53.133 1.00 34.05 147 SER B CA 1
ATOM 2324 C C . SER B 1 148 ? -26.542 -13.387 -51.636 1.00 38.98 147 SER B C 1
ATOM 2325 O O . SER B 1 148 ? -27.614 -13.010 -51.153 1.00 38.10 147 SER B O 1
ATOM 2328 N N . VAL B 1 149 ? -25.561 -13.930 -50.909 1.00 26.34 148 VAL B N 1
ATOM 2329 C CA . VAL B 1 149 ? -25.660 -14.024 -49.459 1.00 26.48 148 VAL B CA 1
ATOM 2330 C C . VAL B 1 149 ? -25.907 -12.658 -48.845 1.00 27.89 148 VAL B C 1
ATOM 2331 O O . VAL B 1 149 ? -26.748 -12.516 -47.960 1.00 26.98 148 VAL B O 1
ATOM 2335 N N . HIS B 1 150 ? -25.174 -11.654 -49.319 1.00 33.01 149 HIS B N 1
ATOM 2336 C CA . HIS B 1 150 ? -25.266 -10.323 -48.727 1.00 36.61 149 HIS B CA 1
ATOM 2337 C C . HIS B 1 150 ? -26.679 -9.771 -48.866 1.00 36.65 149 HIS B C 1
ATOM 2338 O O . HIS B 1 150 ? -27.216 -9.183 -47.926 1.00 38.77 149 HIS B O 1
ATOM 2345 N N . GLN B 1 151 ? -27.278 -9.986 -50.033 1.00 39.88 150 GLN B N 1
ATOM 2346 C CA . GLN B 1 151 ? -28.659 -9.573 -50.284 1.00 38.51 150 GLN B CA 1
ATOM 2347 C C . GLN B 1 151 ? -29.639 -10.277 -49.338 1.00 40.28 150 GLN B C 1
ATOM 2348 O O . GLN B 1 151 ? -30.522 -9.642 -48.760 1.00 42.84 150 GLN B O 1
ATOM 2350 N N . ARG B 1 152 ? -29.471 -11.586 -49.181 1.00 34.54 151 ARG B N 1
ATOM 2351 C CA . ARG B 1 152 ? -30.303 -12.387 -48.288 1.00 32.21 151 ARG B CA 1
ATOM 2352 C C . ARG B 1 152 ? -30.135 -11.989 -46.823 1.00 34.02 151 ARG B C 1
ATOM 2353 O O . ARG B 1 152 ? -31.078 -12.057 -46.030 1.00 36.73 151 ARG B O 1
ATOM 2361 N N . LEU B 1 153 ? -28.916 -11.601 -46.466 1.00 30.23 152 LEU B N 1
ATOM 2362 C CA . LEU B 1 153 ? -28.602 -11.213 -45.100 1.00 29.74 152 LEU B CA 1
ATOM 2363 C C . LEU B 1 153 ? -29.270 -9.890 -44.724 1.00 32.66 152 LEU B C 1
ATOM 2364 O O . LEU B 1 153 ? -29.773 -9.735 -43.612 1.00 33.79 152 LEU B O 1
ATOM 2369 N N . LEU B 1 154 ? -29.261 -8.943 -45.654 1.00 36.22 153 LEU B N 1
ATOM 2370 C CA . LEU B 1 154 ? -29.939 -7.668 -45.455 1.00 40.03 153 LEU B CA 1
ATOM 2371 C C . LEU B 1 154 ? -31.432 -7.892 -45.261 1.00 43.07 153 LEU B C 1
ATOM 2372 O O . LEU B 1 154 ? -32.075 -7.205 -44.468 1.00 45.63 153 LEU B O 1
ATOM 2377 N N . GLY B 1 155 ? -31.994 -8.912 -45.891 1.00 41.24 154 GLY B N 1
ATOM 2378 C CA . GLY B 1 155 ? -33.428 -9.164 -45.679 1.00 44.22 154 GLY B CA 1
ATOM 2379 C C . GLY B 1 155 ? -33.709 -9.728 -44.300 1.00 44.55 154 GLY B C 1
ATOM 2380 O O . GLY B 1 155 ? -34.643 -9.298 -43.645 1.00 49.55 154 GLY B O 1
ATOM 2381 N N . LYS B 1 156 ? -32.884 -10.650 -43.842 1.00 41.31 155 LYS B N 1
ATOM 2382 C CA . LYS B 1 156 ? -33.100 -11.264 -42.517 1.00 37.98 155 LYS B CA 1
ATOM 2383 C C . LYS B 1 156 ? -32.966 -10.190 -41.445 1.00 42.53 155 LYS B C 1
ATOM 2384 O O . LYS B 1 156 ? -33.578 -10.319 -40.412 1.00 45.54 155 LYS B O 1
ATOM 2390 N N . LEU B 1 157 ? -32.243 -9.123 -41.733 1.00 41.84 156 LEU B N 1
ATOM 2391 C CA . LEU B 1 157 ? -31.996 -8.147 -40.681 1.00 43.37 156 LEU B CA 1
ATOM 2392 C C . LEU B 1 157 ? -33.151 -7.152 -40.531 1.00 51.74 156 LEU B C 1
ATOM 2393 O O . LEU B 1 157 ? -33.384 -6.632 -39.439 1.00 47.44 156 LEU B O 1
ATOM 2398 N N . ARG B 1 158 ? -33.877 -6.896 -41.617 1.00 48.18 157 ARG B N 1
ATOM 2399 C CA . ARG B 1 158 ? -35.004 -5.965 -41.569 1.00 50.49 157 ARG B CA 1
ATOM 2400 C C . ARG B 1 158 ? -36.180 -6.526 -40.770 1.00 55.08 157 ARG B C 1
ATOM 2401 O O . ARG B 1 158 ? -36.144 -7.663 -40.297 1.00 55.61 157 ARG B O 1
ATOM 2409 N N . MET C 1 2 ? -3.297 16.110 -31.996 1.00 38.50 1 MET C N 1
ATOM 2410 C CA . MET C 1 2 ? -4.494 15.619 -31.316 1.00 35.99 1 MET C CA 1
ATOM 2411 C C . MET C 1 2 ? -4.623 14.099 -31.443 1.00 30.93 1 MET C C 1
ATOM 2412 O O . MET C 1 2 ? -5.492 13.601 -32.157 1.00 34.10 1 MET C O 1
ATOM 2414 N N . THR C 1 3 ? -3.750 13.366 -30.758 1.00 25.37 2 THR C N 1
ATOM 2415 C CA . THR C 1 3 ? -3.794 11.905 -30.798 1.00 23.51 2 THR C CA 1
ATOM 2416 C C . THR C 1 3 ? -4.777 11.348 -29.772 1.00 22.87 2 THR C C 1
ATOM 2417 O O . THR C 1 3 ? -5.138 12.030 -28.816 1.00 22.66 2 THR C O 1
ATOM 2421 N N . GLY C 1 4 ? -5.218 10.109 -29.968 1.00 18.95 3 GLY C N 1
ATOM 2422 C CA . GLY C 1 4 ? -6.182 9.529 -29.053 1.00 18.07 3 GLY C CA 1
ATOM 2423 C C . GLY C 1 4 ? -6.457 8.057 -29.276 1.00 16.22 3 GLY C C 1
ATOM 2424 O O . GLY C 1 4 ? -6.289 7.544 -30.383 1.00 18.05 3 GLY C O 1
ATOM 2425 N N . ALA C 1 5 ? -6.872 7.374 -28.218 1.00 16.61 4 ALA C N 1
ATOM 2426 C CA . ALA C 1 5 ? -7.235 5.964 -28.323 1.00 18.35 4 ALA C CA 1
ATOM 2427 C C . ALA C 1 5 ? -8.334 5.597 -27.347 1.00 17.44 4 ALA C C 1
ATOM 2428 O O . ALA C 1 5 ? -8.536 6.272 -26.330 1.00 17.59 4 ALA C O 1
ATOM 2430 N N . VAL C 1 6 ? -9.040 4.522 -27.676 1.00 15.94 5 VAL C N 1
ATOM 2431 C CA . VAL C 1 6 ? -10.123 3.982 -26.877 1.00 15.19 5 VAL C CA 1
ATOM 2432 C C . VAL C 1 6 ? -9.677 2.653 -26.279 1.00 16.51 5 VAL C C 1
ATOM 2433 O O . VAL C 1 6 ? -9.155 1.795 -26.987 1.00 16.12 5 VAL C O 1
ATOM 2437 N N . CYS C 1 7 ? -9.893 2.495 -24.979 1.00 16.28 6 CYS C N 1
ATOM 2438 C CA . CYS C 1 7 ? -9.616 1.250 -24.266 1.00 15.68 6 CYS C CA 1
ATOM 2439 C C . CYS C 1 7 ? -10.937 0.572 -23.906 1.00 18.49 6 CYS C C 1
ATOM 2440 O O . CYS C 1 7 ? -11.624 0.993 -22.974 1.00 16.50 6 CYS C O 1
ATOM 2443 N N . PRO C 1 8 ? -11.303 -0.491 -24.630 1.00 15.10 7 PRO C N 1
ATOM 2444 C CA . PRO C 1 8 ? -12.604 -1.136 -24.463 1.00 15.82 7 PRO C CA 1
ATOM 2445 C C . PRO C 1 8 ? -12.609 -2.319 -23.505 1.00 16.50 7 PRO C C 1
ATOM 2446 O O . PRO C 1 8 ? -11.587 -2.985 -23.334 1.00 20.02 7 PRO C O 1
ATOM 2450 N N . GLY C 1 9 ? -13.766 -2.595 -22.915 1.00 16.46 8 GLY C N 1
ATOM 2451 C CA . GLY C 1 9 ? -13.922 -3.781 -22.090 1.00 17.12 8 GLY C CA 1
ATOM 2452 C C . GLY C 1 9 ? -15.252 -3.789 -21.375 1.00 20.85 8 GLY C C 1
ATOM 2453 O O . GLY C 1 9 ? -15.995 -2.805 -21.409 1.00 20.01 8 GLY C O 1
ATOM 2454 N N . SER C 1 10 ? -15.546 -4.899 -20.714 1.00 20.37 9 SER C N 1
ATOM 2455 C CA . SER C 1 10 ? -16.704 -4.958 -19.835 1.00 22.07 9 SER C CA 1
ATOM 2456 C C . SER C 1 10 ? -16.341 -4.456 -18.439 1.00 22.81 9 SER C C 1
ATOM 2457 O O . SER C 1 10 ? -17.183 -3.863 -17.765 1.00 21.24 9 SER C O 1
ATOM 2460 N N . PHE C 1 11 ? -15.084 -4.650 -18.035 1.00 18.94 10 PHE C N 1
ATOM 2461 C CA . PHE C 1 11 ? -14.570 -4.180 -16.742 1.00 20.10 10 PHE C CA 1
ATOM 2462 C C . PHE C 1 11 ? -15.510 -4.478 -15.571 1.00 21.35 10 PHE C C 1
ATOM 2463 O O . PHE C 1 11 ? -15.980 -3.564 -14.873 1.00 21.45 10 PHE C O 1
ATOM 2471 N N . ASP C 1 12 ? -15.757 -5.764 -15.351 1.00 17.96 11 ASP C N 1
ATOM 2472 C CA . ASP C 1 12 ? -16.732 -6.202 -14.360 1.00 19.86 11 ASP C CA 1
ATOM 2473 C C . ASP C 1 12 ? -16.124 -7.103 -13.278 1.00 17.50 11 ASP C C 1
ATOM 2474 O O . ASP C 1 12 ? -16.424 -8.290 -13.230 1.00 21.64 11 ASP C O 1
ATOM 2479 N N . PRO C 1 13 ? -15.283 -6.544 -12.400 1.00 17.79 12 PRO C N 1
ATOM 2480 C CA . PRO C 1 13 ? -14.854 -5.152 -12.288 1.00 19.20 12 PRO C CA 1
ATOM 2481 C C . PRO C 1 13 ? -13.500 -4.901 -12.937 1.00 18.48 12 PRO C C 1
ATOM 2482 O O . PRO C 1 13 ? -12.776 -5.833 -13.305 1.00 18.20 12 PRO C O 1
ATOM 2486 N N . VAL C 1 14 ? -13.134 -3.633 -13.025 1.00 17.59 13 VAL C N 1
ATOM 2487 C CA . VAL C 1 14 ? -11.801 -3.265 -13.456 1.00 18.00 13 VAL C CA 1
ATOM 2488 C C . VAL C 1 14 ? -10.767 -3.872 -12.499 1.00 18.34 13 VAL C C 1
ATOM 2489 O O . VAL C 1 14 ? -10.977 -3.897 -11.283 1.00 19.15 13 VAL C O 1
ATOM 2493 N N . THR C 1 15 ? -9.680 -4.410 -13.051 1.00 16.64 14 THR C N 1
ATOM 2494 C CA . THR C 1 15 ? -8.586 -4.967 -12.266 1.00 13.92 14 THR C CA 1
ATOM 2495 C C . THR C 1 15 ? -7.339 -4.107 -12.375 1.00 16.79 14 THR C C 1
ATOM 2496 O O . THR C 1 15 ? -7.308 -3.151 -13.159 1.00 14.89 14 THR C O 1
ATOM 2500 N N . LEU C 1 16 ? -6.300 -4.460 -11.627 1.00 16.56 15 LEU C N 1
ATOM 2501 C CA . LEU C 1 16 ? -5.031 -3.747 -11.732 1.00 16.63 15 LEU C CA 1
ATOM 2502 C C . LEU C 1 16 ? -4.371 -3.977 -13.096 1.00 15.61 15 LEU C C 1
ATOM 2503 O O . LEU C 1 16 ? -3.600 -3.140 -13.555 1.00 16.28 15 LEU C O 1
ATOM 2508 N N . GLY C 1 17 ? -4.680 -5.106 -13.734 1.00 15.10 16 GLY C N 1
ATOM 2509 C CA . GLY C 1 17 ? -4.251 -5.371 -15.104 1.00 15.29 16 GLY C CA 1
ATOM 2510 C C . GLY C 1 17 ? -4.822 -4.350 -16.064 1.00 15.90 16 GLY C C 1
ATOM 2511 O O . GLY C 1 17 ? -4.095 -3.801 -16.907 1.00 15.82 16 GLY C O 1
ATOM 2512 N N . HIS C 1 18 ? -6.119 -4.096 -15.963 1.00 14.17 17 HIS C N 1
ATOM 2513 C CA . HIS C 1 18 ? -6.750 -3.063 -16.787 1.00 14.86 17 HIS C CA 1
ATOM 2514 C C . HIS C 1 18 ? -6.164 -1.683 -16.518 1.00 15.49 17 HIS C C 1
ATOM 2515 O O . HIS C 1 18 ? -5.856 -0.927 -17.440 1.00 14.95 17 HIS C O 1
ATOM 2522 N N . LEU C 1 19 ? -6.040 -1.334 -15.241 1.00 15.14 18 LEU C N 1
ATOM 2523 C CA A LEU C 1 19 ? -5.518 -0.028 -14.876 0.37 16.87 18 LEU C CA 1
ATOM 2524 C CA B LEU C 1 19 ? -5.526 -0.031 -14.862 0.63 16.89 18 LEU C CA 1
ATOM 2525 C C . LEU C 1 19 ? -4.124 0.194 -15.433 1.00 16.01 18 LEU C C 1
ATOM 2526 O O . LEU C 1 19 ? -3.793 1.287 -15.885 1.00 17.62 18 LEU C O 1
ATOM 2535 N N . ASP C 1 20 ? -3.300 -0.845 -15.407 1.00 14.44 19 ASP C N 1
ATOM 2536 C CA . ASP C 1 20 ? -1.963 -0.758 -15.961 1.00 15.86 19 ASP C CA 1
ATOM 2537 C C . ASP C 1 20 ? -2.043 -0.393 -17.445 1.00 16.87 19 ASP C C 1
ATOM 2538 O O . ASP C 1 20 ? -1.303 0.462 -17.914 1.00 17.27 19 ASP C O 1
ATOM 2543 N N . VAL C 1 21 ? -2.951 -1.029 -18.174 1.00 15.88 20 VAL C N 1
ATOM 2544 C CA . VAL C 1 21 ? -3.128 -0.705 -19.587 1.00 16.64 20 VAL C CA 1
ATOM 2545 C C . VAL C 1 21 ? -3.604 0.736 -19.774 1.00 16.62 20 VAL C C 1
ATOM 2546 O O . VAL C 1 21 ? -3.077 1.456 -20.638 1.00 14.96 20 VAL C O 1
ATOM 2550 N N . PHE C 1 22 ? -4.558 1.174 -18.954 1.00 16.32 21 PHE C N 1
ATOM 2551 C CA . PHE C 1 22 ? -5.051 2.557 -19.058 1.00 15.61 21 PHE C CA 1
ATOM 2552 C C . PHE C 1 22 ? -3.919 3.568 -18.874 1.00 17.48 21 PHE C C 1
ATOM 2553 O O . PHE C 1 22 ? -3.832 4.555 -19.607 1.00 17.06 21 PHE C O 1
ATOM 2561 N N . GLU C 1 23 ? -3.080 3.338 -17.868 1.00 15.82 22 GLU C N 1
ATOM 2562 C CA . GLU C 1 23 ? -1.979 4.236 -17.547 1.00 17.35 22 GLU C CA 1
ATOM 2563 C C . GLU C 1 23 ? -0.989 4.298 -18.695 1.00 19.52 22 GLU C C 1
ATOM 2564 O O . GLU C 1 23 ? -0.449 5.359 -19.027 1.00 20.06 22 GLU C O 1
ATOM 2570 N N . ARG C 1 24 ? -0.740 3.150 -19.307 1.00 16.72 23 ARG C N 1
ATOM 2571 C CA A ARG C 1 24 ? 0.202 3.073 -20.408 0.48 17.44 23 ARG C CA 1
ATOM 2572 C CA B ARG C 1 24 ? 0.228 3.107 -20.391 0.52 17.38 23 ARG C CA 1
ATOM 2573 C C . ARG C 1 24 ? -0.337 3.749 -21.658 1.00 17.61 23 ARG C C 1
ATOM 2574 O O . ARG C 1 24 ? 0.403 4.412 -22.376 1.00 17.76 23 ARG C O 1
ATOM 2589 N N . ALA C 1 25 ? -1.638 3.590 -21.905 1.00 14.76 24 ALA C N 1
ATOM 2590 C CA . ALA C 1 25 ? -2.282 4.284 -23.020 1.00 15.76 24 ALA C CA 1
ATOM 2591 C C . ALA C 1 25 ? -2.256 5.792 -22.759 1.00 18.48 24 ALA C C 1
ATOM 2592 O O . ALA C 1 25 ? -1.934 6.578 -23.650 1.00 17.61 24 ALA C O 1
ATOM 2594 N N . ALA C 1 26 ? -2.592 6.193 -21.540 1.00 17.10 25 ALA C N 1
ATOM 2595 C CA . ALA C 1 26 ? -2.625 7.622 -21.209 1.00 18.10 25 ALA C CA 1
ATOM 2596 C C . ALA C 1 26 ? -1.250 8.291 -21.313 1.00 20.73 25 ALA C C 1
ATOM 2597 O O . ALA C 1 26 ? -1.160 9.503 -21.513 1.00 21.85 25 ALA C O 1
ATOM 2599 N N . ALA C 1 27 ? -0.181 7.514 -21.170 1.00 16.55 26 ALA C N 1
ATOM 2600 C CA . ALA C 1 27 ? 1.171 8.044 -21.268 1.00 17.61 26 ALA C CA 1
ATOM 2601 C C . ALA C 1 27 ? 1.619 8.267 -22.720 1.00 17.65 26 ALA C C 1
ATOM 2602 O O . ALA C 1 27 ? 2.622 8.947 -22.969 1.00 21.55 26 ALA C O 1
ATOM 2604 N N . GLN C 1 28 ? 0.889 7.699 -23.682 1.00 18.30 27 GLN C N 1
ATOM 2605 C CA . GLN C 1 28 ? 1.357 7.695 -25.069 1.00 17.07 27 GLN C CA 1
ATOM 2606 C C . GLN C 1 28 ? 0.400 8.372 -26.050 1.00 17.46 27 GLN C C 1
ATOM 2607 O O . GLN C 1 28 ? 0.762 8.582 -27.215 1.00 19.90 27 GLN C O 1
ATOM 2613 N N . PHE C 1 29 ? -0.805 8.694 -25.599 1.00 17.65 28 PHE C N 1
ATOM 2614 C CA . PHE C 1 29 ? -1.822 9.341 -26.432 1.00 17.90 28 PHE C CA 1
ATOM 2615 C C . PHE C 1 29 ? -2.350 10.560 -25.677 1.00 22.10 28 PHE C C 1
ATOM 2616 O O . PHE C 1 29 ? -2.480 10.510 -24.465 1.00 20.51 28 PHE C O 1
ATOM 2624 N N . ASP C 1 30 ? -2.665 11.643 -26.384 1.00 22.61 29 ASP C N 1
ATOM 2625 C CA . ASP C 1 30 ? -3.139 12.854 -25.718 1.00 18.67 29 ASP C CA 1
ATOM 2626 C C . ASP C 1 30 ? -4.478 12.666 -25.030 1.00 21.56 29 ASP C C 1
ATOM 2627 O O . ASP C 1 30 ? -4.719 13.275 -23.999 1.00 26.03 29 ASP C O 1
ATOM 2632 N N . GLU C 1 31 ? -5.306 11.785 -25.574 1.00 21.28 30 GLU C N 1
ATOM 2633 C CA . GLU C 1 31 ? -6.671 11.589 -25.139 1.00 22.55 30 GLU C CA 1
ATOM 2634 C C . GLU C 1 31 ? -6.934 10.091 -25.032 1.00 23.26 30 GLU C C 1
ATOM 2635 O O . GLU C 1 31 ? -6.658 9.353 -25.976 1.00 21.64 30 GLU C O 1
ATOM 2641 N N . VAL C 1 32 ? -7.440 9.628 -23.894 1.00 21.84 31 VAL C N 1
ATOM 2642 C CA . VAL C 1 32 ? -7.863 8.236 -23.792 1.00 19.58 31 VAL C CA 1
ATOM 2643 C C . VAL C 1 32 ? -9.306 8.165 -23.325 1.00 18.94 31 VAL C C 1
ATOM 2644 O O . VAL C 1 32 ? -9.687 8.857 -22.375 1.00 20.22 31 VAL C O 1
ATOM 2648 N N . ILE C 1 33 ? -10.121 7.360 -24.004 1.00 18.25 32 ILE C N 1
ATOM 2649 C CA . ILE C 1 33 ? -11.469 7.079 -23.545 1.00 16.42 32 ILE C CA 1
ATOM 2650 C C . ILE C 1 33 ? -11.589 5.605 -23.200 1.00 18.79 32 ILE C C 1
ATOM 2651 O O . ILE C 1 33 ? -11.369 4.742 -24.051 1.00 18.86 32 ILE C O 1
ATOM 2656 N N . VAL C 1 34 ? -11.947 5.318 -21.958 1.00 17.80 33 VAL C N 1
ATOM 2657 C CA . VAL C 1 34 ? -12.288 3.961 -21.580 1.00 17.53 33 VAL C CA 1
ATOM 2658 C C . VAL C 1 34 ? -13.733 3.714 -21.937 1.00 19.95 33 VAL C C 1
ATOM 2659 O O . VAL C 1 34 ? -14.627 4.445 -21.491 1.00 21.40 33 VAL C O 1
ATOM 2663 N N . ALA C 1 35 ? -13.967 2.699 -22.760 1.00 18.91 34 ALA C N 1
ATOM 2664 C CA . ALA C 1 35 ? -15.298 2.374 -23.237 1.00 19.16 34 ALA C CA 1
ATOM 2665 C C . ALA C 1 35 ? -15.859 1.176 -22.492 1.00 20.43 34 ALA C C 1
ATOM 2666 O O . ALA C 1 35 ? -15.407 0.047 -22.679 1.00 20.26 34 ALA C O 1
ATOM 2668 N N . VAL C 1 36 ? -16.858 1.421 -21.655 1.00 20.36 35 VAL C N 1
ATOM 2669 C CA . VAL C 1 36 ? -17.449 0.359 -20.865 1.00 21.60 35 VAL C CA 1
ATOM 2670 C C . VAL C 1 36 ? -18.660 -0.223 -21.579 1.00 26.19 35 VAL C C 1
ATOM 2671 O O . VAL C 1 36 ? -19.636 0.477 -21.840 1.00 26.04 35 VAL C O 1
ATOM 2675 N N . LEU C 1 37 ? -18.588 -1.508 -21.896 1.00 23.28 36 LEU C N 1
ATOM 2676 C CA . LEU C 1 37 ? -19.628 -2.166 -22.671 1.00 24.82 36 LEU C CA 1
ATOM 2677 C C . LEU C 1 37 ? -20.937 -2.343 -21.905 1.00 31.17 36 LEU C C 1
ATOM 2678 O O . LEU C 1 37 ? -20.944 -2.779 -20.754 1.00 34.30 36 LEU C O 1
ATOM 2683 N N . ILE C 1 38 ? -22.039 -1.983 -22.555 1.00 30.99 37 ILE C N 1
ATOM 2684 C CA . ILE C 1 38 ? -23.373 -2.345 -22.090 1.00 36.91 37 ILE C CA 1
ATOM 2685 C C . ILE C 1 38 ? -23.822 -3.534 -22.929 1.00 41.77 37 ILE C C 1
ATOM 2686 O O . ILE C 1 38 ? -23.987 -3.408 -24.145 1.00 38.83 37 ILE C O 1
ATOM 2691 N N . ASN C 1 39 ? -24.002 -4.689 -22.294 1.00 39.31 38 ASN C N 1
ATOM 2692 C CA . ASN C 1 39 ? -24.133 -5.935 -23.052 1.00 39.45 38 ASN C CA 1
ATOM 2693 C C . ASN C 1 39 ? -25.387 -6.766 -22.790 1.00 56.33 38 ASN C C 1
ATOM 2694 O O . ASN C 1 39 ? -25.492 -7.880 -23.295 1.00 54.78 38 ASN C O 1
ATOM 2696 N N . PRO C 1 40 ? -26.342 -6.217 -22.024 1.00 55.30 39 PRO C N 1
ATOM 2697 C CA . PRO C 1 40 ? -27.602 -6.777 -21.511 1.00 57.95 39 PRO C CA 1
ATOM 2698 C C . PRO C 1 40 ? -28.138 -7.992 -22.271 1.00 49.73 39 PRO C C 1
ATOM 2699 O O . PRO C 1 40 ? -27.803 -9.115 -21.878 1.00 55.44 39 PRO C O 1
ATOM 2700 N N . ALA C 1 43 ? -25.072 -10.338 -18.625 1.00 58.90 42 ALA C N 1
ATOM 2701 C CA . ALA C 1 43 ? -25.360 -10.653 -17.229 1.00 64.85 42 ALA C CA 1
ATOM 2702 C C . ALA C 1 43 ? -24.079 -10.649 -16.402 1.00 60.56 42 ALA C C 1
ATOM 2703 O O . ALA C 1 43 ? -23.268 -11.576 -16.486 1.00 59.07 42 ALA C O 1
ATOM 2705 N N . GLY C 1 44 ? -23.902 -9.596 -15.608 1.00 51.42 43 GLY C N 1
ATOM 2706 C CA . GLY C 1 44 ? -22.699 -9.428 -14.811 1.00 41.91 43 GLY C CA 1
ATOM 2707 C C . GLY C 1 44 ? -22.960 -9.088 -13.355 1.00 40.86 43 GLY C C 1
ATOM 2708 O O . GLY C 1 44 ? -24.098 -9.144 -12.875 1.00 36.71 43 GLY C O 1
ATOM 2709 N N . MET C 1 45 ? -21.894 -8.717 -12.654 1.00 30.93 44 MET C N 1
ATOM 2710 C CA . MET C 1 45 ? -21.966 -8.448 -11.225 1.00 31.20 44 MET C CA 1
ATOM 2711 C C . MET C 1 45 ? -22.274 -6.990 -10.905 1.00 33.37 44 MET C C 1
ATOM 2712 O O . MET C 1 45 ? -23.075 -6.700 -10.007 1.00 31.57 44 MET C O 1
ATOM 2717 N N . PHE C 1 46 ? -21.623 -6.077 -11.622 1.00 28.09 45 PHE C N 1
ATOM 2718 C CA . PHE C 1 46 ? -21.784 -4.647 -11.384 1.00 25.94 45 PHE C CA 1
ATOM 2719 C C . PHE C 1 46 ? -22.568 -3.985 -12.508 1.00 26.85 45 PHE C C 1
ATOM 2720 O O . PHE C 1 46 ? -22.445 -4.373 -13.672 1.00 26.81 45 PHE C O 1
ATOM 2728 N N . THR C 1 47 ? -23.369 -2.981 -12.165 1.00 27.52 46 THR C N 1
ATOM 2729 C CA . THR C 1 47 ? -24.084 -2.217 -13.181 1.00 28.87 46 THR C CA 1
ATOM 2730 C C . THR C 1 47 ? -23.085 -1.370 -13.949 1.00 26.22 46 THR C C 1
ATOM 2731 O O . THR C 1 47 ? -21.991 -1.107 -13.458 1.00 23.76 46 THR C O 1
ATOM 2735 N N . VAL C 1 48 ? -23.480 -0.915 -15.133 1.00 28.21 47 VAL C N 1
ATOM 2736 C CA . VAL C 1 48 ? -22.632 -0.051 -15.942 1.00 29.18 47 VAL C CA 1
ATOM 2737 C C . VAL C 1 48 ? -22.198 1.173 -15.152 1.00 25.27 47 VAL C C 1
ATOM 2738 O O . VAL C 1 48 ? -21.032 1.560 -15.179 1.00 25.78 47 VAL C O 1
ATOM 2742 N N . ASP C 1 49 ? -23.139 1.776 -14.430 1.00 27.68 48 ASP C N 1
ATOM 2743 C CA . ASP C 1 49 ? -22.819 2.933 -13.604 1.00 30.18 48 ASP C CA 1
ATOM 2744 C C . ASP C 1 49 ? -21.770 2.604 -12.546 1.00 20.12 48 ASP C C 1
ATOM 2745 O O . ASP C 1 49 ? -20.857 3.390 -12.317 1.00 26.56 48 ASP C O 1
ATOM 2750 N N . GLU C 1 50 ? -21.910 1.454 -11.894 1.00 25.28 49 GLU C N 1
ATOM 2751 C CA . GLU C 1 50 ? -20.949 1.060 -10.872 1.00 25.52 49 GLU C CA 1
ATOM 2752 C C . GLU C 1 50 ? -19.565 0.832 -11.498 1.00 22.85 49 GLU C C 1
ATOM 2753 O O . GLU C 1 50 ? -18.545 1.237 -10.938 1.00 22.74 49 GLU C O 1
ATOM 2759 N N . ARG C 1 51 ? -19.544 0.219 -12.679 1.00 23.21 50 ARG C N 1
ATOM 2760 C CA . ARG C 1 51 ? -18.280 -0.061 -13.362 1.00 22.84 50 ARG C CA 1
ATOM 2761 C C . ARG C 1 51 ? -17.574 1.228 -13.755 1.00 19.46 50 ARG C C 1
ATOM 2762 O O . ARG C 1 51 ? -16.369 1.366 -13.593 1.00 21.85 50 ARG C O 1
ATOM 2770 N N . ILE C 1 52 ? -18.344 2.182 -14.270 1.00 20.60 51 ILE C N 1
ATOM 2771 C CA . ILE C 1 52 ? -17.807 3.487 -14.604 1.00 24.16 51 ILE C CA 1
ATOM 2772 C C . ILE C 1 52 ? -17.237 4.204 -13.378 1.00 20.22 51 ILE C C 1
ATOM 2773 O O . ILE C 1 52 ? -16.141 4.752 -13.426 1.00 23.31 51 ILE C O 1
ATOM 2778 N N . GLU C 1 53 ? -18.001 4.205 -12.282 1.00 24.43 52 GLU C N 1
ATOM 2779 C CA . GLU C 1 53 ? -17.574 4.834 -11.035 1.00 27.06 52 GLU C CA 1
ATOM 2780 C C . GLU C 1 53 ? -16.253 4.247 -10.539 1.00 20.38 52 GLU C C 1
ATOM 2781 O O . GLU C 1 53 ? -15.336 4.970 -10.146 1.00 22.87 52 GLU C O 1
ATOM 2787 N N . MET C 1 54 ? -16.162 2.924 -10.578 1.00 21.86 53 MET C N 1
ATOM 2788 C CA . MET C 1 54 ? -14.963 2.237 -10.116 1.00 24.85 53 MET C CA 1
ATOM 2789 C C . MET C 1 54 ? -13.741 2.603 -10.955 1.00 22.28 53 MET C C 1
ATOM 2790 O O . MET C 1 54 ? -12.650 2.771 -10.429 1.00 22.32 53 MET C O 1
ATOM 2795 N N . ILE C 1 55 ? -13.929 2.745 -12.262 1.00 23.38 54 ILE C N 1
ATOM 2796 C CA . ILE C 1 55 ? -12.818 3.125 -13.125 1.00 21.22 54 ILE C CA 1
ATOM 2797 C C . ILE C 1 55 ? -12.417 4.585 -12.903 1.00 18.39 54 ILE C C 1
ATOM 2798 O O . ILE C 1 55 ? -11.232 4.910 -12.836 1.00 22.29 54 ILE C O 1
ATOM 2803 N N . ARG C 1 56 ? -13.412 5.463 -12.775 1.00 22.67 55 ARG C N 1
ATOM 2804 C CA . ARG C 1 56 ? -13.125 6.868 -12.511 1.00 26.04 55 ARG C CA 1
ATOM 2805 C C . ARG C 1 56 ? -12.364 7.041 -11.195 1.00 23.82 55 ARG C C 1
ATOM 2806 O O . ARG C 1 56 ? -11.394 7.794 -11.131 1.00 27.75 55 ARG C O 1
ATOM 2814 N N . GLU C 1 57 ? -12.792 6.321 -10.158 1.00 26.69 56 GLU C N 1
ATOM 2815 C CA . GLU C 1 57 ? -12.112 6.335 -8.860 1.00 29.46 56 GLU C CA 1
ATOM 2816 C C . GLU C 1 57 ? -10.639 5.957 -8.985 1.00 32.38 56 GLU C C 1
ATOM 2817 O O . GLU C 1 57 ? -9.770 6.566 -8.366 1.00 35.06 56 GLU C O 1
ATOM 2823 N N . SER C 1 58 ? -10.371 4.943 -9.801 1.00 26.27 57 SER C N 1
ATOM 2824 C CA . SER C 1 58 ? -9.037 4.377 -9.913 1.00 26.24 57 SER C CA 1
ATOM 2825 C C . SER C 1 58 ? -8.135 5.121 -10.892 1.00 23.60 57 SER C C 1
ATOM 2826 O O . SER C 1 58 ? -6.938 4.871 -10.938 1.00 23.26 57 SER C O 1
ATOM 2829 N N . THR C 1 59 ? -8.711 6.033 -11.673 1.00 23.57 58 THR C N 1
ATOM 2830 C CA . THR C 1 59 ? -7.941 6.748 -12.685 1.00 25.04 58 THR C CA 1
ATOM 2831 C C . THR C 1 59 ? -7.891 8.250 -12.429 1.00 30.53 58 THR C C 1
ATOM 2832 O O . THR C 1 59 ? -7.680 9.038 -13.348 1.00 27.53 58 THR C O 1
ATOM 2836 N N . ALA C 1 60 ? -8.051 8.640 -11.170 1.00 30.65 59 ALA C N 1
ATOM 2837 C CA . ALA C 1 60 ? -8.123 10.054 -10.825 1.00 30.50 59 ALA C CA 1
ATOM 2838 C C . ALA C 1 60 ? -6.827 10.795 -11.143 1.00 30.30 59 ALA C C 1
ATOM 2839 O O . ALA C 1 60 ? -6.831 12.008 -11.336 1.00 35.02 59 ALA C O 1
ATOM 2841 N N . ASP C 1 61 ? -5.723 10.061 -11.209 1.00 29.76 60 ASP C N 1
ATOM 2842 C CA . ASP C 1 61 ? -4.419 10.660 -11.470 1.00 33.91 60 ASP C CA 1
ATOM 2843 C C . ASP C 1 61 ? -4.065 10.689 -12.956 1.00 31.25 60 ASP C C 1
ATOM 2844 O O . ASP C 1 61 ? -2.940 11.029 -13.321 1.00 31.90 60 ASP C O 1
ATOM 2849 N N . LEU C 1 62 ? -5.027 10.331 -13.803 1.00 28.72 61 LEU C N 1
ATOM 2850 C CA . LEU C 1 62 ? -4.841 10.382 -15.255 1.00 27.74 61 LEU C CA 1
ATOM 2851 C C . LEU C 1 62 ? -5.724 11.459 -15.873 1.00 27.06 61 LEU C C 1
ATOM 2852 O O . LEU C 1 62 ? -6.864 11.190 -16.248 1.00 27.60 61 LEU C O 1
ATOM 2857 N N . PRO C 1 63 ? -5.192 12.686 -15.985 1.00 26.95 62 PRO C N 1
ATOM 2858 C CA . PRO C 1 63 ? -5.988 13.859 -16.373 1.00 31.03 62 PRO C CA 1
ATOM 2859 C C . PRO C 1 63 ? -6.529 13.785 -17.798 1.00 30.91 62 PRO C C 1
ATOM 2860 O O . PRO C 1 63 ? -7.544 14.418 -18.110 1.00 29.90 62 PRO C O 1
ATOM 2864 N N . ASN C 1 64 ? -5.873 12.998 -18.645 1.00 25.64 63 ASN C N 1
ATOM 2865 C CA . ASN C 1 64 ? -6.265 12.911 -20.045 1.00 23.37 63 ASN C CA 1
ATOM 2866 C C . ASN C 1 64 ? -7.109 11.676 -20.372 1.00 23.08 63 ASN C C 1
ATOM 2867 O O . ASN C 1 64 ? -7.279 11.318 -21.531 1.00 24.19 63 ASN C O 1
ATOM 2872 N N . LEU C 1 65 ? -7.686 11.068 -19.347 1.00 20.03 64 LEU C N 1
ATOM 2873 C CA . LEU C 1 65 ? -8.533 9.898 -19.510 1.00 22.54 64 LEU C CA 1
ATOM 2874 C C . LEU C 1 65 ? -9.961 10.187 -19.061 1.00 21.75 64 LEU C C 1
ATOM 2875 O O . LEU C 1 65 ? -10.180 10.801 -18.013 1.00 24.87 64 LEU C O 1
ATOM 2880 N N . ARG C 1 66 ? -10.933 9.733 -19.843 1.00 20.91 65 ARG C N 1
ATOM 2881 C CA . ARG C 1 66 ? -12.313 9.776 -19.412 1.00 21.00 65 ARG C CA 1
ATOM 2882 C C . ARG C 1 66 ? -12.991 8.433 -19.639 1.00 23.08 65 ARG C C 1
ATOM 2883 O O . ARG C 1 66 ? -12.479 7.575 -20.365 1.00 21.90 65 ARG C O 1
ATOM 2891 N N . VAL C 1 67 ? -14.131 8.247 -18.996 1.00 20.50 66 VAL C N 1
ATOM 2892 C CA . VAL C 1 67 ? -14.820 6.971 -18.988 1.00 17.22 66 VAL C CA 1
ATOM 2893 C C . VAL C 1 67 ? -16.249 7.145 -19.468 1.00 24.32 66 VAL C C 1
ATOM 2894 O O . VAL C 1 67 ? -16.985 7.993 -18.964 1.00 25.77 66 VAL C O 1
ATOM 2898 N N . GLU C 1 68 ? -16.639 6.345 -20.450 1.00 21.33 67 GLU C N 1
ATOM 2899 C CA . GLU C 1 68 ? -17.967 6.427 -21.035 1.00 23.75 67 GLU C CA 1
ATOM 2900 C C . GLU C 1 68 ? -18.490 5.030 -21.331 1.00 24.70 67 GLU C C 1
ATOM 2901 O O . GLU C 1 68 ? -17.717 4.109 -21.577 1.00 26.69 67 GLU C O 1
ATOM 2907 N N . SER C 1 69 ? -19.802 4.867 -21.289 1.00 23.84 68 SER C N 1
ATOM 2908 C CA . SER C 1 69 ? -20.420 3.604 -21.638 1.00 24.62 68 SER C CA 1
ATOM 2909 C C . SER C 1 69 ? -20.780 3.588 -23.114 1.00 29.65 68 SER C C 1
ATOM 2910 O O . SER C 1 69 ? -20.864 4.632 -23.752 1.00 29.04 68 SER C O 1
ATOM 2913 N N . GLY C 1 70 ? -20.986 2.400 -23.662 1.00 28.59 69 GLY C N 1
ATOM 2914 C CA . GLY C 1 70 ? -21.440 2.302 -25.032 1.00 30.59 69 GLY C CA 1
ATOM 2915 C C . GLY C 1 70 ? -22.013 0.949 -25.376 1.00 26.51 69 GLY C C 1
ATOM 2916 O O . GLY C 1 70 ? -21.771 -0.036 -24.679 1.00 28.03 69 GLY C O 1
ATOM 2917 N N . GLN C 1 71 ? -22.780 0.916 -26.463 1.00 27.17 70 GLN C N 1
ATOM 2918 C CA . GLN C 1 71 ? -23.377 -0.301 -26.992 1.00 31.54 70 GLN C CA 1
ATOM 2919 C C . GLN C 1 71 ? -23.089 -0.375 -28.480 1.00 26.86 70 GLN C C 1
ATOM 2920 O O . GLN C 1 71 ? -22.668 0.610 -29.079 1.00 31.05 70 GLN C O 1
ATOM 2926 N N . GLY C 1 72 ? -23.348 -1.528 -29.081 1.00 29.20 71 GLY C N 1
ATOM 2927 C CA . GLY C 1 72 ? -23.197 -1.669 -30.515 1.00 25.92 71 GLY C CA 1
ATOM 2928 C C . GLY C 1 72 ? -21.746 -1.868 -30.915 1.00 26.00 71 GLY C C 1
ATOM 2929 O O . GLY C 1 72 ? -20.926 -2.319 -30.110 1.00 29.61 71 GLY C O 1
ATOM 2930 N N . LEU C 1 73 ? -21.426 -1.528 -32.157 1.00 26.32 72 LEU C N 1
ATOM 2931 C CA . LEU C 1 73 ? -20.074 -1.718 -32.666 1.00 24.50 72 LEU C CA 1
ATOM 2932 C C . LEU C 1 73 ? -19.077 -0.799 -31.997 1.00 21.54 72 LEU C C 1
ATOM 2933 O O . LEU C 1 73 ? -19.267 0.417 -31.946 1.00 21.79 72 LEU C O 1
ATOM 2938 N N . LEU C 1 74 ? -17.986 -1.378 -31.519 1.00 19.32 73 LEU C N 1
ATOM 2939 C CA . LEU C 1 74 ? -16.912 -0.573 -30.962 1.00 18.49 73 LEU C CA 1
ATOM 2940 C C . LEU C 1 74 ? -16.387 0.462 -31.959 1.00 18.98 73 LEU C C 1
ATOM 2941 O O . LEU C 1 74 ? -16.067 1.576 -31.565 1.00 19.44 73 LEU C O 1
ATOM 2946 N N . VAL C 1 75 ? -16.284 0.116 -33.244 1.00 18.43 74 VAL C N 1
ATOM 2947 C CA . VAL C 1 75 ? -15.713 1.077 -34.177 1.00 18.62 74 VAL C CA 1
ATOM 2948 C C . VAL C 1 75 ? -16.592 2.323 -34.323 1.00 19.03 74 VAL C C 1
ATOM 2949 O O . VAL C 1 75 ? -16.076 3.405 -34.570 1.00 21.78 74 VAL C O 1
ATOM 2953 N N . ASP C 1 76 ? -17.897 2.176 -34.129 1.00 21.03 75 ASP C N 1
ATOM 2954 C CA . ASP C 1 76 ? -18.777 3.343 -34.161 1.00 22.12 75 ASP C CA 1
ATOM 2955 C C . ASP C 1 76 ? -18.551 4.223 -32.934 1.00 24.68 75 ASP C C 1
ATOM 2956 O O . ASP C 1 76 ? -18.537 5.444 -33.051 1.00 23.08 75 ASP C O 1
ATOM 2961 N N . PHE C 1 77 ? -18.335 3.601 -31.773 1.00 19.94 76 PHE C N 1
ATOM 2962 C CA . PHE C 1 77 ? -18.003 4.345 -30.561 1.00 20.14 76 PHE C CA 1
ATOM 2963 C C . PHE C 1 77 ? -16.748 5.171 -30.786 1.00 20.13 76 PHE C C 1
ATOM 2964 O O . PHE C 1 77 ? -16.666 6.343 -30.407 1.00 20.38 76 PHE C O 1
ATOM 2972 N N . VAL C 1 78 ? -15.763 4.530 -31.384 1.00 16.90 77 VAL C N 1
ATOM 2973 C CA . VAL C 1 78 ? -14.451 5.172 -31.627 1.00 16.83 77 VAL C CA 1
ATOM 2974 C C . VAL C 1 78 ? -14.596 6.313 -32.651 1.00 19.06 77 VAL C C 1
ATOM 2975 O O . VAL C 1 78 ? -14.148 7.379 -32.403 1.00 19.28 77 VAL C O 1
ATOM 2979 N N . ARG C 1 79 ? -15.219 6.024 -33.773 1.00 19.82 78 ARG C N 1
ATOM 2980 C CA . ARG C 1 79 ? -15.329 7.021 -34.863 1.00 20.23 78 ARG C CA 1
ATOM 2981 C C . ARG C 1 79 ? -16.228 8.196 -34.454 1.00 21.82 78 ARG C C 1
ATOM 2982 O O . ARG C 1 79 ? -15.937 9.271 -34.863 1.00 19.98 78 ARG C O 1
ATOM 2990 N N . GLU C 1 80 ? -17.272 7.936 -33.677 1.00 21.04 79 GLU C N 1
ATOM 2991 C CA . GLU C 1 80 ? -18.193 9.028 -33.274 1.00 21.43 79 GLU C CA 1
ATOM 2992 C C . GLU C 1 80 ? -17.469 10.011 -32.357 1.00 22.85 79 GLU C C 1
ATOM 2993 O O . GLU C 1 80 ? -17.985 11.092 -32.142 1.00 24.88 79 GLU C O 1
ATOM 2999 N N . ARG C 1 81 ? -16.317 9.625 -31.832 1.00 20.33 80 ARG C N 1
ATOM 3000 C CA . ARG C 1 81 ? -15.546 10.496 -30.962 1.00 20.12 80 ARG C CA 1
ATOM 3001 C C . ARG C 1 81 ? -14.330 11.077 -31.665 1.00 19.61 80 ARG C C 1
ATOM 3002 O O . ARG C 1 81 ? -13.456 11.683 -31.041 1.00 24.16 80 ARG C O 1
ATOM 3010 N N . GLY C 1 82 ? -14.297 10.896 -32.982 1.00 20.03 81 GLY C N 1
ATOM 3011 C CA . GLY C 1 82 ? -13.262 11.464 -33.820 1.00 22.44 81 GLY C CA 1
ATOM 3012 C C . GLY C 1 82 ? -11.936 10.735 -33.783 1.00 21.63 81 GLY C C 1
ATOM 3013 O O . GLY C 1 82 ? -10.924 11.256 -34.241 1.00 24.28 81 GLY C O 1
ATOM 3014 N N . LEU C 1 83 ? -11.932 9.524 -33.231 1.00 19.64 82 LEU C N 1
ATOM 3015 C CA . LEU C 1 83 ? -10.688 8.781 -33.102 1.00 18.31 82 LEU C CA 1
ATOM 3016 C C . LEU C 1 83 ? -10.672 7.597 -34.053 1.00 17.39 82 LEU C C 1
ATOM 3017 O O . LEU C 1 83 ? -11.691 7.272 -34.658 1.00 18.13 82 LEU C O 1
ATOM 3022 N N . ASN C 1 84 ? -9.521 6.946 -34.186 1.00 18.02 83 ASN C N 1
ATOM 3023 C CA . ASN C 1 84 ? -9.496 5.713 -34.971 1.00 18.75 83 ASN C CA 1
ATOM 3024 C C . ASN C 1 84 ? -8.429 4.745 -34.495 1.00 18.14 83 ASN C C 1
ATOM 3025 O O . ASN C 1 84 ? -7.815 4.040 -35.292 1.00 18.24 83 ASN C O 1
ATOM 3030 N N . ALA C 1 85 ? -8.236 4.708 -33.180 1.00 16.22 84 ALA C N 1
ATOM 3031 C CA . ALA C 1 85 ? -7.346 3.719 -32.569 1.00 15.28 84 ALA C CA 1
ATOM 3032 C C . ALA C 1 85 ? -7.978 3.112 -31.326 1.00 16.34 84 ALA C C 1
ATOM 3033 O O . ALA C 1 85 ? -8.637 3.792 -30.537 1.00 15.48 84 ALA C O 1
ATOM 3035 N N . ILE C 1 86 ? -7.718 1.822 -31.157 1.00 13.98 85 ILE C N 1
ATOM 3036 C CA . ILE C 1 86 ? -8.119 1.043 -29.958 1.00 14.26 85 ILE C CA 1
ATOM 3037 C C . ILE C 1 86 ? -6.822 0.552 -29.308 1.00 15.58 85 ILE C C 1
ATOM 3038 O O . ILE C 1 86 ? -5.936 0.206 -30.024 1.00 15.05 85 ILE C O 1
ATOM 3043 N N . VAL C 1 87 ? -6.755 0.597 -27.985 1.00 14.33 86 VAL C N 1
ATOM 3044 C CA . VAL C 1 87 ? -5.604 0.048 -27.222 1.00 13.89 86 VAL C CA 1
ATOM 3045 C C . VAL C 1 87 ? -6.158 -1.062 -26.324 1.00 14.47 86 VAL C C 1
ATOM 3046 O O . VAL C 1 87 ? -7.080 -0.813 -25.598 1.00 15.60 86 VAL C O 1
ATOM 3050 N N . LYS C 1 88 ? -5.594 -2.255 -26.452 1.00 16.22 87 LYS C N 1
ATOM 3051 C CA . LYS C 1 88 ? -6.105 -3.463 -25.768 1.00 17.75 87 LYS C CA 1
ATOM 3052 C C . LYS C 1 88 ? -4.924 -4.203 -25.146 1.00 16.44 87 LYS C C 1
ATOM 3053 O O . LYS C 1 88 ? -3.937 -4.319 -25.771 1.00 15.75 87 LYS C O 1
ATOM 3059 N N . GLY C 1 89 ? -5.085 -4.685 -23.928 1.00 15.83 88 GLY C N 1
ATOM 3060 C CA . GLY C 1 89 ? -4.026 -5.480 -23.333 1.00 15.56 88 GLY C CA 1
ATOM 3061 C C . GLY C 1 89 ? -4.150 -6.959 -23.680 1.00 15.63 88 GLY C C 1
ATOM 3062 O O . GLY C 1 89 ? -5.263 -7.465 -23.841 1.00 19.49 88 GLY C O 1
ATOM 3063 N N . LEU C 1 90 ? -3.004 -7.640 -23.791 1.00 15.89 89 LEU C N 1
ATOM 3064 C CA . LEU C 1 90 ? -2.943 -9.066 -24.147 1.00 18.27 89 LEU C CA 1
ATOM 3065 C C . LEU C 1 90 ? -2.054 -9.833 -23.192 1.00 21.31 89 LEU C C 1
ATOM 3066 O O . LEU C 1 90 ? -0.986 -9.348 -22.828 1.00 18.94 89 LEU C O 1
ATOM 3071 N N . ARG C 1 91 ? -2.461 -11.049 -22.831 1.00 19.02 90 ARG C N 1
ATOM 3072 C CA . ARG C 1 91 ? -1.656 -11.878 -21.936 1.00 19.10 90 ARG C CA 1
ATOM 3073 C C . ARG C 1 91 ? -0.936 -13.017 -22.664 1.00 19.28 90 ARG C C 1
ATOM 3074 O O . ARG C 1 91 ? 0.215 -13.336 -22.370 1.00 22.76 90 ARG C O 1
ATOM 3082 N N . THR C 1 92 ? -1.628 -13.646 -23.606 1.00 20.17 91 THR C N 1
ATOM 3083 C CA . THR C 1 92 ? -1.096 -14.839 -24.242 1.00 18.55 91 THR C CA 1
ATOM 3084 C C . THR C 1 92 ? -1.166 -14.800 -25.764 1.00 20.94 91 THR C C 1
ATOM 3085 O O . THR C 1 92 ? -1.877 -13.979 -26.343 1.00 18.97 91 THR C O 1
ATOM 3089 N N . GLY C 1 93 ? -0.464 -15.732 -26.404 1.00 19.34 92 GLY C N 1
ATOM 3090 C CA . GLY C 1 93 ? -0.544 -15.897 -27.843 1.00 22.24 92 GLY C CA 1
ATOM 3091 C C . GLY C 1 93 ? -1.944 -16.258 -28.304 1.00 20.98 92 GLY C C 1
ATOM 3092 O O . GLY C 1 93 ? -2.360 -15.869 -29.396 1.00 20.89 92 GLY C O 1
ATOM 3093 N N . THR C 1 94 ? -2.672 -16.999 -27.471 1.00 21.79 93 THR C N 1
ATOM 3094 C CA . THR C 1 94 ? -4.061 -17.344 -27.755 1.00 19.94 93 THR C CA 1
ATOM 3095 C C . THR C 1 94 ? -4.919 -16.090 -27.840 1.00 22.84 93 THR C C 1
ATOM 3096 O O . THR C 1 94 ? -5.744 -15.950 -28.756 1.00 21.41 93 THR C O 1
ATOM 3100 N N . ASP C 1 95 ? -4.716 -15.189 -26.882 1.00 21.46 94 ASP C N 1
ATOM 3101 C CA . ASP C 1 95 ? -5.361 -13.878 -26.890 1.00 20.28 94 ASP C CA 1
ATOM 3102 C C . ASP C 1 95 ? -5.097 -13.160 -28.201 1.00 19.38 94 ASP C C 1
ATOM 3103 O O . ASP C 1 95 ? -6.007 -12.574 -28.800 1.00 19.93 94 ASP C O 1
ATOM 3108 N N . PHE C 1 96 ? -3.840 -13.177 -28.608 1.00 17.05 95 PHE C N 1
ATOM 3109 C CA . PHE C 1 96 ? -3.478 -12.443 -29.831 1.00 16.90 95 PHE C CA 1
ATOM 3110 C C . PHE C 1 96 ? -4.242 -12.984 -31.045 1.00 20.11 95 PHE C C 1
ATOM 3111 O O . PHE C 1 96 ? -4.717 -12.207 -31.833 1.00 20.20 95 PHE C O 1
ATOM 3119 N N . GLU C 1 97 ? -4.308 -14.306 -31.186 1.00 18.64 96 GLU C N 1
ATOM 3120 C CA . GLU C 1 97 ? -4.982 -14.926 -32.358 1.00 20.56 96 GLU C CA 1
ATOM 3121 C C . GLU C 1 97 ? -6.455 -14.500 -32.412 1.00 23.60 96 GLU C C 1
ATOM 3122 O O . GLU C 1 97 ? -6.935 -14.100 -33.456 1.00 27.72 96 GLU C O 1
ATOM 3128 N N . TYR C 1 98 ? -7.133 -14.515 -31.287 1.00 26.50 97 TYR C N 1
ATOM 3129 C CA . TYR C 1 98 ? -8.560 -14.128 -31.263 1.00 25.02 97 TYR C CA 1
ATOM 3130 C C . TYR C 1 98 ? -8.728 -12.621 -31.511 1.00 25.37 97 TYR C C 1
ATOM 3131 O O . TYR C 1 98 ? -9.592 -12.192 -32.274 1.00 23.43 97 TYR C O 1
ATOM 3139 N N . GLU C 1 99 ? -7.899 -11.825 -30.862 1.00 21.11 98 GLU C N 1
ATOM 3140 C CA . GLU C 1 99 ? -8.036 -10.384 -31.021 1.00 18.89 98 GLU C CA 1
ATOM 3141 C C . GLU C 1 99 ? -7.570 -9.906 -32.381 1.00 22.24 98 GLU C C 1
ATOM 3142 O O . GLU C 1 99 ? -8.024 -8.870 -32.860 1.00 17.87 98 GLU C O 1
ATOM 3148 N N . LEU C 1 100 ? -6.666 -10.658 -33.003 1.00 19.23 99 LEU C N 1
ATOM 3149 C CA . LEU C 1 100 ? -6.195 -10.337 -34.347 1.00 17.37 99 LEU C CA 1
ATOM 3150 C C . LEU C 1 100 ? -7.359 -10.312 -35.321 1.00 17.11 99 LEU C C 1
ATOM 3151 O O . LEU C 1 100 ? -7.463 -9.414 -36.162 1.00 15.05 99 LEU C O 1
ATOM 3156 N N . GLN C 1 101 ? -8.239 -11.294 -35.201 1.00 18.00 100 GLN C N 1
ATOM 3157 C CA . GLN C 1 101 ? -9.363 -11.380 -36.119 1.00 17.58 100 GLN C CA 1
ATOM 3158 C C . GLN C 1 101 ? -10.285 -10.180 -35.941 1.00 15.66 100 GLN C C 1
ATOM 3159 O O . GLN C 1 101 ? -10.734 -9.582 -36.915 1.00 14.55 100 GLN C O 1
ATOM 3165 N N . MET C 1 102 ? -10.554 -9.817 -34.700 1.00 16.45 101 MET C N 1
ATOM 3166 C CA . MET C 1 102 ? -11.372 -8.640 -34.423 1.00 16.39 101 MET C CA 1
ATOM 3167 C C . MET C 1 102 ? -10.721 -7.375 -34.939 1.00 14.51 101 MET C C 1
ATOM 3168 O O . MET C 1 102 ? -11.388 -6.497 -35.495 1.00 15.12 101 MET C O 1
ATOM 3173 N N . ALA C 1 103 ? -9.413 -7.269 -34.723 1.00 13.12 102 ALA C N 1
ATOM 3174 C CA . ALA C 1 103 ? -8.660 -6.106 -35.164 1.00 13.50 102 ALA C CA 1
ATOM 3175 C C . ALA C 1 103 ? -8.709 -5.958 -36.668 1.00 14.75 102 ALA C C 1
ATOM 3176 O O . ALA C 1 103 ? -8.924 -4.859 -37.184 1.00 14.74 102 ALA C O 1
ATOM 3178 N N . GLN C 1 104 ? -8.520 -7.060 -37.377 1.00 12.63 103 GLN C N 1
ATOM 3179 C CA . GLN C 1 104 ? -8.554 -6.981 -38.830 1.00 12.88 103 GLN C CA 1
ATOM 3180 C C . GLN C 1 104 ? -9.954 -6.658 -39.338 1.00 13.78 103 GLN C C 1
ATOM 3181 O O . GLN C 1 104 ? -10.098 -5.873 -40.277 1.00 14.91 103 GLN C O 1
ATOM 3187 N N . MET C 1 105 ? -10.973 -7.217 -38.693 1.00 13.64 104 MET C N 1
ATOM 3188 C CA . MET C 1 105 ? -12.350 -6.876 -39.059 1.00 14.05 104 MET C CA 1
ATOM 3189 C C . MET C 1 105 ? -12.606 -5.384 -38.846 1.00 16.82 104 MET C C 1
ATOM 3190 O O . MET C 1 105 ? -13.174 -4.710 -39.713 1.00 17.06 104 MET C O 1
ATOM 3195 N N . ASN C 1 106 ? -12.181 -4.860 -37.700 1.00 15.62 105 ASN C N 1
ATOM 3196 C CA . ASN C 1 106 ? -12.449 -3.458 -37.358 1.00 14.23 105 ASN C CA 1
ATOM 3197 C C . ASN C 1 106 ? -11.750 -2.492 -38.304 1.00 16.71 105 ASN C C 1
ATOM 3198 O O . ASN C 1 106 ? -12.292 -1.426 -38.656 1.00 16.65 105 ASN C O 1
ATOM 3203 N N . LYS C 1 107 ? -10.555 -2.861 -38.740 1.00 15.26 106 LYS C N 1
ATOM 3204 C CA . LYS C 1 107 ? -9.826 -2.042 -39.693 1.00 15.67 106 LYS C CA 1
ATOM 3205 C C . LYS C 1 107 ? -10.540 -2.078 -41.041 1.00 18.07 106 LYS C C 1
ATOM 3206 O O . LYS C 1 107 ? -10.679 -1.057 -41.722 1.00 20.35 106 LYS C O 1
ATOM 3212 N N . HIS C 1 108 ? -10.989 -3.267 -41.419 1.00 15.52 107 HIS C N 1
ATOM 3213 C CA . HIS C 1 108 ? -11.688 -3.436 -42.685 1.00 16.93 107 HIS C CA 1
ATOM 3214 C C . HIS C 1 108 ? -12.969 -2.607 -42.758 1.00 18.72 107 HIS C C 1
ATOM 3215 O O . HIS C 1 108 ? -13.227 -1.926 -43.767 1.00 20.79 107 HIS C O 1
ATOM 3222 N N . ILE C 1 109 ? -13.778 -2.645 -41.710 1.00 18.26 108 ILE C N 1
ATOM 3223 C CA . ILE C 1 109 ? -15.109 -2.057 -41.823 1.00 18.00 108 ILE C CA 1
ATOM 3224 C C . ILE C 1 109 ? -15.128 -0.567 -41.513 1.00 21.51 108 ILE C C 1
ATOM 3225 O O . ILE C 1 109 ? -16.076 0.123 -41.889 1.00 21.53 108 ILE C O 1
ATOM 3230 N N . ALA C 1 110 ? -14.096 -0.059 -40.847 1.00 18.12 109 ALA C N 1
ATOM 3231 C CA . ALA C 1 110 ? -14.165 1.310 -40.340 1.00 18.72 109 ALA C CA 1
ATOM 3232 C C . ALA C 1 110 ? -12.831 2.050 -40.310 1.00 18.31 109 ALA C C 1
ATOM 3233 O O . ALA C 1 110 ? -12.770 3.206 -39.864 1.00 22.60 109 ALA C O 1
ATOM 3235 N N . GLY C 1 111 ? -11.761 1.391 -40.743 1.00 17.23 110 GLY C N 1
ATOM 3236 C CA . GLY C 1 111 ? -10.455 2.017 -40.772 1.00 17.39 110 GLY C CA 1
ATOM 3237 C C . GLY C 1 111 ? -9.901 2.311 -39.383 1.00 18.55 110 GLY C C 1
ATOM 3238 O O . GLY C 1 111 ? -9.018 3.144 -39.226 1.00 22.66 110 GLY C O 1
ATOM 3239 N N . VAL C 1 112 ? -10.432 1.629 -38.369 1.00 17.50 111 VAL C N 1
ATOM 3240 C CA . VAL C 1 112 ? -9.983 1.824 -36.992 1.00 18.74 111 VAL C CA 1
ATOM 3241 C C . VAL C 1 112 ? -8.875 0.830 -36.695 1.00 17.06 111 VAL C C 1
ATOM 3242 O O . VAL C 1 112 ? -9.049 -0.359 -36.887 1.00 19.78 111 VAL C O 1
ATOM 3246 N N . ASP C 1 113 ? -7.742 1.338 -36.229 1.00 14.85 112 ASP C N 1
ATOM 3247 C CA . ASP C 1 113 ? -6.582 0.488 -35.924 1.00 16.03 112 ASP C CA 1
ATOM 3248 C C . ASP C 1 113 ? -6.590 0.010 -34.485 1.00 15.80 112 ASP C C 1
ATOM 3249 O O . ASP C 1 113 ? -7.279 0.589 -33.652 1.00 16.57 112 ASP C O 1
ATOM 3254 N N . THR C 1 114 ? -5.834 -1.049 -34.215 1.00 13.99 113 THR C N 1
ATOM 3255 C CA . THR C 1 114 ? -5.742 -1.597 -32.864 1.00 15.47 113 THR C CA 1
ATOM 3256 C C . THR C 1 114 ? -4.296 -1.784 -32.467 1.00 14.59 113 THR C C 1
ATOM 3257 O O . THR C 1 114 ? -3.513 -2.386 -33.182 1.00 16.01 113 THR C O 1
ATOM 3261 N N . PHE C 1 115 ? -3.954 -1.237 -31.308 1.00 13.94 114 PHE C N 1
ATOM 3262 C CA . PHE C 1 115 ? -2.638 -1.394 -30.722 1.00 15.32 114 PHE C CA 1
ATOM 3263 C C . PHE C 1 115 ? -2.740 -2.258 -29.488 1.00 14.38 114 PHE C C 1
ATOM 3264 O O . PHE C 1 115 ? -3.532 -1.979 -28.590 1.00 18.73 114 PHE C O 1
ATOM 3272 N N . PHE C 1 116 ? -1.941 -3.310 -29.450 1.00 14.02 115 PHE C N 1
ATOM 3273 C CA . PHE C 1 116 ? -1.960 -4.219 -28.311 1.00 14.27 115 PHE C CA 1
ATOM 3274 C C . PHE C 1 116 ? -0.765 -3.972 -27.420 1.00 13.76 115 PHE C C 1
ATOM 3275 O O . PHE C 1 116 ? 0.335 -3.711 -27.897 1.00 15.06 115 PHE C O 1
ATOM 3283 N N . VAL C 1 117 ? -0.971 -4.099 -26.116 1.00 14.47 116 VAL C N 1
ATOM 3284 C CA . VAL C 1 117 ? 0.137 -3.973 -25.202 1.00 15.03 116 VAL C CA 1
ATOM 3285 C C . VAL C 1 117 ? 0.226 -5.250 -24.355 1.00 15.96 116 VAL C C 1
ATOM 3286 O O . VAL C 1 117 ? -0.791 -5.851 -24.034 1.00 21.40 116 VAL C O 1
ATOM 3290 N N . ALA C 1 118 ? 1.449 -5.707 -24.108 1.00 15.62 117 ALA C N 1
ATOM 3291 C CA . ALA C 1 118 ? 1.684 -6.889 -23.294 1.00 19.31 117 ALA C CA 1
ATOM 3292 C C . ALA C 1 118 ? 1.366 -6.613 -21.847 1.00 17.93 117 ALA C C 1
ATOM 3293 O O . ALA C 1 118 ? 1.720 -5.561 -21.297 1.00 17.34 117 ALA C O 1
ATOM 3295 N N . THR C 1 119 ? 0.719 -7.582 -21.214 1.00 19.06 118 THR C N 1
ATOM 3296 C CA . THR C 1 119 ? 0.436 -7.493 -19.796 1.00 17.40 118 THR C CA 1
ATOM 3297 C C . THR C 1 119 ? 1.701 -7.225 -18.971 1.00 17.54 118 THR C C 1
ATOM 3298 O O . THR C 1 119 ? 2.788 -7.649 -19.346 1.00 19.98 118 THR C O 1
ATOM 3302 N N . ALA C 1 120 ? 1.566 -6.476 -17.883 1.00 15.66 119 ALA C N 1
ATOM 3303 C CA . ALA C 1 120 ? 2.661 -6.425 -16.907 1.00 19.06 119 ALA C CA 1
ATOM 3304 C C . ALA C 1 120 ? 2.808 -7.830 -16.360 1.00 18.35 119 ALA C C 1
ATOM 3305 O O . ALA C 1 120 ? 1.802 -8.503 -16.157 1.00 18.69 119 ALA C O 1
ATOM 3307 N N . PRO C 1 121 ? 4.050 -8.271 -16.110 1.00 16.59 120 PRO C N 1
ATOM 3308 C CA . PRO C 1 121 ? 4.261 -9.644 -15.624 1.00 19.41 120 PRO C CA 1
ATOM 3309 C C . PRO C 1 121 ? 3.446 -9.993 -14.390 1.00 19.00 120 PRO C C 1
ATOM 3310 O O . PRO C 1 121 ? 2.916 -11.110 -14.327 1.00 18.29 120 PRO C O 1
ATOM 3314 N N . ALA C 1 122 ? 3.329 -9.064 -13.441 1.00 16.44 121 ALA C N 1
ATOM 3315 C CA . ALA C 1 122 ? 2.640 -9.327 -12.177 1.00 18.76 121 ALA C CA 1
ATOM 3316 C C . ALA C 1 122 ? 1.155 -9.633 -12.342 1.00 22.02 121 ALA C C 1
ATOM 3317 O O . ALA C 1 122 ? 0.535 -10.185 -11.434 1.00 22.60 121 ALA C O 1
ATOM 3319 N N . TYR C 1 123 ? 0.581 -9.273 -13.489 1.00 19.65 122 TYR C N 1
ATOM 3320 C CA . TYR C 1 123 ? -0.852 -9.461 -13.695 1.00 22.11 122 TYR C CA 1
ATOM 3321 C C . TYR C 1 123 ? -1.167 -10.493 -14.762 1.00 15.52 122 TYR C C 1
ATOM 3322 O O . TYR C 1 123 ? -2.284 -10.538 -15.285 1.00 20.86 122 TYR C O 1
ATOM 3331 N N . SER C 1 124 ? -0.212 -11.364 -15.048 1.00 18.47 123 SER C N 1
ATOM 3332 C CA . SER C 1 124 ? -0.379 -12.409 -16.065 1.00 21.05 123 SER C CA 1
ATOM 3333 C C . SER C 1 124 ? -1.589 -13.305 -15.825 1.00 19.79 123 SER C C 1
ATOM 3334 O O . SER C 1 124 ? -2.204 -13.809 -16.766 1.00 23.43 123 SER C O 1
ATOM 3337 N N . PHE C 1 125 ? -1.939 -13.490 -14.556 1.00 16.61 124 PHE C N 1
ATOM 3338 C CA . PHE C 1 125 ? -2.978 -14.437 -14.174 1.00 18.25 124 PHE C CA 1
ATOM 3339 C C . PHE C 1 125 ? -4.266 -13.750 -13.711 1.00 16.27 124 PHE C C 1
ATOM 3340 O O . PHE C 1 125 ? -5.209 -14.409 -13.290 1.00 18.49 124 PHE C O 1
ATOM 3348 N N . VAL C 1 126 ? -4.299 -12.428 -13.789 1.00 15.46 125 VAL C N 1
ATOM 3349 C CA . VAL C 1 126 ? -5.439 -11.672 -13.301 1.00 16.78 125 VAL C CA 1
ATOM 3350 C C . VAL C 1 126 ? -6.471 -11.439 -14.407 1.00 16.48 125 VAL C C 1
ATOM 3351 O O . VAL C 1 126 ? -6.125 -11.002 -15.501 1.00 18.97 125 VAL C O 1
ATOM 3355 N N . SER C 1 127 ? -7.729 -11.757 -14.128 1.00 14.63 126 SER C N 1
ATOM 3356 C CA . SER C 1 127 ? -8.854 -11.397 -14.994 1.00 15.16 126 SER C CA 1
ATOM 3357 C C . SER C 1 127 ? -10.042 -11.067 -14.115 1.00 15.63 126 SER C C 1
ATOM 3358 O O . SER C 1 127 ? -10.102 -11.525 -12.974 1.00 17.52 126 SER C O 1
ATOM 3361 N N . SER C 1 128 ? -10.987 -10.293 -14.632 1.00 15.53 127 SER C N 1
ATOM 3362 C CA . SER C 1 128 ? -12.201 -9.998 -13.862 1.00 17.35 127 SER C CA 1
ATOM 3363 C C . SER C 1 128 ? -12.911 -11.283 -13.453 1.00 18.79 127 SER C C 1
ATOM 3364 O O . SER C 1 128 ? -13.342 -11.437 -12.300 1.00 18.42 127 SER C O 1
ATOM 3367 N N . SER C 1 129 ? -13.029 -12.211 -14.396 1.00 17.79 128 SER C N 1
ATOM 3368 C CA A SER C 1 129 ? -13.765 -13.445 -14.146 0.38 19.16 128 SER C CA 1
ATOM 3369 C CA B SER C 1 129 ? -13.746 -13.462 -14.175 0.62 19.17 128 SER C CA 1
ATOM 3370 C C . SER C 1 129 ? -13.099 -14.300 -13.076 1.00 19.38 128 SER C C 1
ATOM 3371 O O . SER C 1 129 ? -13.771 -14.763 -12.153 1.00 19.71 128 SER C O 1
ATOM 3376 N N . LEU C 1 130 ? -11.787 -14.501 -13.173 1.00 17.73 129 LEU C N 1
ATOM 3377 C CA . LEU C 1 130 ? -11.128 -15.352 -12.189 1.00 15.66 129 LEU C CA 1
ATOM 3378 C C . LEU C 1 130 ? -11.095 -14.688 -10.817 1.00 17.91 129 LEU C C 1
ATOM 3379 O O . LEU C 1 130 ? -11.227 -15.358 -9.798 1.00 17.45 129 LEU C O 1
ATOM 3384 N N . ALA C 1 131 ? -10.926 -13.373 -10.776 1.00 18.20 130 ALA C N 1
ATOM 3385 C CA . ALA C 1 131 ? -10.942 -12.667 -9.500 1.00 19.36 130 ALA C CA 1
ATOM 3386 C C . ALA C 1 131 ? -12.295 -12.818 -8.794 1.00 18.63 130 ALA C C 1
ATOM 3387 O O . ALA C 1 131 ? -12.345 -13.050 -7.579 1.00 18.61 130 ALA C O 1
ATOM 3389 N N . LYS C 1 132 ? -13.381 -12.701 -9.551 1.00 18.35 131 LYS C N 1
ATOM 3390 C CA . LYS C 1 132 ? -14.718 -12.844 -8.973 1.00 19.65 131 LYS C CA 1
ATOM 3391 C C . LYS C 1 132 ? -14.916 -14.256 -8.454 1.00 19.49 131 LYS C C 1
ATOM 3392 O O . LYS C 1 132 ? -15.416 -14.456 -7.344 1.00 20.60 131 LYS C O 1
ATOM 3398 N N . GLU C 1 133 ? -14.508 -15.230 -9.255 1.00 18.33 132 GLU C N 1
ATOM 3399 C CA . GLU C 1 133 ? -14.650 -16.637 -8.886 1.00 22.31 132 GLU C CA 1
ATOM 3400 C C . GLU C 1 133 ? -13.899 -16.966 -7.601 1.00 22.63 132 GLU C C 1
ATOM 3401 O O . GLU C 1 133 ? -14.459 -17.535 -6.661 1.00 21.84 132 GLU C O 1
ATOM 3407 N N . VAL C 1 134 ? -12.631 -16.590 -7.547 1.00 17.87 133 VAL C N 1
ATOM 3408 C CA . VAL C 1 134 ? -11.818 -16.843 -6.381 1.00 17.73 133 VAL C CA 1
ATOM 3409 C C . VAL C 1 134 ? -12.400 -16.140 -5.144 1.00 22.17 133 VAL C C 1
ATOM 3410 O O . VAL C 1 134 ? -12.503 -16.747 -4.090 1.00 20.13 133 VAL C O 1
ATOM 3414 N N . ALA C 1 135 ? -12.797 -14.880 -5.278 1.00 19.23 134 ALA C N 1
ATOM 3415 C CA . ALA C 1 135 ? -13.334 -14.131 -4.135 1.00 18.57 134 ALA C CA 1
ATOM 3416 C C . ALA C 1 135 ? -14.648 -14.747 -3.645 1.00 21.17 134 ALA C C 1
ATOM 3417 O O . ALA C 1 135 ? -14.926 -14.758 -2.446 1.00 22.55 134 ALA C O 1
ATOM 3419 N N . THR C 1 136 ? -15.445 -15.266 -4.568 1.00 20.48 135 THR C N 1
ATOM 3420 C CA . THR C 1 136 ? -16.732 -15.874 -4.225 1.00 22.88 135 THR C CA 1
ATOM 3421 C C . THR C 1 136 ? -16.544 -17.048 -3.278 1.00 26.34 135 THR C C 1
ATOM 3422 O O . THR C 1 136 ? -17.380 -17.297 -2.399 1.00 26.40 135 THR C O 1
ATOM 3426 N N . TYR C 1 137 ? -15.435 -17.761 -3.438 1.00 27.13 136 TYR C N 1
ATOM 3427 C CA . TYR C 1 137 ? -15.158 -18.917 -2.587 1.00 26.76 136 TYR C CA 1
ATOM 3428 C C . TYR C 1 137 ? -14.170 -18.613 -1.465 1.00 26.94 136 TYR C C 1
ATOM 3429 O O . TYR C 1 137 ? -13.605 -19.523 -0.855 1.00 32.13 136 TYR C O 1
ATOM 3438 N N . GLY C 1 138 ? -13.975 -17.330 -1.184 1.00 23.71 137 GLY C N 1
ATOM 3439 C CA . GLY C 1 138 ? -13.202 -16.905 -0.033 1.00 29.00 137 GLY C CA 1
ATOM 3440 C C . GLY C 1 138 ? -11.733 -16.595 -0.243 1.00 29.06 137 GLY C C 1
ATOM 3441 O O . GLY C 1 138 ? -11.027 -16.291 0.713 1.00 29.37 137 GLY C O 1
ATOM 3442 N N . GLY C 1 139 ? -11.256 -16.670 -1.481 1.00 22.22 138 GLY C N 1
ATOM 3443 C CA . GLY C 1 139 ? -9.859 -16.379 -1.748 1.00 21.96 138 GLY C CA 1
ATOM 3444 C C . GLY C 1 139 ? -9.534 -14.894 -1.714 1.00 22.78 138 GLY C C 1
ATOM 3445 O O . GLY C 1 139 ? -10.374 -14.056 -2.057 1.00 26.65 138 GLY C O 1
ATOM 3446 N N . ASP C 1 140 ? -8.311 -14.573 -1.310 1.00 20.73 139 ASP C N 1
ATOM 3447 C CA . ASP C 1 140 ? -7.879 -13.184 -1.157 1.00 26.62 139 ASP C CA 1
ATOM 3448 C C . ASP C 1 140 ? -7.356 -12.608 -2.472 1.00 22.09 139 ASP C C 1
ATOM 3449 O O . ASP C 1 140 ? -6.268 -12.961 -2.924 1.00 22.77 139 ASP C O 1
ATOM 3454 N N . VAL C 1 141 ? -8.132 -11.703 -3.067 1.00 21.89 140 VAL C N 1
ATOM 3455 C CA . VAL C 1 141 ? -7.730 -11.071 -4.326 1.00 20.26 140 VAL C CA 1
ATOM 3456 C C . VAL C 1 141 ? -7.422 -9.588 -4.143 1.00 22.97 140 VAL C C 1
ATOM 3457 O O . VAL C 1 141 ? -7.352 -8.838 -5.117 1.00 21.55 140 VAL C O 1
ATOM 3461 N N . SER C 1 142 ? -7.220 -9.168 -2.899 1.00 21.10 141 SER C N 1
ATOM 3462 C CA . SER C 1 142 ? -6.986 -7.755 -2.595 1.00 21.28 141 SER C CA 1
ATOM 3463 C C . SER C 1 142 ? -5.747 -7.160 -3.278 1.00 24.72 141 SER C C 1
ATOM 3464 O O . SER C 1 142 ? -5.681 -5.951 -3.502 1.00 25.18 141 SER C O 1
ATOM 3467 N N . ALA C 1 143 ? -4.768 -7.994 -3.619 1.00 19.97 142 ALA C N 1
ATOM 3468 C CA . ALA C 1 143 ? -3.555 -7.508 -4.272 1.00 17.49 142 ALA C CA 1
ATOM 3469 C C . ALA C 1 143 ? -3.720 -7.393 -5.791 1.00 20.14 142 ALA C C 1
ATOM 3470 O O . ALA C 1 143 ? -2.787 -6.971 -6.477 1.00 20.75 142 ALA C O 1
ATOM 3472 N N . LEU C 1 144 ? -4.890 -7.773 -6.297 1.00 19.52 143 LEU C N 1
ATOM 3473 C CA . LEU C 1 144 ? -5.118 -7.840 -7.746 1.00 18.09 143 LEU C CA 1
ATOM 3474 C C . LEU C 1 144 ? -6.082 -6.780 -8.266 1.00 17.91 143 LEU C C 1
ATOM 3475 O O . LEU C 1 144 ? -6.270 -6.646 -9.474 1.00 16.97 143 LEU C O 1
ATOM 3480 N N . LEU C 1 145 ? -6.705 -6.051 -7.341 1.00 18.64 144 LEU C N 1
ATOM 3481 C CA . LEU C 1 145 ? -7.753 -5.086 -7.642 1.00 20.62 144 LEU C CA 1
ATOM 3482 C C . LEU C 1 145 ? -7.432 -3.756 -6.983 1.00 19.83 144 LEU C C 1
ATOM 3483 O O . LEU C 1 145 ? -6.761 -3.730 -5.952 1.00 21.42 144 LEU C O 1
ATOM 3488 N N . PRO C 1 146 ? -7.906 -2.652 -7.577 1.00 23.47 145 PRO C N 1
ATOM 3489 C CA . PRO C 1 146 ? -7.767 -1.349 -6.916 1.00 25.18 145 PRO C CA 1
ATOM 3490 C C . PRO C 1 146 ? -8.442 -1.399 -5.552 1.00 24.67 145 PRO C C 1
ATOM 3491 O O . PRO C 1 146 ? -9.470 -2.063 -5.432 1.00 25.21 145 PRO C O 1
ATOM 3495 N N . ALA C 1 147 ? -7.876 -0.713 -4.561 1.00 27.65 146 ALA C N 1
ATOM 3496 C CA . ALA C 1 147 ? -8.350 -0.794 -3.180 1.00 30.67 146 ALA C CA 1
ATOM 3497 C C . ALA C 1 147 ? -9.854 -0.585 -3.058 1.00 30.19 146 ALA C C 1
ATOM 3498 O O . ALA C 1 147 ? -10.536 -1.302 -2.323 1.00 30.98 146 ALA C O 1
ATOM 3500 N N . SER C 1 148 ? -10.364 0.401 -3.787 1.00 30.10 147 SER C N 1
ATOM 3501 C CA . SER C 1 148 ? -11.779 0.730 -3.782 1.00 32.60 147 SER C CA 1
ATOM 3502 C C . SER C 1 148 ? -12.637 -0.385 -4.377 1.00 32.50 147 SER C C 1
ATOM 3503 O O . SER C 1 148 ? -13.666 -0.751 -3.805 1.00 34.27 147 SER C O 1
ATOM 3506 N N . VAL C 1 149 ? -12.223 -0.896 -5.541 1.00 25.31 148 VAL C N 1
ATOM 3507 C CA . VAL C 1 149 ? -12.907 -2.012 -6.185 1.00 21.54 148 VAL C CA 1
ATOM 3508 C C . VAL C 1 149 ? -13.064 -3.204 -5.236 1.00 20.65 148 VAL C C 1
ATOM 3509 O O . VAL C 1 149 ? -14.135 -3.800 -5.144 1.00 21.83 148 VAL C O 1
ATOM 3513 N N . HIS C 1 150 ? -11.981 -3.543 -4.545 1.00 23.53 149 HIS C N 1
ATOM 3514 C CA . HIS C 1 150 ? -11.977 -4.680 -3.629 1.00 21.91 149 HIS C CA 1
ATOM 3515 C C . HIS C 1 150 ? -13.061 -4.559 -2.563 1.00 24.08 149 HIS C C 1
ATOM 3516 O O . HIS C 1 150 ? -13.813 -5.504 -2.311 1.00 22.36 149 HIS C O 1
ATOM 3523 N N . GLN C 1 151 ? -13.147 -3.396 -1.931 1.00 27.37 150 GLN C N 1
ATOM 3524 C CA . GLN C 1 151 ? -14.178 -3.213 -0.921 1.00 30.68 150 GLN C CA 1
ATOM 3525 C C . GLN C 1 151 ? -15.571 -3.323 -1.525 1.00 24.39 150 GLN C C 1
ATOM 3526 O O . GLN C 1 151 ? -16.471 -3.899 -0.929 1.00 28.91 150 GLN C O 1
ATOM 3532 N N . ARG C 1 152 ? -15.735 -2.791 -2.731 1.00 26.59 151 ARG C N 1
ATOM 3533 C CA . ARG C 1 152 ? -17.007 -2.869 -3.435 1.00 26.72 151 ARG C CA 1
ATOM 3534 C C . ARG C 1 152 ? -17.389 -4.319 -3.751 1.00 27.23 151 ARG C C 1
ATOM 3535 O O . ARG C 1 152 ? -18.555 -4.710 -3.660 1.00 26.65 151 ARG C O 1
ATOM 3543 N N . LEU C 1 153 ? -16.390 -5.106 -4.138 1.00 23.86 152 LEU C N 1
ATOM 3544 C CA . LEU C 1 153 ? -16.592 -6.524 -4.420 1.00 24.94 152 LEU C CA 1
ATOM 3545 C C . LEU C 1 153 ? -17.039 -7.292 -3.179 1.00 24.92 152 LEU C C 1
ATOM 3546 O O . LEU C 1 153 ? -17.958 -8.099 -3.250 1.00 24.85 152 LEU C O 1
ATOM 3551 N N . LEU C 1 154 ? -16.359 -7.049 -2.063 1.00 28.99 153 LEU C N 1
ATOM 3552 C CA . LEU C 1 154 ? -16.756 -7.688 -0.779 1.00 30.20 153 LEU C CA 1
ATOM 3553 C C . LEU C 1 154 ? -18.242 -7.398 -0.532 1.00 36.41 153 LEU C C 1
ATOM 3554 O O . LEU C 1 154 ? -19.006 -8.336 -0.253 1.00 37.66 153 LEU C O 1
ATOM 3559 N N . GLY C 1 155 ? -18.643 -6.151 -0.730 1.00 34.51 154 GLY C N 1
ATOM 3560 C CA . GLY C 1 155 ? -20.049 -5.763 -0.566 1.00 35.19 154 GLY C CA 1
ATOM 3561 C C . GLY C 1 155 ? -20.994 -6.534 -1.454 1.00 37.88 154 GLY C C 1
ATOM 3562 O O . GLY C 1 155 ? -22.072 -6.856 -1.010 1.00 41.27 154 GLY C O 1
ATOM 3563 N N . LYS C 1 156 ? -20.622 -6.843 -2.685 1.00 29.46 155 LYS C N 1
ATOM 3564 C CA . LYS C 1 156 ? -21.585 -7.574 -3.540 1.00 30.65 155 LYS C CA 1
ATOM 3565 C C . LYS C 1 156 ? -21.705 -9.021 -3.077 1.00 38.57 155 LYS C C 1
ATOM 3566 O O . LYS C 1 156 ? -22.740 -9.625 -3.293 1.00 38.90 155 LYS C O 1
ATOM 3572 N N . LEU C 1 157 ? -20.634 -9.565 -2.525 1.00 37.20 156 LEU C N 1
ATOM 3573 C CA . LEU C 1 157 ? -20.686 -10.986 -2.130 1.00 40.20 156 LEU C CA 1
ATOM 3574 C C . LEU C 1 157 ? -21.373 -11.107 -0.774 1.00 36.52 156 LEU C C 1
ATOM 3575 O O . LEU C 1 157 ? -22.082 -12.071 -0.590 1.00 43.83 156 LEU C O 1
ATOM 3580 N N . ARG C 1 158 ? -21.149 -10.152 0.121 1.00 40.87 157 ARG C N 1
ATOM 3581 C CA . ARG C 1 158 ? -21.827 -10.181 1.445 1.00 40.78 157 ARG C CA 1
ATOM 3582 C C . ARG C 1 158 ? -23.108 -9.349 1.374 1.00 42.08 157 ARG C C 1
ATOM 3583 O O . ARG C 1 158 ? -23.921 -9.627 0.477 1.00 48.50 157 ARG C O 1
#

InterPro domains:
  IPR001980 Phosphopantetheine adenylyltransferase [MF_00151] (2-157)
  IPR001980 Phosphopantetheine adenylyltransferase [PR01020] (2-20)
  IPR001980 Phosphopantetheine adenylyltransferase [PR01020] (20-41)
  IPR001980 Phosphopantetheine adenylyltransferase [PR01020] (49-73)
  IPR001980 Phosphopantetheine adenylyltransferase [PR01020] (85-101)
  IPR001980 Phosphopantetheine adenylyltransferase [PR01020] (111-133)
  IPR001980 Phosphopantetheine adenylyltransferase [TIGR01510] (4-154)
  IPR001980 Phosphopantetheine adenylyltransferase [cd02163] (4-152)
  IPR004821 Cytidyltransferase-like domain [PF01467] (5-132)
  IPR004821 Cytidyltransferase-like domain [TIGR00125] (4-63)
  IPR014729 Rossmann-like alpha/beta/alpha sandwich fold [G3DSA:3.40.50.620] (1-159)